Protein AF-0000000084351698 (afdb_homodimer)

Sequence (544 aa):
MQRRKEWMLNSLGILFVLIFLFPVYWMIITAFKSQSEIFQSTPTFWPKDFQFTSFIDIFKDNVGQYFLNSFMIAGLATILVLVLAVPSAYGLARFKVKGKNPMILLFLVTQMLPATVILTPLFIVFNNLSLLNTYWGPVLTCATLGVPFSVLILRTFFLGIPKELEEAASIDGCGRFRTFIRVIVPISYPSIVVCAAISFFFSWGDLIFSMTFNRNQDLWPLTAGIYNAIGRYGIEWNDLMAFATVSVLPVIVIFVILQKQLVKGLVSGSIKMQRRKEWMLNSLGILFVLIFLFPVYWMIITAFKSQSEIFQSTPTFWPKDFQFTSFIDIFKDNVGQYFLNSFMIAGLATILVLVLAVPSAYGLARFKVKGKNPMILLFLVTQMLPATVILTPLFIVFNNLSLLNTYWGPVLTCATLGVPFSVLILRTFFLGIPKELEEAASIDGCGRFRTFIRVIVPISYPSIVVCAAISFFFSWGDLIFSMTFNRNQDLWPLTAGIYNAIGRYGIEWNDLMAFATVSVLPVIVIFVILQKQLVKGLVSGSIK

InterPro domains:
  IPR000515 ABC transporter type 1, transmembrane domain MetI-like [PF00528] (89-265)
  IPR000515 ABC transporter type 1, transmembrane domain MetI-like [PS50928] (67-258)
  IPR000515 ABC transporter type 1, transmembrane domain MetI-like [cd06261] (67-252)
  IPR035906 MetI-like superfamily [G3DSA:1.10.3720.10] (1-260)
  IPR035906 MetI-like superfamily [SSF161098] (4-272)
  IPR050901 Binding-protein-dependent ABC transporter permease [PTHR32243] (3-272)

Solvent-accessible surface area (backbone atoms only — not comparable to full-atom values): 28072 Å² total; per-residue (Å²): 113,69,66,58,48,28,49,52,49,31,50,49,50,50,50,49,52,47,61,68,45,39,45,57,52,48,25,52,47,41,16,22,30,48,68,70,55,72,70,37,89,66,80,66,95,57,58,88,59,81,40,62,59,25,64,55,52,38,61,72,67,55,42,58,51,16,46,50,34,24,49,49,36,11,48,53,16,25,51,52,19,49,69,51,15,53,61,50,10,46,47,64,45,73,41,76,46,85,61,50,65,62,50,53,51,50,45,53,53,62,68,61,48,40,66,60,50,54,44,57,39,45,47,54,53,29,53,76,67,67,30,49,62,43,68,57,37,34,19,51,52,43,19,65,64,36,21,57,57,40,19,57,56,46,17,55,53,48,58,67,49,64,66,61,60,55,52,52,35,42,71,74,66,40,48,69,67,53,34,41,65,69,48,50,45,63,72,37,41,68,62,51,51,49,42,41,44,51,35,26,51,56,36,48,45,44,33,66,53,38,57,68,34,25,82,50,73,84,66,26,23,40,41,36,51,53,54,55,46,72,75,37,84,83,55,53,61,19,32,51,24,27,52,36,49,59,66,44,51,64,47,53,55,44,44,64,68,40,43,66,59,52,48,47,52,59,46,52,67,65,69,105,111,69,64,57,50,30,49,52,48,31,50,48,50,51,49,49,51,47,61,68,43,38,46,58,52,48,24,52,46,40,16,22,28,49,68,71,54,70,71,37,90,67,80,64,95,56,55,90,58,80,41,65,59,25,63,56,52,38,61,74,63,58,41,59,52,14,44,50,35,24,49,48,36,10,49,54,16,24,52,52,20,47,68,52,15,53,61,50,11,46,47,65,46,72,42,75,45,86,62,51,66,63,50,53,50,51,46,54,52,62,68,59,48,41,66,60,53,54,45,56,40,45,48,56,54,30,53,75,67,66,32,49,63,42,70,58,37,35,18,52,52,44,20,65,62,34,22,58,58,40,19,56,56,47,18,56,53,48,59,68,50,66,64,62,61,55,52,52,36,42,72,76,67,39,50,69,67,55,34,42,62,69,47,50,46,62,72,38,42,67,61,51,50,48,44,41,44,51,34,26,51,56,35,48,46,44,34,67,52,38,57,70,34,24,81,49,70,85,67,26,23,41,42,38,51,52,53,56,45,72,75,38,85,84,57,53,61,20,33,52,23,27,52,38,49,59,66,44,51,66,47,52,55,43,43,65,69,39,43,66,59,51,48,48,54,58,47,52,64,65,69,105

Nearest PDB structures (foldseek):
  7cad-assembly1_B  TM=8.712E-01  e=1.006E-12  Mycolicibacterium smegmatis MC2 155
  8ja7-assembly1_B  TM=8.481E-01  e=5.251E-12  Mycobacterium tuberculosis H37Rv
  8hpn-assembly1_B  TM=8.550E-01  e=3.005E-11  Mycolicibacterium smegmatis MC2 155
  8hpr-assembly1_B  TM=7.933E-01  e=6.867E-11  Mycolicibacterium smegmatis MC2 155
  8y5f-assembly1_C  TM=8.587E-01  e=7.035E-08  Escherichia coli

Structure (mmCIF, N/CA/C/O backbone):
data_AF-0000000084351698-model_v1
#
loop_
_entity.id
_entity.type
_entity.pdbx_description
1 polymer 'Multiple sugar transport system permease protein'
#
loop_
_atom_site.group_PDB
_atom_site.id
_atom_site.type_symbol
_atom_site.label_atom_id
_atom_site.label_alt_id
_atom_site.label_comp_id
_atom_site.label_asym_id
_atom_site.label_entity_id
_atom_site.label_seq_id
_atom_site.pdbx_PDB_ins_code
_atom_site.Cartn_x
_atom_site.Cartn_y
_atom_site.Cartn_z
_atom_site.occupancy
_atom_site.B_iso_or_equiv
_atom_site.auth_seq_id
_atom_site.auth_comp_id
_atom_site.auth_asym_id
_atom_site.auth_atom_id
_atom_site.pdbx_PDB_model_num
ATOM 1 N N . MET A 1 1 ? 35.062 19.953 12.547 1 50.38 1 MET A N 1
ATOM 2 C CA . MET A 1 1 ? 34.438 18.734 13.047 1 50.38 1 MET A CA 1
ATOM 3 C C . MET A 1 1 ? 33.031 18.594 12.531 1 50.38 1 MET A C 1
ATOM 5 O O . MET A 1 1 ? 32.594 17.5 12.172 1 50.38 1 MET A O 1
ATOM 9 N N . GLN A 1 2 ? 32.344 19.797 12.406 1 59.16 2 GLN A N 1
ATOM 10 C CA . GLN A 1 2 ? 30.969 19.844 11.945 1 59.16 2 GLN A CA 1
ATOM 11 C C . GLN A 1 2 ? 30.875 19.516 10.461 1 59.16 2 GLN A C 1
ATOM 13 O O . GLN A 1 2 ? 30 18.766 10.039 1 59.16 2 GLN A O 1
ATOM 18 N N . ARG A 1 3 ? 31.969 20.016 9.773 1 63.38 3 ARG A N 1
ATOM 19 C CA . ARG A 1 3 ? 31.953 19.828 8.328 1 63.38 3 ARG A CA 1
ATOM 20 C C . ARG A 1 3 ? 32.188 18.359 7.969 1 63.38 3 ARG A C 1
ATOM 22 O O . ARG A 1 3 ? 31.594 17.844 7.035 1 63.38 3 ARG A O 1
ATOM 29 N N . ARG A 1 4 ? 33.094 17.781 8.734 1 64.25 4 ARG A N 1
ATOM 30 C CA . ARG A 1 4 ? 33.438 16.375 8.477 1 64.25 4 ARG A CA 1
ATOM 31 C C . ARG A 1 4 ? 32.219 15.484 8.719 1 64.25 4 ARG A C 1
ATOM 33 O O . ARG A 1 4 ? 31.953 14.555 7.945 1 64.25 4 ARG A O 1
ATOM 40 N N . LYS A 1 5 ? 31.516 15.773 9.656 1 65.94 5 LYS A N 1
ATOM 41 C CA . LYS A 1 5 ? 30.328 15 9.992 1 65.94 5 LYS A CA 1
ATOM 42 C C . LYS A 1 5 ? 29.234 15.195 8.938 1 65.94 5 LYS A C 1
ATOM 44 O O . LYS A 1 5 ? 28.547 14.242 8.57 1 65.94 5 LYS A O 1
ATOM 49 N N . GLU A 1 6 ? 29.25 16.391 8.508 1 68.94 6 GLU A N 1
ATOM 50 C CA . GLU A 1 6 ? 28.281 16.688 7.445 1 68.94 6 GLU A CA 1
ATOM 51 C C . GLU A 1 6 ? 28.609 15.883 6.184 1 68.94 6 GLU A C 1
ATOM 53 O O . GLU A 1 6 ? 27.719 15.359 5.527 1 68.94 6 GLU A O 1
ATOM 58 N N . TRP A 1 7 ? 29.891 15.836 5.98 1 69.69 7 TRP A N 1
ATOM 59 C CA . TRP A 1 7 ? 30.328 15.102 4.797 1 69.69 7 TRP A CA 1
ATOM 60 C C . TRP A 1 7 ? 30.031 13.609 4.945 1 69.69 7 TRP A C 1
ATOM 62 O O . TRP A 1 7 ? 29.578 12.961 3.996 1 69.69 7 TRP A O 1
ATOM 72 N N . MET A 1 8 ? 30.25 13.148 6.094 1 71.12 8 MET A N 1
ATOM 73 C CA . MET A 1 8 ? 30.016 11.727 6.336 1 71.12 8 MET A CA 1
ATOM 74 C C . MET A 1 8 ? 28.531 11.398 6.238 1 71.12 8 MET A C 1
ATOM 76 O O . MET A 1 8 ? 28.156 10.398 5.625 1 71.12 8 MET A O 1
ATOM 80 N N . LEU A 1 9 ? 27.812 12.266 6.703 1 67 9 LEU A N 1
ATOM 81 C CA . LEU A 1 9 ? 26.375 12.023 6.695 1 67 9 LEU A CA 1
ATOM 82 C C . LEU A 1 9 ? 25.797 12.188 5.289 1 67 9 LEU A C 1
ATOM 84 O O . LEU A 1 9 ? 24.922 11.43 4.883 1 67 9 LEU A O 1
ATOM 88 N N . ASN A 1 10 ? 26.375 13.125 4.648 1 67.44 10 ASN A N 1
ATOM 89 C CA . ASN A 1 10 ? 25.969 13.297 3.258 1 67.44 10 ASN A CA 1
ATOM 90 C C . ASN A 1 10 ? 26.328 12.07 2.422 1 67.44 10 ASN A C 1
ATOM 92 O O . ASN A 1 10 ? 25.531 11.625 1.587 1 67.44 10 ASN A O 1
ATOM 96 N N . SER A 1 11 ? 27.453 11.609 2.719 1 72.06 11 SER A N 1
ATOM 97 C CA . SER A 1 11 ? 27.891 10.422 1.988 1 72.06 11 SER A CA 1
ATOM 98 C C . SER A 1 11 ? 27.016 9.219 2.311 1 72.06 11 SER A C 1
ATOM 100 O O . SER A 1 11 ? 26.672 8.43 1.42 1 72.06 11 SER A O 1
ATOM 102 N N . LEU A 1 12 ? 26.594 9.195 3.486 1 70 12 LEU A N 1
ATOM 103 C CA . LEU A 1 12 ? 25.734 8.094 3.9 1 70 12 LEU A CA 1
ATOM 104 C C . LEU A 1 12 ? 24.359 8.211 3.268 1 70 12 LEU A C 1
ATOM 106 O O . LEU A 1 12 ? 23.766 7.211 2.857 1 70 12 LEU A O 1
ATOM 110 N N . GLY A 1 13 ? 23.906 9.438 3.236 1 68.75 13 GLY A N 1
ATOM 111 C CA . GLY A 1 13 ? 22.641 9.672 2.574 1 68.75 13 GLY A CA 1
ATOM 112 C C . GLY A 1 13 ? 22.656 9.305 1.104 1 68.75 13 GLY A C 1
ATOM 113 O O . GLY A 1 13 ? 21.734 8.648 0.615 1 68.75 13 GLY A O 1
ATOM 114 N N . ILE A 1 14 ? 23.672 9.672 0.532 1 70.62 14 ILE A N 1
ATOM 115 C CA . ILE A 1 14 ? 23.828 9.375 -0.889 1 70.62 14 ILE A CA 1
ATOM 116 C C . ILE A 1 14 ? 23.906 7.859 -1.094 1 70.62 14 ILE A C 1
ATOM 118 O O . ILE A 1 14 ? 23.297 7.316 -2.008 1 70.62 14 ILE A O 1
ATOM 122 N N . LEU A 1 15 ? 24.594 7.242 -0.272 1 73.12 15 LEU A N 1
ATOM 123 C CA . LEU A 1 15 ? 24.734 5.793 -0.354 1 73.12 15 LEU A CA 1
ATOM 124 C C . LEU A 1 15 ? 23.391 5.102 -0.177 1 73.12 15 LEU A C 1
ATOM 126 O O . LEU A 1 15 ? 23.078 4.156 -0.899 1 73.12 15 LEU A O 1
ATOM 130 N N . PHE A 1 16 ? 22.672 5.695 0.653 1 70.56 16 PHE A N 1
ATOM 131 C CA . PHE A 1 16 ? 21.359 5.133 0.926 1 70.56 16 PHE A CA 1
ATOM 132 C C . PHE A 1 16 ? 20.453 5.285 -0.284 1 70.56 16 PHE A C 1
ATOM 134 O O . PHE A 1 16 ? 19.75 4.34 -0.665 1 70.56 16 PHE A O 1
ATOM 141 N N . VAL A 1 17 ? 20.5 6.402 -0.843 1 71 17 VAL A N 1
ATOM 142 C CA . VAL A 1 17 ? 19.688 6.668 -2.027 1 71 17 VAL A CA 1
ATOM 143 C C . VAL A 1 17 ? 20.109 5.746 -3.166 1 71 17 VAL A C 1
ATOM 145 O O . VAL A 1 17 ? 19.281 5.203 -3.885 1 71 17 VAL A O 1
ATOM 148 N N . LEU A 1 18 ? 21.391 5.578 -3.213 1 74 18 LEU A N 1
ATOM 149 C CA . LEU A 1 18 ? 21.938 4.734 -4.277 1 74 18 LEU A CA 1
ATOM 150 C C . LEU A 1 18 ? 21.5 3.283 -4.086 1 74 18 LEU A C 1
ATOM 152 O O . LEU A 1 18 ? 21.141 2.605 -5.051 1 74 18 LEU A O 1
ATOM 156 N N . ILE A 1 19 ? 21.484 2.871 -2.932 1 74.12 19 ILE A N 1
ATOM 157 C CA . ILE A 1 19 ? 21.109 1.493 -2.635 1 74.12 19 ILE A CA 1
ATOM 158 C C . ILE A 1 19 ? 19.625 1.275 -2.969 1 74.12 19 ILE A C 1
ATOM 160 O O . ILE A 1 19 ? 19.266 0.266 -3.576 1 74.12 19 ILE A O 1
ATOM 164 N N . PHE A 1 20 ? 18.875 2.268 -2.721 1 73.19 20 PHE A N 1
ATOM 165 C CA . PHE A 1 20 ? 17.438 2.127 -2.914 1 73.19 20 PHE A CA 1
ATOM 166 C C . PHE A 1 20 ? 17.062 2.268 -4.387 1 73.19 20 PHE A C 1
ATOM 168 O O . PHE A 1 20 ? 16.109 1.657 -4.855 1 73.19 20 PHE A O 1
ATOM 175 N N . LEU A 1 21 ? 17.891 3.027 -5.066 1 78.5 21 LEU A N 1
ATOM 176 C CA . LEU A 1 21 ? 17.609 3.252 -6.48 1 78.5 21 LEU A CA 1
ATOM 177 C C . LEU A 1 21 ? 18.266 2.189 -7.348 1 78.5 21 LEU A C 1
ATOM 179 O O . LEU A 1 21 ? 17.969 2.072 -8.539 1 78.5 21 LEU A O 1
ATOM 183 N N . PHE A 1 22 ? 19.078 1.459 -6.781 1 81.5 22 PHE A N 1
ATOM 184 C CA . PHE A 1 22 ? 19.891 0.494 -7.523 1 81.5 22 PHE A CA 1
ATOM 185 C C . PHE A 1 22 ? 19 -0.496 -8.266 1 81.5 22 PHE A C 1
ATOM 187 O O . PHE A 1 22 ? 19.203 -0.771 -9.445 1 81.5 22 PHE A O 1
ATOM 194 N N . PRO A 1 23 ? 17.984 -0.994 -7.59 1 81.31 23 PRO A N 1
ATOM 195 C CA . PRO A 1 23 ? 17.156 -1.958 -8.312 1 81.31 23 PRO A CA 1
ATOM 196 C C . PRO A 1 23 ? 16.484 -1.354 -9.547 1 81.31 23 PRO A C 1
ATOM 198 O O . PRO A 1 23 ? 16.328 -2.035 -10.562 1 81.31 23 PRO A O 1
ATOM 201 N N . VAL A 1 24 ? 16.094 -0.181 -9.383 1 83.69 24 VAL A N 1
ATOM 202 C CA . VAL A 1 24 ? 15.445 0.485 -10.516 1 83.69 24 VAL A CA 1
ATOM 203 C C . VAL A 1 24 ? 16.469 0.714 -11.625 1 83.69 24 VAL A C 1
ATOM 205 O O . VAL A 1 24 ? 16.188 0.455 -12.797 1 83.69 24 VAL A O 1
ATOM 208 N N . TYR A 1 25 ? 17.609 1.189 -11.227 1 85.5 25 TYR A N 1
ATOM 209 C CA . TYR A 1 25 ? 18.688 1.357 -12.188 1 85.5 25 TYR A CA 1
ATOM 210 C C . TYR A 1 25 ? 19.031 0.034 -12.867 1 85.5 25 TYR A C 1
ATOM 212 O O . TYR A 1 25 ? 19.172 -0.028 -14.086 1 85.5 25 TYR A O 1
ATOM 220 N N . TRP A 1 26 ? 19.109 -0.937 -12.078 1 87.12 26 TRP A N 1
ATOM 221 C CA . TRP A 1 26 ? 19.453 -2.266 -12.57 1 87.12 26 TRP A CA 1
ATOM 222 C C . TRP A 1 26 ? 18.406 -2.775 -13.555 1 87.12 26 TRP A C 1
ATOM 224 O O . TRP A 1 26 ? 18.734 -3.406 -14.555 1 87.12 26 TRP A O 1
ATOM 234 N N . MET A 1 27 ? 17.203 -2.549 -13.211 1 88.31 27 MET A N 1
ATOM 235 C CA . MET A 1 27 ? 16.094 -2.943 -14.078 1 88.31 27 MET A CA 1
ATOM 236 C C . MET A 1 27 ? 16.203 -2.279 -15.445 1 88.31 27 MET A C 1
ATOM 238 O O . MET A 1 27 ? 16.125 -2.951 -16.469 1 88.31 27 MET A O 1
ATOM 242 N N . ILE A 1 28 ? 16.453 -1.037 -15.422 1 90.69 28 ILE A N 1
ATOM 243 C CA . ILE A 1 28 ? 16.5 -0.266 -16.656 1 90.69 28 ILE A CA 1
ATOM 244 C C . ILE A 1 28 ? 17.703 -0.708 -17.5 1 90.69 28 ILE A C 1
ATOM 246 O O . ILE A 1 28 ? 17.547 -1.002 -18.688 1 90.69 28 ILE A O 1
ATOM 250 N N . ILE A 1 29 ? 18.875 -0.818 -16.891 1 91.81 29 ILE A N 1
ATOM 251 C CA . ILE A 1 29 ? 20.078 -1.128 -17.641 1 91.81 29 ILE A CA 1
ATOM 252 C C . ILE A 1 29 ? 20.016 -2.562 -18.172 1 91.81 29 ILE A C 1
ATOM 254 O O . ILE A 1 29 ? 20.516 -2.861 -19.25 1 91.81 29 ILE A O 1
ATOM 258 N N . THR A 1 30 ? 19.453 -3.426 -17.422 1 90.62 30 THR A N 1
ATOM 259 C CA . THR A 1 30 ? 19.359 -4.824 -17.812 1 90.62 30 THR A CA 1
ATOM 260 C C . THR A 1 30 ? 18.453 -4.984 -19.031 1 90.62 30 THR A C 1
ATOM 262 O O . THR A 1 30 ? 18.656 -5.879 -19.844 1 90.62 30 THR A O 1
ATOM 265 N N . ALA A 1 31 ? 17.469 -4.16 -19.109 1 92.56 31 ALA A N 1
ATOM 266 C CA . ALA A 1 31 ? 16.578 -4.195 -20.25 1 92.56 31 ALA A CA 1
ATOM 267 C C . ALA A 1 31 ? 17.328 -3.945 -21.547 1 92.56 31 ALA A C 1
ATOM 269 O O . ALA A 1 31 ? 16.844 -4.293 -22.625 1 92.56 31 ALA A O 1
ATOM 270 N N . PHE A 1 32 ? 18.5 -3.359 -21.422 1 94.81 32 PHE A N 1
ATOM 271 C CA . PHE A 1 32 ? 19.281 -3.008 -22.609 1 94.81 32 PHE A CA 1
ATOM 272 C C . PHE A 1 32 ? 20.406 -4.016 -22.828 1 94.81 32 PHE A C 1
ATOM 274 O O . PHE A 1 32 ? 21.156 -3.908 -23.812 1 94.81 32 PHE A O 1
ATOM 281 N N . LYS A 1 33 ? 20.5 -4.969 -21.969 1 92.88 33 LYS A N 1
ATOM 282 C CA . LYS A 1 33 ? 21.531 -5.988 -22.078 1 92.88 33 LYS A CA 1
ATOM 283 C C . LYS A 1 33 ? 21.031 -7.215 -22.828 1 92.88 33 LYS A C 1
ATOM 285 O O . LYS A 1 33 ? 19.828 -7.469 -22.875 1 92.88 33 LYS A O 1
ATOM 290 N N . SER A 1 34 ? 22.031 -7.984 -23.406 1 89.38 34 SER A N 1
ATOM 291 C CA . SER A 1 34 ? 21.719 -9.297 -23.953 1 89.38 34 SER A CA 1
ATOM 292 C C . SER A 1 34 ? 21.578 -10.344 -22.844 1 89.38 34 SER A C 1
ATOM 294 O O . SER A 1 34 ? 22.094 -10.148 -21.75 1 89.38 34 SER A O 1
ATOM 296 N N . GLN A 1 35 ? 20.859 -11.375 -23.219 1 86.88 35 GLN A N 1
ATOM 297 C CA . GLN A 1 35 ? 20.688 -12.453 -22.25 1 86.88 35 GLN A CA 1
ATOM 298 C C . GLN A 1 35 ? 22.047 -13 -21.781 1 86.88 35 GLN A C 1
ATOM 300 O O . GLN A 1 35 ? 22.219 -13.328 -20.609 1 86.88 35 GLN A O 1
ATOM 305 N N . SER A 1 36 ? 22.938 -13.086 -22.719 1 85.56 36 SER A N 1
ATOM 306 C CA . SER A 1 36 ? 24.266 -13.617 -22.422 1 85.56 36 SER A CA 1
ATOM 307 C C . SER A 1 36 ? 25.031 -12.695 -21.469 1 85.56 36 SER A C 1
ATOM 309 O O . SER A 1 36 ? 25.734 -13.172 -20.578 1 85.56 36 SER A O 1
ATOM 311 N N . GLU A 1 37 ? 24.812 -11.438 -21.562 1 87.62 37 GLU A N 1
ATOM 312 C CA . GLU A 1 37 ? 25.5 -10.477 -20.703 1 87.62 37 GLU A CA 1
ATOM 313 C C . GLU A 1 37 ? 24.938 -10.492 -19.297 1 87.62 37 GLU A C 1
ATOM 315 O O . GLU A 1 37 ? 25.672 -10.281 -18.328 1 87.62 37 GLU A O 1
ATOM 320 N N . ILE A 1 38 ? 23.688 -10.703 -19.188 1 83.38 38 ILE A N 1
ATOM 321 C CA . ILE A 1 38 ? 23 -10.641 -17.906 1 83.38 38 ILE A CA 1
ATOM 322 C C . ILE A 1 38 ? 23.531 -11.734 -16.984 1 83.38 38 ILE A C 1
ATOM 324 O O . ILE A 1 38 ? 23.625 -11.531 -15.766 1 83.38 38 ILE A O 1
ATOM 328 N N . PHE A 1 39 ? 23.906 -12.789 -17.5 1 78.69 39 PHE A N 1
ATOM 329 C CA . PHE A 1 39 ? 24.281 -13.922 -16.656 1 78.69 39 PHE A CA 1
ATOM 330 C C . PHE A 1 39 ? 25.781 -14.156 -16.719 1 78.69 39 PHE A C 1
ATOM 332 O O . PHE A 1 39 ? 26.266 -15.219 -16.328 1 78.69 39 PHE A O 1
ATOM 339 N N . GLN A 1 40 ? 26.438 -13.188 -17.109 1 79.25 40 GLN A N 1
ATOM 340 C CA . GLN A 1 40 ? 27.891 -13.266 -17.016 1 79.25 40 GLN A CA 1
ATOM 341 C C . GLN A 1 40 ? 28.359 -13.211 -15.57 1 79.25 40 GLN A C 1
ATOM 343 O O . GLN A 1 40 ? 27.641 -12.703 -14.703 1 79.25 40 GLN A O 1
ATOM 348 N N . SER A 1 41 ? 29.484 -13.734 -15.336 1 76.19 41 SER A N 1
ATOM 349 C CA . SER A 1 41 ? 30.016 -13.844 -13.984 1 76.19 41 SER A CA 1
ATOM 350 C C . SER A 1 41 ? 30.266 -12.469 -13.367 1 76.19 41 SER A C 1
ATOM 352 O O . SER A 1 41 ? 29.984 -12.258 -12.188 1 76.19 41 SER A O 1
ATOM 354 N N . THR A 1 42 ? 30.797 -11.633 -14.18 1 76.69 42 THR A N 1
ATOM 355 C CA . THR A 1 42 ? 31.016 -10.281 -13.703 1 76.69 42 THR A CA 1
ATOM 356 C C . THR A 1 42 ? 29.891 -9.352 -14.133 1 76.69 42 THR A C 1
ATOM 358 O O . THR A 1 42 ? 29.688 -9.117 -15.328 1 76.69 42 THR A O 1
ATOM 361 N N . PRO A 1 43 ? 29.188 -8.938 -13.125 1 80.38 43 PRO A N 1
ATOM 362 C CA . PRO A 1 43 ? 28.078 -8.039 -13.469 1 80.38 43 PRO A CA 1
ATOM 363 C C . PRO A 1 43 ? 28.547 -6.758 -14.148 1 80.38 43 PRO A C 1
ATOM 365 O O . PRO A 1 43 ? 29.609 -6.223 -13.805 1 80.38 43 PRO A O 1
ATOM 368 N N . THR A 1 44 ? 27.875 -6.395 -15.219 1 83.81 44 THR A N 1
ATOM 369 C CA . THR A 1 44 ? 28.141 -5.145 -15.922 1 83.81 44 THR A CA 1
ATOM 370 C C . THR A 1 44 ? 27.172 -4.055 -15.484 1 83.81 44 THR A C 1
ATOM 372 O O . THR A 1 44 ? 25.953 -4.234 -15.555 1 83.81 44 THR A O 1
ATOM 375 N N . PHE A 1 45 ? 27.672 -2.973 -15.055 1 87.12 45 PHE A N 1
ATOM 376 C CA . PHE A 1 45 ? 26.844 -1.875 -14.57 1 87.12 45 PHE A CA 1
ATOM 377 C C . PHE A 1 45 ? 26.406 -0.978 -15.727 1 87.12 45 PHE A C 1
ATOM 379 O O . PHE A 1 45 ? 25.609 -0.061 -15.531 1 87.12 45 PHE A O 1
ATOM 386 N N . TRP A 1 46 ? 26.984 -1.243 -16.797 1 90.44 46 TRP A N 1
ATOM 387 C CA . TRP A 1 46 ? 26.625 -0.617 -18.062 1 90.44 46 TRP A CA 1
ATOM 388 C C . TRP A 1 46 ? 26.656 -1.632 -19.203 1 90.44 46 TRP A C 1
ATOM 390 O O . TRP A 1 46 ? 27.562 -2.463 -19.281 1 90.44 46 TRP A O 1
ATOM 400 N N . PRO A 1 47 ? 25.609 -1.555 -20.031 1 91.88 47 PRO A N 1
ATOM 401 C CA . PRO A 1 47 ? 25.594 -2.561 -21.094 1 91.88 47 PRO A CA 1
ATOM 402 C C . PRO A 1 47 ? 26.812 -2.467 -22.016 1 91.88 47 PRO A C 1
ATOM 404 O O . PRO A 1 47 ? 27.219 -1.367 -22.391 1 91.88 47 PRO A O 1
ATOM 407 N N . LYS A 1 48 ? 27.375 -3.574 -22.312 1 90.44 48 LYS A N 1
ATOM 408 C CA . LYS A 1 48 ? 28.484 -3.613 -23.266 1 90.44 48 LYS A CA 1
ATOM 409 C C . LYS A 1 48 ? 27.984 -3.27 -24.672 1 90.44 48 LYS A C 1
ATOM 411 O O . LYS A 1 48 ? 28.625 -2.488 -25.391 1 90.44 48 LYS A O 1
ATOM 416 N N . ASP A 1 49 ? 26.875 -3.902 -25.047 1 88.88 49 ASP A N 1
ATOM 417 C CA . ASP A 1 49 ? 26.188 -3.627 -26.297 1 88.88 49 ASP A CA 1
ATOM 418 C C . ASP A 1 49 ? 24.734 -3.244 -26.047 1 88.88 49 ASP A C 1
ATOM 420 O O . ASP A 1 49 ? 23.891 -4.109 -25.781 1 88.88 49 ASP A O 1
ATOM 424 N N . PHE A 1 50 ? 24.5 -2.012 -26.219 1 91.38 50 PHE A N 1
ATOM 425 C CA . PHE A 1 50 ? 23.156 -1.505 -26.016 1 91.38 50 PHE A CA 1
ATOM 426 C C . PHE A 1 50 ? 22.188 -2.074 -27.047 1 91.38 50 PHE A C 1
ATOM 428 O O . PHE A 1 50 ? 22.406 -1.919 -28.25 1 91.38 50 PHE A O 1
ATOM 435 N N . GLN A 1 51 ? 21.203 -2.797 -26.562 1 91.06 51 GLN A N 1
ATOM 436 C CA . GLN A 1 51 ? 20.203 -3.365 -27.453 1 91.06 51 GLN A CA 1
ATOM 437 C C . GLN A 1 51 ? 18.797 -2.91 -27.078 1 91.06 51 GLN A C 1
ATOM 439 O O . GLN A 1 51 ? 18.484 -2.76 -25.891 1 91.06 51 GLN A O 1
ATOM 444 N N . PHE A 1 52 ? 17.969 -2.717 -28.188 1 91.5 52 PHE A N 1
ATOM 445 C CA . PHE A 1 52 ? 16.594 -2.299 -27.969 1 91.5 52 PHE A CA 1
ATOM 446 C C . PHE A 1 52 ? 15.625 -3.426 -28.312 1 91.5 52 PHE A C 1
ATOM 448 O O . PHE A 1 52 ? 14.414 -3.232 -28.297 1 91.5 52 PHE A O 1
ATOM 455 N N . THR A 1 53 ? 16.156 -4.504 -28.578 1 91.12 53 THR A N 1
ATOM 456 C CA . THR A 1 53 ? 15.352 -5.625 -29.078 1 91.12 53 THR A CA 1
ATOM 457 C C . THR A 1 53 ? 14.305 -6.035 -28.047 1 91.12 53 THR A C 1
ATOM 459 O O . THR A 1 53 ? 13.195 -6.422 -28.406 1 91.12 53 THR A O 1
ATOM 462 N N . SER A 1 54 ? 14.695 -5.934 -26.766 1 91.19 54 SER A N 1
ATOM 463 C CA . SER A 1 54 ? 13.773 -6.32 -25.688 1 91.19 54 SER A CA 1
ATOM 464 C C . SER A 1 54 ? 12.508 -5.465 -25.719 1 91.19 54 SER A C 1
ATOM 466 O O . SER A 1 54 ? 11.414 -5.965 -25.484 1 91.19 54 SER A O 1
ATOM 468 N N . PHE A 1 55 ? 12.641 -4.242 -26.078 1 90.81 55 PHE A N 1
ATOM 469 C CA . PHE A 1 55 ? 11.516 -3.324 -26.094 1 90.81 55 PHE A CA 1
ATOM 470 C C . PHE A 1 55 ? 10.609 -3.588 -27.281 1 90.81 55 PHE A C 1
ATOM 472 O O . PHE A 1 55 ? 9.414 -3.293 -27.25 1 90.81 55 PHE A O 1
ATOM 479 N N . ILE A 1 56 ? 11.164 -4.16 -28.25 1 88.94 56 ILE A N 1
ATOM 480 C CA . ILE A 1 56 ? 10.383 -4.539 -29.422 1 88.94 56 ILE A CA 1
ATOM 481 C C . ILE A 1 56 ? 9.703 -5.883 -29.172 1 88.94 56 ILE A C 1
ATOM 483 O O . ILE A 1 56 ? 8.516 -6.043 -29.469 1 88.94 56 ILE A O 1
ATOM 487 N N . ASP A 1 57 ? 10.375 -6.754 -28.594 1 87.56 57 ASP A N 1
ATOM 488 C CA . ASP A 1 57 ? 9.906 -8.125 -28.391 1 87.56 57 ASP A CA 1
ATOM 489 C C . ASP A 1 57 ? 8.719 -8.156 -27.438 1 87.56 57 ASP A C 1
ATOM 491 O O . ASP A 1 57 ? 7.801 -8.961 -27.609 1 87.56 57 ASP A O 1
ATOM 495 N N . ILE A 1 58 ? 8.734 -7.324 -26.438 1 85.81 58 ILE A N 1
ATOM 496 C CA . ILE A 1 58 ? 7.688 -7.41 -25.422 1 85.81 58 ILE A CA 1
ATOM 497 C C . ILE A 1 58 ? 6.352 -6.973 -26.016 1 85.81 58 ILE A C 1
ATOM 499 O O . ILE A 1 58 ? 5.289 -7.355 -25.531 1 85.81 58 ILE A O 1
ATOM 503 N N . PHE A 1 59 ? 6.348 -6.164 -27.016 1 85.94 59 PHE A N 1
ATOM 504 C CA . PHE A 1 59 ? 5.094 -5.699 -27.594 1 85.94 59 PHE A CA 1
ATOM 505 C C . PHE A 1 59 ? 4.535 -6.734 -28.562 1 85.94 59 PHE A C 1
ATOM 507 O O . PHE A 1 59 ? 3.363 -6.668 -28.953 1 85.94 59 PHE A O 1
ATOM 514 N N . LYS A 1 60 ? 5.328 -7.68 -28.828 1 80.94 60 LYS A N 1
ATOM 515 C CA . LYS A 1 60 ? 4.836 -8.805 -29.625 1 80.94 60 LYS A CA 1
ATOM 516 C C . LYS A 1 60 ? 4.07 -9.797 -28.75 1 80.94 60 LYS A C 1
ATOM 518 O O . LYS A 1 60 ? 3.252 -10.57 -29.25 1 80.94 60 LYS A O 1
ATOM 523 N N . ASP A 1 61 ? 4.316 -9.82 -27.391 1 76.75 61 ASP A N 1
ATOM 524 C CA . ASP A 1 61 ? 3.805 -10.797 -26.438 1 76.75 61 ASP A CA 1
ATOM 525 C C . ASP A 1 61 ? 2.678 -10.203 -25.594 1 76.75 61 ASP A C 1
ATOM 527 O O . ASP A 1 61 ? 2.637 -10.398 -24.375 1 76.75 61 ASP A O 1
ATOM 531 N N . ASN A 1 62 ? 1.623 -9.602 -25.984 1 85.06 62 ASN A N 1
ATOM 532 C CA . ASN A 1 62 ? 0.378 -9.133 -25.391 1 85.06 62 ASN A CA 1
ATOM 533 C C . ASN A 1 62 ? 0.63 -8.047 -24.359 1 85.06 62 ASN A C 1
ATOM 535 O O . ASN A 1 62 ? -0.241 -7.746 -23.531 1 85.06 62 ASN A O 1
ATOM 539 N N . VAL A 1 63 ? 1.828 -7.547 -24.281 1 87.56 63 VAL A N 1
ATOM 540 C CA . VAL A 1 63 ? 2.146 -6.504 -23.312 1 87.56 63 VAL A CA 1
ATOM 541 C C . VAL A 1 63 ? 1.224 -5.305 -23.531 1 87.56 63 VAL A C 1
ATOM 543 O O . VAL A 1 63 ? 0.782 -4.676 -22.562 1 87.56 63 VAL A O 1
ATOM 546 N N . GLY A 1 64 ? 0.944 -5.078 -24.781 1 88.94 64 GLY A N 1
ATOM 547 C CA . GLY A 1 64 ? 0.013 -4 -25.078 1 88.94 64 GLY A CA 1
ATOM 548 C C . GLY A 1 64 ? -1.352 -4.203 -24.438 1 88.94 64 GLY A C 1
ATOM 549 O O . GLY A 1 64 ? -1.936 -3.262 -23.906 1 88.94 64 GLY A O 1
ATOM 550 N N . GLN A 1 65 ? -1.789 -5.391 -24.516 1 93.12 65 GLN A N 1
ATOM 551 C CA . GLN A 1 65 ? -3.084 -5.707 -23.922 1 93.12 65 GLN A CA 1
ATOM 552 C C . GLN A 1 65 ? -3.033 -5.594 -22.406 1 93.12 65 GLN A C 1
ATOM 554 O O . GLN A 1 65 ? -3.971 -5.086 -21.781 1 93.12 65 GLN A O 1
ATOM 559 N N . TYR A 1 66 ? -1.972 -6.078 -21.797 1 94.19 66 TYR A N 1
ATOM 560 C CA . TYR A 1 66 ? -1.795 -5.953 -20.359 1 94.19 66 TYR A CA 1
ATOM 561 C C . TYR A 1 66 ? -1.818 -4.488 -19.938 1 94.19 66 TYR A C 1
ATOM 563 O O . TYR A 1 66 ? -2.412 -4.141 -18.906 1 94.19 66 TYR A O 1
ATOM 571 N N . PHE A 1 67 ? -1.154 -3.734 -20.75 1 92.75 67 PHE A N 1
ATOM 572 C CA . PHE A 1 67 ? -1.091 -2.305 -20.484 1 92.75 67 PHE A CA 1
ATOM 573 C C . PHE A 1 67 ? -2.48 -1.681 -20.531 1 92.75 67 PHE A C 1
ATOM 575 O O . PHE A 1 67 ? -2.863 -0.929 -19.641 1 92.75 67 PHE A O 1
ATOM 582 N N . LEU A 1 68 ? -3.205 -1.972 -21.531 1 94.5 68 LEU A N 1
ATOM 583 C CA . LEU A 1 68 ? -4.555 -1.439 -21.688 1 94.5 68 LEU A CA 1
ATOM 584 C C . LEU A 1 68 ? -5.461 -1.911 -20.547 1 94.5 68 LEU A C 1
ATOM 586 O O . LEU A 1 68 ? -6.281 -1.141 -20.047 1 94.5 68 LEU A O 1
ATOM 590 N N . ASN A 1 69 ? -5.332 -3.145 -20.219 1 96.88 69 ASN A N 1
ATOM 591 C CA . ASN A 1 69 ? -6.102 -3.666 -19.094 1 96.88 69 ASN A CA 1
ATOM 592 C C . ASN A 1 69 ? -5.809 -2.896 -17.797 1 96.88 69 ASN A C 1
ATOM 594 O O . ASN A 1 69 ? -6.727 -2.572 -17.047 1 96.88 69 ASN A O 1
ATOM 598 N N . SER A 1 70 ? -4.539 -2.672 -17.562 1 96.25 70 SER A N 1
ATOM 599 C CA . SER A 1 70 ? -4.152 -1.904 -16.391 1 96.25 70 SER A CA 1
ATOM 600 C C . SER A 1 70 ? -4.785 -0.518 -16.406 1 96.25 70 SER A C 1
ATOM 602 O O . SER A 1 70 ? -5.285 -0.051 -15.375 1 96.25 70 SER A O 1
ATOM 604 N N . PHE A 1 71 ? -4.75 0.076 -17.562 1 95.25 71 PHE A N 1
ATOM 605 C CA . PHE A 1 71 ? -5.316 1.413 -17.703 1 95.25 71 PHE A CA 1
ATOM 606 C C . PHE A 1 71 ? -6.816 1.393 -17.453 1 95.25 71 PHE A C 1
ATOM 608 O O . PHE A 1 71 ? -7.355 2.289 -16.797 1 95.25 71 PHE A O 1
ATOM 615 N N . MET A 1 72 ? -7.453 0.441 -17.953 1 96.88 72 MET A N 1
ATOM 616 C CA . MET A 1 72 ? -8.898 0.316 -17.797 1 96.88 72 MET A CA 1
ATOM 617 C C . MET A 1 72 ? -9.266 0.082 -16.328 1 96.88 72 MET A C 1
ATOM 619 O O . MET A 1 72 ? -10.141 0.767 -15.789 1 96.88 72 MET A O 1
ATOM 623 N N . ILE A 1 73 ? -8.625 -0.792 -15.711 1 97.5 73 ILE A N 1
ATOM 624 C CA . ILE A 1 73 ? -8.914 -1.129 -14.32 1 97.5 73 ILE A CA 1
ATOM 625 C C . ILE A 1 73 ? -8.625 0.076 -13.43 1 97.5 73 ILE A C 1
ATOM 627 O O . ILE A 1 73 ? -9.477 0.477 -12.625 1 97.5 73 ILE A O 1
ATOM 631 N N . ALA A 1 74 ? -7.453 0.618 -13.602 1 97.19 74 ALA A N 1
ATOM 632 C CA . ALA A 1 74 ? -7.055 1.747 -12.766 1 97.19 74 ALA A CA 1
ATOM 633 C C . ALA A 1 74 ? -7.938 2.965 -13.031 1 97.19 74 ALA A C 1
ATOM 635 O O . ALA A 1 74 ? -8.32 3.676 -12.102 1 97.19 74 ALA A O 1
ATOM 636 N N . GLY A 1 75 ? -8.188 3.188 -14.312 1 97.25 75 GLY A N 1
ATOM 637 C CA . GLY A 1 75 ? -9.023 4.32 -14.672 1 97.25 75 GLY A CA 1
ATOM 638 C C . GLY A 1 75 ? -10.438 4.211 -14.141 1 97.25 75 GLY A C 1
ATOM 639 O O . GLY A 1 75 ? -10.945 5.148 -13.516 1 97.25 75 GLY A O 1
ATOM 640 N N . LEU A 1 76 ? -11.055 3.129 -14.359 1 98.12 76 LEU A N 1
ATOM 641 C CA . LEU A 1 76 ? -12.43 2.92 -13.914 1 98.12 76 LEU A CA 1
ATOM 642 C C . LEU A 1 76 ? -12.516 2.945 -12.391 1 98.12 76 LEU A C 1
ATOM 644 O O . LEU A 1 76 ? -13.461 3.5 -11.828 1 98.12 76 LEU A O 1
ATOM 648 N N . ALA A 1 77 ? -11.578 2.322 -11.719 1 97.75 77 ALA A N 1
ATOM 649 C CA . ALA A 1 77 ? -11.547 2.354 -10.258 1 97.75 77 ALA A CA 1
ATOM 650 C C . ALA A 1 77 ? -11.43 3.785 -9.742 1 97.75 77 ALA A C 1
ATOM 652 O O . ALA A 1 77 ? -12.117 4.168 -8.789 1 97.75 77 ALA A O 1
ATOM 653 N N . THR A 1 78 ? -10.562 4.52 -10.398 1 97.56 78 THR A N 1
ATOM 654 C CA . THR A 1 78 ? -10.359 5.91 -9.992 1 97.56 78 THR A CA 1
ATOM 655 C C . THR A 1 78 ? -11.648 6.707 -10.148 1 97.56 78 THR A C 1
ATOM 657 O O . THR A 1 78 ? -12.023 7.477 -9.258 1 97.56 78 THR A O 1
ATOM 660 N N . ILE A 1 79 ? -12.328 6.543 -11.242 1 98 79 ILE A N 1
ATOM 661 C CA . ILE A 1 79 ? -13.586 7.234 -11.492 1 98 79 ILE A CA 1
ATOM 662 C C . ILE A 1 79 ? -14.594 6.875 -10.398 1 98 79 ILE A C 1
ATOM 664 O O . ILE A 1 79 ? -15.242 7.758 -9.836 1 98 79 ILE A O 1
ATOM 668 N N . LEU A 1 80 ? -14.68 5.676 -10.07 1 96.44 80 LEU A N 1
ATOM 669 C CA . LEU A 1 80 ? -15.617 5.227 -9.039 1 96.44 80 LEU A CA 1
ATOM 670 C C . LEU A 1 80 ? -15.242 5.801 -7.68 1 96.44 80 LEU A C 1
ATOM 672 O O . LEU A 1 80 ? -16.125 6.215 -6.914 1 96.44 80 LEU A O 1
ATOM 676 N N . VAL A 1 81 ? -13.969 5.777 -7.383 1 95.69 81 VAL A N 1
ATOM 677 C CA . VAL A 1 81 ? -13.492 6.324 -6.117 1 95.69 81 VAL A CA 1
ATOM 678 C C . VAL A 1 81 ? -13.891 7.797 -6.004 1 95.69 81 VAL A C 1
ATOM 680 O O . VAL A 1 81 ? -14.438 8.227 -4.984 1 95.69 81 VAL A O 1
ATOM 683 N N . LEU A 1 82 ? -13.672 8.531 -7.074 1 96.44 82 LEU A N 1
ATOM 684 C CA . LEU A 1 82 ? -13.938 9.969 -7.031 1 96.44 82 LEU A CA 1
ATOM 685 C C . LEU A 1 82 ? -15.438 10.234 -6.957 1 96.44 82 LEU A C 1
ATOM 687 O O . LEU A 1 82 ? -15.875 11.125 -6.219 1 96.44 82 LEU A O 1
ATOM 691 N N . VAL A 1 83 ? -16.219 9.547 -7.68 1 95.38 83 VAL A N 1
ATOM 692 C CA . VAL A 1 83 ? -17.656 9.734 -7.719 1 95.38 83 VAL A CA 1
ATOM 693 C C . VAL A 1 83 ? -18.25 9.492 -6.332 1 95.38 83 VAL A C 1
ATOM 695 O O . VAL A 1 83 ? -19.203 10.156 -5.93 1 95.38 83 VAL A O 1
ATOM 698 N N . LEU A 1 84 ? -17.656 8.625 -5.578 1 91.06 84 LEU A N 1
ATOM 699 C CA . LEU A 1 84 ? -18.188 8.281 -4.27 1 91.06 84 LEU A CA 1
ATOM 700 C C . LEU A 1 84 ? -17.516 9.102 -3.172 1 91.06 84 LEU A C 1
ATOM 702 O O . LEU A 1 84 ? -18.172 9.547 -2.23 1 91.06 84 LEU A O 1
ATOM 706 N N . ALA A 1 85 ? -16.25 9.312 -3.328 1 92.38 85 ALA A N 1
ATOM 707 C CA . ALA A 1 85 ? -15.484 9.922 -2.24 1 92.38 85 ALA A CA 1
ATOM 708 C C . ALA A 1 85 ? -15.734 11.422 -2.178 1 92.38 85 ALA A C 1
ATOM 710 O O . ALA A 1 85 ? -15.805 12 -1.092 1 92.38 85 ALA A O 1
ATOM 711 N N . VAL A 1 86 ? -15.836 12.086 -3.334 1 93.62 86 VAL A N 1
ATOM 712 C CA . VAL A 1 86 ? -15.93 13.539 -3.363 1 93.62 86 VAL A CA 1
ATOM 713 C C . VAL A 1 86 ? -17.203 13.984 -2.637 1 93.62 86 VAL A C 1
ATOM 715 O O . VAL A 1 86 ? -17.141 14.75 -1.671 1 93.62 86 VAL A O 1
ATOM 718 N N . PRO A 1 87 ? -18.359 13.508 -3.008 1 91 87 PRO A N 1
ATOM 719 C CA . PRO A 1 87 ? -19.562 13.93 -2.275 1 91 87 PRO A CA 1
ATOM 720 C C . PRO A 1 87 ? -19.562 13.461 -0.823 1 91 87 PRO A C 1
ATOM 722 O O . PRO A 1 87 ? -20.047 14.172 0.061 1 91 87 PRO A O 1
ATOM 725 N N . SER A 1 88 ? -19.031 12.266 -0.55 1 87.69 88 SER A N 1
ATOM 726 C CA . SER A 1 88 ? -19 11.742 0.81 1 87.69 88 SER A CA 1
ATOM 727 C C . SER A 1 88 ? -18.109 12.594 1.717 1 87.69 88 SER A C 1
ATOM 729 O O . SER A 1 88 ? -18.484 12.891 2.854 1 87.69 88 SER A O 1
ATOM 731 N N . ALA A 1 89 ? -17 12.906 1.207 1 89.69 89 ALA A N 1
ATOM 732 C CA . ALA A 1 89 ? -16.078 13.742 1.978 1 89.69 89 ALA A CA 1
ATOM 733 C C . ALA A 1 89 ? -16.688 15.109 2.266 1 89.69 89 ALA A C 1
ATOM 735 O O . ALA A 1 89 ? -16.547 15.641 3.369 1 89.69 89 ALA A O 1
ATOM 736 N N . TYR A 1 90 ? -17.359 15.695 1.299 1 90.62 90 TYR A N 1
ATOM 737 C CA . TYR A 1 90 ? -18.031 16.984 1.472 1 90.62 90 TYR A CA 1
ATOM 738 C C . TYR A 1 90 ? -19.109 16.891 2.535 1 90.62 90 TYR A C 1
ATOM 740 O O . TYR A 1 90 ? -19.203 17.766 3.404 1 90.62 90 TYR A O 1
ATOM 748 N N . GLY A 1 91 ? -19.875 15.875 2.414 1 86.06 91 GLY A N 1
ATOM 749 C CA . GLY A 1 91 ? -20.906 15.672 3.418 1 86.06 91 GLY A CA 1
ATOM 750 C C . GLY A 1 91 ? -20.359 15.539 4.824 1 86.06 91 GLY A C 1
ATOM 751 O O . GLY A 1 91 ? -20.891 16.125 5.766 1 86.06 91 GLY A O 1
ATOM 752 N N . LEU A 1 92 ? -19.297 14.875 4.977 1 85.19 92 LEU A N 1
ATOM 753 C CA . LEU A 1 92 ? -18.703 14.641 6.285 1 85.19 92 LEU A CA 1
ATOM 754 C C . LEU A 1 92 ? -18.031 15.906 6.809 1 85.19 92 LEU A C 1
ATOM 756 O O . LEU A 1 92 ? -17.859 16.062 8.016 1 85.19 92 LEU A O 1
ATOM 760 N N . ALA A 1 93 ? -17.656 16.719 5.895 1 87.12 93 ALA A N 1
ATOM 761 C CA . ALA A 1 93 ? -17 17.969 6.285 1 87.12 93 ALA A CA 1
ATOM 762 C C . ALA A 1 93 ? -18.031 19.031 6.68 1 87.12 93 ALA A C 1
ATOM 764 O O . ALA A 1 93 ? -17.781 19.844 7.574 1 87.12 93 ALA A O 1
ATOM 765 N N . ARG A 1 94 ? -19.141 19.078 6.082 1 86.69 94 ARG A N 1
ATOM 766 C CA . ARG A 1 94 ? -20.047 20.203 6.219 1 86.69 94 ARG A CA 1
ATOM 767 C C . ARG A 1 94 ? -21.234 19.859 7.098 1 86.69 94 ARG A C 1
ATOM 769 O O . ARG A 1 94 ? -21.797 20.734 7.762 1 86.69 94 ARG A O 1
ATOM 776 N N . PHE A 1 95 ? -21.578 18.656 7.098 1 82.56 95 PHE A N 1
ATOM 777 C CA . PHE A 1 95 ? -22.797 18.297 7.82 1 82.56 95 PHE A CA 1
ATOM 778 C C . PHE A 1 95 ? -22.453 17.641 9.148 1 82.56 95 PHE A C 1
ATOM 780 O O . PHE A 1 95 ? -21.375 17.078 9.305 1 82.56 95 PHE A O 1
ATOM 787 N N . LYS A 1 96 ? -23.312 17.828 10.086 1 79.5 96 LYS A N 1
ATOM 788 C CA . LYS A 1 96 ? -23.172 17.156 11.383 1 79.5 96 LYS A CA 1
ATOM 789 C C . LYS A 1 96 ? -23.672 15.719 11.328 1 79.5 96 LYS A C 1
ATOM 791 O O . LYS A 1 96 ? -24.875 15.477 11.359 1 79.5 96 LYS A O 1
ATOM 796 N N . VAL A 1 97 ? -22.812 14.844 11.125 1 75.69 97 VAL A N 1
ATOM 797 C CA . VAL A 1 97 ? -23.156 13.422 11.07 1 75.69 97 VAL A CA 1
ATOM 798 C C . VAL A 1 97 ? -22.906 12.781 12.43 1 75.69 97 VAL A C 1
ATOM 800 O O . VAL A 1 97 ? -21.812 12.898 12.992 1 75.69 97 VAL A O 1
ATOM 803 N N . LYS A 1 98 ? -23.969 12.172 12.969 1 76.31 98 LYS A N 1
ATOM 804 C CA . LYS A 1 98 ? -23.812 11.461 14.234 1 76.31 98 LYS A CA 1
ATOM 805 C C . LYS A 1 98 ? -22.938 10.227 14.062 1 76.31 98 LYS A C 1
ATOM 807 O O . LYS A 1 98 ? -23.125 9.445 13.133 1 76.31 98 LYS A O 1
ATOM 812 N N . GLY A 1 99 ? -21.859 10.07 14.867 1 77 99 GLY A N 1
ATOM 813 C CA . GLY A 1 99 ? -20.984 8.914 14.828 1 77 99 GLY A CA 1
ATOM 814 C C . GLY A 1 99 ? -19.844 9.062 13.836 1 77 99 GLY A C 1
ATOM 815 O O . GLY A 1 99 ? -19.312 8.07 13.336 1 77 99 GLY A O 1
ATOM 816 N N . LYS A 1 100 ? -19.578 10.203 13.422 1 79.19 100 LYS A N 1
ATOM 817 C CA . LYS A 1 100 ? -18.516 10.5 12.453 1 79.19 100 LYS A CA 1
ATOM 818 C C . LYS A 1 100 ? -17.188 9.922 12.898 1 79.19 100 LYS A C 1
ATOM 820 O O . LYS A 1 100 ? -16.484 9.297 12.109 1 79.19 100 LYS A O 1
ATOM 825 N N . ASN A 1 101 ? -16.922 10.047 14.195 1 77.69 101 ASN A N 1
ATOM 826 C CA . ASN A 1 101 ? -15.625 9.609 14.703 1 77.69 101 ASN A CA 1
ATOM 827 C C . ASN A 1 101 ? -15.469 8.094 14.617 1 77.69 101 ASN A C 1
ATOM 829 O O . ASN A 1 101 ? -14.492 7.594 14.055 1 77.69 101 ASN A O 1
ATOM 833 N N . PRO A 1 102 ? -16.453 7.398 15.094 1 76.94 102 PRO A N 1
ATOM 834 C CA . PRO A 1 102 ? -16.344 5.945 14.945 1 76.94 102 PRO A CA 1
ATOM 835 C C . PRO A 1 102 ? -16.328 5.496 13.492 1 76.94 102 PRO A C 1
ATOM 837 O O . PRO A 1 102 ? -15.68 4.504 13.148 1 76.94 102 PRO A O 1
ATOM 840 N N . MET A 1 103 ? -16.969 6.211 12.656 1 77.75 103 MET A N 1
ATOM 841 C CA . MET A 1 103 ? -16.969 5.875 11.234 1 77.75 103 MET A CA 1
ATOM 842 C C . MET A 1 103 ? -15.562 6.035 10.641 1 77.75 103 MET A C 1
ATOM 844 O O . MET A 1 103 ? -15.094 5.16 9.914 1 77.75 103 MET A O 1
ATOM 848 N N . ILE A 1 104 ? -14.992 7.059 10.953 1 76.81 104 ILE A N 1
ATOM 849 C CA . ILE A 1 104 ? -13.648 7.34 10.453 1 76.81 104 ILE A CA 1
ATOM 850 C C . ILE A 1 104 ? -12.672 6.293 10.984 1 76.81 104 ILE A C 1
ATOM 852 O O . ILE A 1 104 ? -11.82 5.801 10.234 1 76.81 104 ILE A O 1
ATOM 856 N N . LEU A 1 105 ? -12.836 5.91 12.195 1 75.25 105 LEU A N 1
ATOM 857 C CA . LEU A 1 105 ? -11.969 4.91 12.805 1 75.25 105 LEU A CA 1
ATOM 858 C C . LEU A 1 105 ? -12.148 3.551 12.133 1 75.25 105 LEU A C 1
ATOM 860 O O . LEU A 1 105 ? -11.172 2.836 11.906 1 75.25 105 LEU A O 1
ATOM 864 N N . LEU A 1 106 ? -13.32 3.26 11.852 1 75.75 106 LEU A N 1
ATOM 865 C CA . LEU A 1 106 ? -13.609 1.991 11.188 1 75.75 106 LEU A CA 1
ATOM 866 C C . LEU A 1 106 ? -13.008 1.96 9.789 1 75.75 106 LEU A C 1
ATOM 868 O O . LEU A 1 106 ? -12.508 0.923 9.344 1 75.75 106 LEU A O 1
ATOM 872 N N . PHE A 1 107 ? -13.07 3.086 9.141 1 75 107 PHE A N 1
ATOM 873 C CA . PHE A 1 107 ? -12.438 3.191 7.836 1 75 107 PHE A CA 1
ATOM 874 C C . PHE A 1 107 ? -10.938 2.934 7.938 1 75 107 PHE A C 1
ATOM 876 O O . PHE A 1 107 ? -10.367 2.193 7.129 1 75 107 PHE A O 1
ATOM 883 N N . LEU A 1 108 ? -10.391 3.443 8.945 1 74.06 108 LEU A N 1
ATOM 884 C CA . LEU A 1 108 ? -8.945 3.314 9.133 1 74.06 108 LEU A CA 1
ATOM 885 C C . LEU A 1 108 ? -8.57 1.867 9.43 1 74.06 108 LEU A C 1
ATOM 887 O O . LEU A 1 108 ? -7.59 1.355 8.883 1 74.06 108 LEU A O 1
ATOM 891 N N . VAL A 1 109 ? -9.383 1.247 10.172 1 74.19 109 VAL A N 1
ATOM 892 C CA . VAL A 1 109 ? -9.109 -0.135 10.547 1 74.19 109 VAL A CA 1
ATOM 893 C C . VAL A 1 109 ? -9.211 -1.035 9.312 1 74.19 109 VAL A C 1
ATOM 895 O O . VAL A 1 109 ? -8.391 -1.933 9.125 1 74.19 109 VAL A O 1
ATOM 898 N N . THR A 1 110 ? -10.211 -0.855 8.555 1 75.31 110 THR A N 1
ATOM 899 C CA . THR A 1 110 ? -10.414 -1.686 7.371 1 75.31 110 THR A CA 1
ATOM 900 C C . THR A 1 110 ? -9.258 -1.521 6.387 1 75.31 110 THR A C 1
ATOM 902 O O . THR A 1 110 ? -8.914 -2.461 5.668 1 75.31 110 THR A O 1
ATOM 905 N N . GLN A 1 111 ? -8.688 -0.379 6.379 1 76.25 111 GLN A N 1
ATOM 906 C CA . GLN A 1 111 ? -7.574 -0.104 5.477 1 76.25 111 GLN A CA 1
ATOM 907 C C . GLN A 1 111 ? -6.301 -0.806 5.938 1 76.25 111 GLN A C 1
ATOM 909 O O . GLN A 1 111 ? -5.363 -0.98 5.16 1 76.25 111 GLN A O 1
ATOM 914 N N . MET A 1 112 ? -6.312 -1.15 7.18 1 77.25 112 MET A N 1
ATOM 915 C CA . MET A 1 112 ? -5.125 -1.789 7.742 1 77.25 112 MET A CA 1
ATOM 916 C C . MET A 1 112 ? -5.172 -3.299 7.535 1 77.25 112 MET A C 1
ATOM 918 O O . MET A 1 112 ? -4.191 -3.996 7.801 1 77.25 112 MET A O 1
ATOM 922 N N . LEU A 1 113 ? -6.273 -3.768 7.051 1 83.81 113 LEU A N 1
ATOM 923 C CA . LEU A 1 113 ? -6.383 -5.203 6.816 1 83.81 113 LEU A CA 1
ATOM 924 C C . LEU A 1 113 ? -5.574 -5.617 5.594 1 83.81 113 LEU A C 1
ATOM 926 O O . LEU A 1 113 ? -5.547 -4.898 4.59 1 83.81 113 LEU A O 1
ATOM 930 N N . PRO A 1 114 ? -4.875 -6.754 5.742 1 85 114 PRO A N 1
ATOM 931 C CA . PRO A 1 114 ? -4.242 -7.273 4.527 1 85 114 PRO A CA 1
ATOM 932 C C . PRO A 1 114 ? -5.246 -7.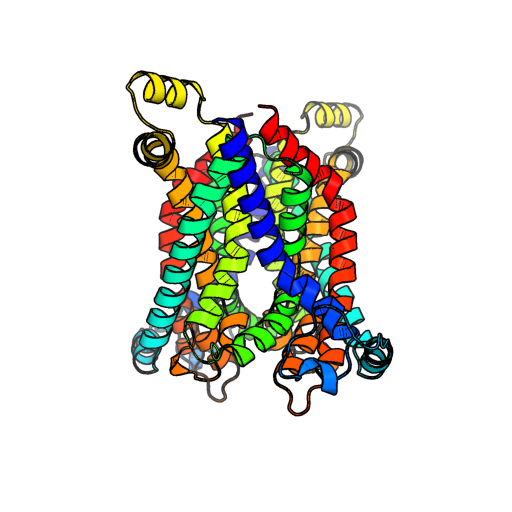516 3.398 1 85 114 PRO A C 1
ATOM 934 O O . PRO A 1 114 ? -6.414 -7.812 3.658 1 85 114 PRO A O 1
ATOM 937 N N . ALA A 1 115 ? -4.773 -7.391 2.232 1 85.38 115 ALA A N 1
ATOM 938 C CA . ALA A 1 115 ? -5.621 -7.543 1.053 1 85.38 115 ALA A CA 1
ATOM 939 C C . ALA A 1 115 ? -6.293 -8.914 1.031 1 85.38 115 ALA A C 1
ATOM 941 O O . ALA A 1 115 ? -7.43 -9.047 0.577 1 85.38 115 ALA A O 1
ATOM 942 N N . THR A 1 116 ? -5.625 -9.906 1.523 1 86.69 116 THR A N 1
ATOM 943 C CA . THR A 1 116 ? -6.113 -11.273 1.457 1 86.69 116 THR A CA 1
ATOM 944 C C . THR A 1 116 ? -7.363 -11.445 2.318 1 86.69 116 THR A C 1
ATOM 946 O O . THR A 1 116 ? -8.195 -12.312 2.051 1 86.69 116 THR A O 1
ATOM 949 N N . VAL A 1 117 ? -7.473 -10.664 3.326 1 82.25 117 VAL A N 1
ATOM 950 C CA . VAL A 1 117 ? -8.617 -10.719 4.23 1 82.25 117 VAL A CA 1
ATOM 951 C C . VAL A 1 117 ? -9.883 -10.289 3.492 1 82.25 117 VAL A C 1
ATOM 953 O O . VAL A 1 117 ? -10.961 -10.828 3.725 1 82.25 117 VAL A O 1
ATOM 956 N N . ILE A 1 118 ? -9.688 -9.367 2.6 1 84 118 ILE A N 1
ATOM 957 C CA . ILE A 1 118 ? -10.812 -8.836 1.848 1 84 118 ILE A CA 1
ATOM 958 C C . ILE A 1 118 ? -11.062 -9.688 0.605 1 84 118 ILE A C 1
ATOM 960 O O . ILE A 1 118 ? -12.203 -9.828 0.157 1 84 118 ILE A O 1
ATOM 964 N N . LEU A 1 119 ? -10.078 -10.281 0.21 1 88.38 119 LEU A N 1
ATOM 965 C CA . LEU A 1 119 ? -10.117 -11.07 -1.015 1 88.38 119 LEU A CA 1
ATOM 966 C C . LEU A 1 119 ? -11.07 -12.25 -0.871 1 88.38 119 LEU A C 1
ATOM 968 O O . LEU A 1 119 ? -11.828 -12.555 -1.796 1 88.38 119 LEU A O 1
ATOM 972 N N . THR A 1 120 ? -11.062 -12.883 0.21 1 86.19 120 THR A N 1
ATOM 973 C CA . THR A 1 120 ? -11.766 -14.141 0.404 1 86.19 120 THR A CA 1
ATOM 974 C C . THR A 1 120 ? -13.273 -13.922 0.398 1 86.19 120 THR A C 1
ATOM 976 O O . THR A 1 120 ? -14 -14.562 -0.37 1 86.19 120 THR A O 1
ATOM 979 N N . PRO A 1 121 ? -13.719 -13.016 1.168 1 85.44 121 PRO A N 1
ATOM 980 C CA . PRO A 1 121 ? -15.164 -12.789 1.128 1 85.44 121 PRO A CA 1
ATOM 981 C C . PRO A 1 121 ? -15.633 -12.188 -0.194 1 85.44 121 PRO A C 1
ATOM 983 O O . PRO A 1 121 ? -16.734 -12.5 -0.666 1 85.44 121 PRO A O 1
ATOM 986 N N . LEU A 1 122 ? -14.914 -11.398 -0.791 1 88.44 122 LEU A N 1
ATOM 987 C CA . LEU A 1 122 ? -15.312 -10.789 -2.057 1 88.44 122 LEU A CA 1
ATOM 988 C C . LEU A 1 122 ? -15.344 -11.828 -3.174 1 88.44 122 LEU A C 1
ATOM 990 O O . LEU A 1 122 ? -16.125 -11.711 -4.113 1 88.44 122 LEU A O 1
ATOM 994 N N . PHE A 1 123 ? -14.453 -12.758 -3.078 1 89 123 PHE A N 1
ATOM 995 C CA . PHE A 1 123 ? -14.469 -13.82 -4.074 1 89 123 PHE A CA 1
ATOM 996 C C . PHE A 1 123 ? -15.812 -14.531 -4.09 1 89 123 PHE A C 1
ATOM 998 O O . PHE A 1 123 ? -16.375 -14.773 -5.156 1 89 123 PHE A O 1
ATOM 1005 N N . ILE A 1 124 ? -16.25 -14.852 -2.898 1 81.69 124 ILE A N 1
ATOM 1006 C CA . ILE A 1 124 ? -17.531 -15.547 -2.779 1 81.69 124 ILE A CA 1
ATOM 1007 C C . ILE A 1 124 ? -18.641 -14.664 -3.34 1 81.69 124 ILE A C 1
ATOM 1009 O O . ILE A 1 124 ? -19.469 -15.133 -4.125 1 81.69 124 ILE A O 1
ATOM 1013 N N . VAL A 1 125 ? -18.641 -13.43 -2.951 1 83.62 125 VAL A N 1
ATOM 1014 C CA . VAL A 1 125 ? -19.672 -12.492 -3.389 1 83.62 125 VAL A CA 1
ATOM 1015 C C . VAL A 1 125 ? -19.625 -12.336 -4.906 1 83.62 125 VAL A C 1
ATOM 1017 O O . VAL A 1 125 ? -20.641 -12.398 -5.582 1 83.62 125 VAL A O 1
ATOM 1020 N N . PHE A 1 126 ? -18.453 -12.133 -5.445 1 90.38 126 PHE A N 1
ATOM 1021 C CA . PHE A 1 126 ? -18.281 -11.914 -6.879 1 90.38 126 PHE A CA 1
ATOM 1022 C C . PHE A 1 126 ? -18.625 -13.18 -7.66 1 90.38 126 PHE A C 1
ATOM 1024 O O . PHE A 1 126 ? -19.125 -13.102 -8.781 1 90.38 126 PHE A O 1
ATOM 1031 N N . ASN A 1 127 ? -18.219 -14.281 -7.074 1 86.56 127 ASN A N 1
ATOM 1032 C CA . ASN A 1 127 ? -18.609 -15.547 -7.691 1 86.56 127 ASN A CA 1
ATOM 1033 C C . ASN A 1 127 ? -20.125 -15.672 -7.801 1 86.56 127 ASN A C 1
ATOM 1035 O O . ASN A 1 127 ? -20.641 -16.031 -8.859 1 86.56 127 ASN A O 1
ATOM 1039 N N . ASN A 1 128 ? -20.828 -15.328 -6.711 1 83.75 128 ASN A N 1
ATOM 1040 C CA . ASN A 1 128 ? -22.281 -15.43 -6.676 1 83.75 128 ASN A CA 1
ATOM 1041 C C . ASN A 1 128 ? -22.938 -14.43 -7.625 1 83.75 128 ASN A C 1
ATOM 1043 O O . ASN A 1 128 ? -23.984 -14.711 -8.188 1 83.75 128 ASN A O 1
ATOM 1047 N N . LEU A 1 129 ? -22.281 -13.312 -7.859 1 89.69 129 LEU A N 1
ATOM 1048 C CA . LEU A 1 129 ? -22.844 -12.266 -8.711 1 89.69 129 LEU A CA 1
ATOM 1049 C C . LEU A 1 129 ? -22.328 -12.406 -10.141 1 89.69 129 LEU A C 1
ATOM 1051 O O . LEU A 1 129 ? -22.609 -11.547 -10.992 1 89.69 129 LEU A O 1
ATOM 1055 N N . SER A 1 130 ? -21.531 -13.406 -10.43 1 93.44 130 SER A N 1
ATOM 1056 C CA . SER A 1 130 ? -20.969 -13.68 -11.742 1 93.44 130 SER A CA 1
ATOM 1057 C C . SER A 1 130 ? -20.094 -12.516 -12.219 1 93.44 130 SER A C 1
ATOM 1059 O O . SER A 1 130 ? -20.188 -12.102 -13.375 1 93.44 130 SER A O 1
ATOM 1061 N N . LEU A 1 131 ? -19.406 -11.977 -11.289 1 95 131 LEU A N 1
ATOM 1062 C CA . LEU A 1 131 ? -18.516 -10.859 -11.602 1 95 131 LEU A CA 1
ATOM 1063 C C . LEU A 1 131 ? -17.078 -11.344 -11.789 1 95 131 LEU A C 1
ATOM 1065 O O . LEU A 1 131 ? -16.203 -10.562 -12.156 1 95 131 LEU A O 1
ATOM 1069 N N . LEU A 1 132 ? -16.859 -12.641 -11.586 1 93.88 132 LEU A N 1
ATOM 1070 C CA . LEU A 1 132 ? -15.531 -13.195 -11.844 1 93.88 132 LEU A CA 1
ATOM 1071 C C . LEU A 1 132 ? -15.227 -13.211 -13.344 1 93.88 132 LEU A C 1
ATOM 1073 O O . LEU A 1 132 ? -16.141 -13.297 -14.164 1 93.88 132 LEU A O 1
ATOM 1077 N N . ASN A 1 133 ? -13.93 -13.039 -13.68 1 96.69 133 ASN A N 1
ATOM 1078 C CA . ASN A 1 133 ? -13.469 -13.016 -15.062 1 96.69 133 ASN A CA 1
ATOM 1079 C C . ASN A 1 133 ? -14.07 -11.844 -15.836 1 96.69 133 ASN A C 1
ATOM 1081 O O . ASN A 1 133 ? -14.516 -12.008 -16.969 1 96.69 133 ASN A O 1
ATOM 1085 N N . THR A 1 134 ? -14.234 -10.766 -15.117 1 96.88 134 THR A N 1
ATOM 1086 C CA . THR A 1 134 ? -14.586 -9.469 -15.695 1 96.88 134 THR A CA 1
ATOM 1087 C C . THR A 1 134 ? -13.711 -8.359 -15.125 1 96.88 134 THR A C 1
ATOM 1089 O O . THR A 1 134 ? -13 -8.57 -14.133 1 96.88 134 THR A O 1
ATOM 1092 N N . TYR A 1 135 ? -13.805 -7.176 -15.797 1 96.19 135 TYR A N 1
ATOM 1093 C CA . TYR A 1 135 ? -13.055 -6.035 -15.289 1 96.19 135 TYR A CA 1
ATOM 1094 C C . TYR A 1 135 ? -13.625 -5.555 -13.961 1 96.19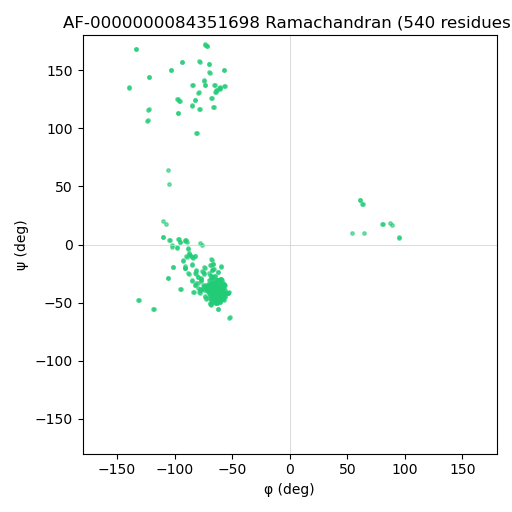 135 TYR A C 1
ATOM 1096 O O . TYR A 1 135 ? -12.938 -4.879 -13.188 1 96.19 135 TYR A O 1
ATOM 1104 N N . TRP A 1 136 ? -14.805 -5.922 -13.656 1 96.31 136 TRP A N 1
ATOM 1105 C CA . TRP A 1 136 ? -15.5 -5.336 -12.516 1 96.31 136 TRP A CA 1
ATOM 1106 C C . TRP A 1 136 ? -14.984 -5.918 -11.203 1 96.31 136 TRP A C 1
ATOM 1108 O O . TRP A 1 136 ? -15.008 -5.246 -10.164 1 96.31 136 TRP A O 1
ATOM 1118 N N . GLY A 1 137 ? -14.516 -7.176 -11.211 1 95.06 137 GLY A N 1
ATOM 1119 C CA . GLY A 1 137 ? -13.922 -7.73 -10.008 1 95.06 137 GLY A CA 1
ATOM 1120 C C . GLY A 1 137 ? -12.828 -6.852 -9.414 1 95.06 137 GLY A C 1
ATOM 1121 O O . GLY A 1 137 ? -13.008 -6.277 -8.344 1 95.06 137 GLY A O 1
ATOM 1122 N N . PRO A 1 138 ? -11.773 -6.68 -10.219 1 96.44 138 PRO A N 1
ATOM 1123 C CA . PRO A 1 138 ? -10.68 -5.84 -9.727 1 96.44 138 PRO A CA 1
ATOM 1124 C C . PRO A 1 138 ? -11.086 -4.371 -9.586 1 96.44 138 PRO A C 1
ATOM 1126 O O . PRO A 1 138 ? -10.656 -3.699 -8.641 1 96.44 138 PRO A O 1
ATOM 1129 N N . VAL A 1 139 ? -11.914 -3.842 -10.406 1 97.38 139 VAL A N 1
ATOM 1130 C CA . VAL A 1 139 ? -12.312 -2.439 -10.383 1 97.38 139 VAL A CA 1
ATOM 1131 C C . VAL A 1 139 ? -13.047 -2.133 -9.078 1 97.38 139 VAL A C 1
ATOM 1133 O O . VAL A 1 139 ? -12.703 -1.175 -8.383 1 97.38 139 VAL A O 1
ATOM 1136 N N . LEU A 1 140 ? -13.992 -2.959 -8.727 1 94.31 140 LEU A N 1
ATOM 1137 C CA . LEU A 1 140 ? -14.789 -2.734 -7.531 1 94.31 140 LEU A CA 1
ATOM 1138 C C . LEU A 1 140 ? -13.945 -2.906 -6.27 1 94.31 140 LEU A C 1
ATOM 1140 O O . LEU A 1 140 ? -14.125 -2.176 -5.293 1 94.31 140 LEU A O 1
ATOM 1144 N N . THR A 1 141 ? -13.109 -3.875 -6.297 1 92.94 141 THR A N 1
ATOM 1145 C CA . THR A 1 141 ? -12.273 -4.109 -5.129 1 92.94 141 THR A CA 1
ATOM 1146 C C . THR A 1 141 ? -11.297 -2.957 -4.918 1 92.94 141 THR A C 1
ATOM 1148 O O . THR A 1 141 ? -11.141 -2.463 -3.801 1 92.94 141 THR A O 1
ATOM 1151 N N . CYS A 1 142 ? -10.641 -2.508 -5.984 1 93.88 142 CYS A N 1
ATOM 1152 C CA . CYS A 1 142 ? -9.742 -1.363 -5.887 1 93.88 142 CYS A CA 1
ATOM 1153 C C . CYS A 1 142 ? -10.492 -0.122 -5.414 1 93.88 142 CYS A C 1
ATOM 1155 O O . CYS A 1 142 ? -9.969 0.655 -4.613 1 93.88 142 CYS A O 1
ATOM 1157 N N . ALA A 1 143 ? -11.672 0.025 -5.859 1 92.25 143 ALA A N 1
ATOM 1158 C CA . ALA A 1 143 ? -12.484 1.162 -5.434 1 92.25 143 ALA A CA 1
ATOM 1159 C C . ALA A 1 143 ? -12.828 1.069 -3.951 1 92.25 143 ALA A C 1
ATOM 1161 O O . ALA A 1 143 ? -12.812 2.076 -3.24 1 92.25 143 ALA A O 1
ATOM 1162 N N . THR A 1 144 ? -13.164 -0.108 -3.553 1 87 144 THR A N 1
ATOM 1163 C CA . THR A 1 144 ? -13.508 -0.339 -2.154 1 87 144 THR A CA 1
ATOM 1164 C C . THR A 1 144 ? -12.367 0.088 -1.235 1 87 144 THR A C 1
ATOM 1166 O O . THR A 1 144 ? -12.602 0.65 -0.164 1 87 144 THR A O 1
ATOM 1169 N N . LEU A 1 145 ? -11.203 -0.104 -1.691 1 85.56 145 LEU A N 1
ATOM 1170 C CA . LEU A 1 145 ? -10.039 0.231 -0.874 1 85.56 145 LEU A CA 1
ATOM 1171 C C . LEU A 1 145 ? -9.68 1.705 -1.021 1 85.56 145 LEU A C 1
ATOM 1173 O O . LEU A 1 145 ? -9.164 2.32 -0.082 1 85.56 145 LEU A O 1
ATOM 1177 N N . GLY A 1 146 ? -9.93 2.26 -2.15 1 89.38 146 GLY A N 1
ATOM 1178 C CA . GLY A 1 146 ? -9.523 3.623 -2.453 1 89.38 146 GLY A CA 1
ATOM 1179 C C . GLY A 1 146 ? -10.477 4.664 -1.895 1 89.38 146 GLY A C 1
ATOM 1180 O O . GLY A 1 146 ? -10.062 5.781 -1.575 1 89.38 146 GLY A O 1
ATOM 1181 N N . VAL A 1 147 ? -11.719 4.332 -1.684 1 90 147 VAL A N 1
ATOM 1182 C CA . VAL A 1 147 ? -12.742 5.305 -1.325 1 90 147 VAL A CA 1
ATOM 1183 C C . VAL A 1 147 ? -12.477 5.848 0.078 1 90 147 VAL A C 1
ATOM 1185 O O . VAL A 1 147 ? -12.398 7.059 0.279 1 90 147 VAL A O 1
ATOM 1188 N N . PRO A 1 148 ? -12.289 4.961 1.059 1 85.62 148 PRO A N 1
ATOM 1189 C CA . PRO A 1 148 ? -12.078 5.496 2.406 1 85.62 148 PRO A CA 1
ATOM 1190 C C . PRO A 1 148 ? -10.867 6.422 2.492 1 85.62 148 PRO A C 1
ATOM 1192 O O . PRO A 1 148 ? -10.93 7.465 3.145 1 85.62 148 PRO A O 1
ATOM 1195 N N . PHE A 1 149 ? -9.852 6.102 1.813 1 85.31 149 PHE A N 1
ATOM 1196 C CA . PHE A 1 149 ? -8.648 6.918 1.816 1 85.31 149 PHE A CA 1
ATOM 1197 C C . PHE A 1 149 ? -8.914 8.281 1.187 1 85.31 149 PHE A C 1
ATOM 1199 O O . PHE A 1 149 ? -8.5 9.312 1.721 1 85.31 149 PHE A O 1
ATOM 1206 N N . SER A 1 150 ? -9.539 8.273 0.137 1 90.19 150 SER A N 1
ATOM 1207 C CA . SER A 1 150 ? -9.859 9.508 -0.575 1 90.19 150 SER A CA 1
ATOM 1208 C C . SER A 1 150 ? -10.828 10.367 0.221 1 90.19 150 SER A C 1
ATOM 1210 O O . SER A 1 150 ? -10.711 11.602 0.223 1 90.19 150 SER A O 1
ATOM 1212 N N . VAL A 1 151 ? -11.727 9.75 0.879 1 89 151 VAL A N 1
ATOM 1213 C CA . VAL A 1 151 ? -12.688 10.484 1.691 1 89 151 VAL A CA 1
ATOM 1214 C C . VAL A 1 151 ? -11.961 11.234 2.805 1 89 151 VAL A C 1
ATOM 1216 O O . VAL A 1 151 ? -12.234 12.414 3.053 1 89 151 VAL A O 1
ATOM 1219 N N . LEU A 1 152 ? -11.102 10.609 3.406 1 84.94 152 LEU A N 1
ATOM 1220 C CA . LEU A 1 152 ? -10.391 11.219 4.527 1 84.94 152 LEU A CA 1
ATOM 1221 C C . LEU A 1 152 ? -9.539 12.398 4.059 1 84.94 152 LEU A C 1
ATOM 1223 O O . LEU A 1 152 ? -9.531 13.453 4.691 1 84.94 152 LEU A O 1
ATOM 1227 N N . ILE A 1 153 ? -8.906 12.242 2.984 1 86.31 153 ILE A N 1
ATOM 1228 C CA . ILE A 1 153 ? -8.055 13.297 2.451 1 86.31 153 ILE A CA 1
ATOM 1229 C C . ILE A 1 153 ? -8.914 14.484 2.02 1 86.31 153 ILE A C 1
ATOM 1231 O O . ILE A 1 153 ? -8.633 15.625 2.395 1 86.31 153 ILE A O 1
ATOM 1235 N N . LEU A 1 154 ? -9.891 14.211 1.351 1 91.5 154 LEU A N 1
ATOM 1236 C CA . LEU A 1 154 ? -10.734 15.266 0.802 1 91.5 154 LEU A CA 1
ATOM 1237 C C . LEU A 1 154 ? -11.516 15.969 1.908 1 91.5 154 LEU A C 1
ATOM 1239 O O . LEU A 1 154 ? -11.766 17.172 1.827 1 91.5 154 LEU A O 1
ATOM 1243 N N . ARG A 1 155 ? -11.883 15.164 2.834 1 89.25 155 ARG A N 1
ATOM 1244 C CA . ARG A 1 155 ? -12.578 15.789 3.955 1 89.25 155 ARG A CA 1
ATOM 1245 C C . ARG A 1 155 ? -11.711 16.875 4.605 1 89.25 155 ARG A C 1
ATOM 1247 O O . ARG A 1 155 ? -12.203 17.953 4.938 1 89.25 155 ARG A O 1
ATOM 1254 N N . THR A 1 156 ? -10.539 16.547 4.793 1 85 156 THR A N 1
ATOM 1255 C CA . THR A 1 156 ? -9.609 17.5 5.398 1 85 156 THR A CA 1
ATOM 1256 C C . THR A 1 156 ? -9.492 18.766 4.543 1 85 156 THR A C 1
ATOM 1258 O O . THR A 1 156 ? -9.438 19.875 5.074 1 85 156 THR A O 1
ATOM 1261 N N . PHE A 1 157 ? -9.508 18.609 3.328 1 88.25 157 PHE A N 1
ATOM 1262 C CA . PHE A 1 157 ? -9.445 19.75 2.424 1 88.25 157 PHE A CA 1
ATOM 1263 C C . PHE A 1 157 ? -10.727 20.562 2.496 1 88.25 157 PHE A C 1
ATOM 1265 O O . PHE A 1 157 ? -10.68 21.797 2.559 1 88.25 157 PHE A O 1
ATOM 1272 N N . PHE A 1 158 ? -11.797 19.938 2.541 1 92.62 158 PHE A N 1
ATOM 1273 C CA . PHE A 1 158 ? -13.086 20.625 2.557 1 92.62 158 PHE A CA 1
ATOM 1274 C C . PHE A 1 158 ? -13.273 21.406 3.846 1 92.62 158 PHE A C 1
ATOM 1276 O O . PHE A 1 158 ? -13.898 22.469 3.846 1 92.62 158 PHE A O 1
ATOM 1283 N N . LEU A 1 159 ? -12.773 20.859 4.887 1 90.38 159 LEU A N 1
ATOM 1284 C CA . LEU A 1 159 ? -12.844 21.562 6.164 1 90.38 159 LEU A CA 1
ATOM 1285 C C . LEU A 1 159 ? -12.078 22.875 6.102 1 90.38 159 LEU A C 1
ATOM 1287 O O . LEU A 1 159 ? -12.414 23.828 6.809 1 90.38 159 LEU A O 1
ATOM 1291 N N . GLY A 1 160 ? -11.148 22.938 5.199 1 91.69 160 GLY A N 1
ATOM 1292 C CA . GLY A 1 160 ? -10.336 24.125 5.07 1 91.69 160 GLY A CA 1
ATOM 1293 C C . GLY A 1 160 ? -10.984 25.203 4.219 1 91.69 160 GLY A C 1
ATOM 1294 O O . GLY A 1 160 ? -10.555 26.359 4.23 1 91.69 160 GLY A O 1
ATOM 1295 N N . ILE A 1 161 ? -11.984 24.875 3.566 1 92.38 161 ILE A N 1
ATOM 1296 C CA . ILE A 1 161 ? -12.695 25.844 2.744 1 92.38 161 ILE A CA 1
ATOM 1297 C C . ILE A 1 161 ? -13.648 26.656 3.619 1 92.38 161 ILE A C 1
ATOM 1299 O O . ILE A 1 161 ? -14.492 26.094 4.316 1 92.38 161 ILE A O 1
ATOM 1303 N N . PRO A 1 162 ? -13.508 27.938 3.582 1 94.81 162 PRO A N 1
ATOM 1304 C CA . PRO A 1 162 ? -14.391 28.781 4.402 1 94.81 162 PRO A CA 1
ATOM 1305 C C . PRO A 1 162 ? -15.867 28.547 4.098 1 94.81 162 PRO A C 1
ATOM 1307 O O . PRO A 1 162 ? -16.266 28.516 2.93 1 94.81 162 PRO A O 1
ATOM 1310 N N . LYS A 1 163 ? -16.609 28.469 5.121 1 92.38 163 LYS A N 1
ATOM 1311 C CA . LYS A 1 163 ? -18.047 28.25 4.992 1 92.38 163 LYS A CA 1
ATOM 1312 C C . LYS A 1 163 ? -18.734 29.453 4.371 1 92.38 163 LYS A C 1
ATOM 1314 O O . LYS A 1 163 ? -19.828 29.344 3.814 1 92.38 163 LYS A O 1
ATOM 1319 N N . GLU A 1 164 ? -18.062 30.5 4.5 1 94.44 164 GLU A N 1
ATOM 1320 C CA . GLU A 1 164 ? -18.594 31.766 3.99 1 94.44 164 GLU A CA 1
ATOM 1321 C C . GLU A 1 164 ? -18.844 31.703 2.486 1 94.44 164 GLU A C 1
ATOM 1323 O O . GLU A 1 164 ? -19.75 32.344 1.972 1 94.44 164 GLU A O 1
ATOM 1328 N N . LEU A 1 165 ? -18.078 30.922 1.855 1 93.69 165 LEU A N 1
ATOM 1329 C CA . LEU A 1 165 ? -18.266 30.766 0.416 1 93.69 165 LEU A CA 1
ATOM 1330 C C . LEU A 1 165 ? -19.594 30.094 0.102 1 93.69 165 LEU A C 1
ATOM 1332 O O . LEU A 1 165 ? -20.266 30.453 -0.874 1 93.69 165 LEU A O 1
ATOM 1336 N N . GLU A 1 166 ? -19.938 29.203 0.895 1 92.56 166 GLU A N 1
ATOM 1337 C CA . GLU A 1 166 ? -21.203 28.5 0.707 1 92.56 166 GLU A CA 1
ATOM 1338 C C . GLU A 1 166 ? -22.375 29.391 1.112 1 92.56 166 GLU A C 1
ATOM 1340 O O . GLU A 1 166 ? -23.438 29.344 0.486 1 92.56 166 GLU A O 1
ATOM 1345 N N . GLU A 1 167 ? -22.219 30.109 2.121 1 93.06 167 GLU A N 1
ATOM 1346 C CA . GLU A 1 167 ? -23.25 31.062 2.553 1 93.06 167 GLU A CA 1
ATOM 1347 C C . GLU A 1 167 ? -23.516 32.125 1.48 1 93.06 167 GLU A C 1
ATOM 1349 O O . GLU A 1 167 ? -24.656 32.469 1.225 1 93.06 167 GLU A O 1
ATOM 1354 N N . ALA A 1 168 ? -22.453 32.562 0.919 1 95 168 ALA A N 1
ATOM 1355 C CA . ALA A 1 168 ? -22.578 33.562 -0.153 1 95 168 ALA A CA 1
ATOM 1356 C C . ALA A 1 168 ? -23.359 33 -1.339 1 95 168 ALA A C 1
ATOM 1358 O O . ALA A 1 168 ? -24.188 33.656 -1.934 1 95 168 ALA A O 1
ATOM 1359 N N . ALA A 1 169 ? -23.062 31.797 -1.656 1 93.81 169 ALA A N 1
ATOM 1360 C CA . ALA A 1 169 ? -23.766 31.141 -2.754 1 93.81 169 ALA A CA 1
ATOM 1361 C C . ALA A 1 169 ? -25.25 30.984 -2.434 1 93.81 169 ALA A C 1
ATOM 1363 O O . ALA A 1 169 ? -26.094 31.125 -3.318 1 93.81 169 ALA A O 1
ATOM 1364 N N . SER A 1 170 ? -25.531 30.672 -1.185 1 91.38 170 SER A N 1
ATOM 1365 C CA . SER A 1 170 ? -26.922 30.547 -0.749 1 91.38 170 SER A CA 1
ATOM 1366 C C . SER A 1 170 ? -27.656 31.875 -0.868 1 91.38 170 SER A C 1
ATOM 1368 O O . SER A 1 170 ? -28.844 31.891 -1.24 1 91.38 170 SER A O 1
ATOM 1370 N N . ILE A 1 171 ? -26.984 32.875 -0.534 1 93.38 171 ILE A N 1
ATOM 1371 C CA . ILE A 1 171 ? -27.562 34.219 -0.634 1 93.38 171 ILE A CA 1
ATOM 1372 C C . ILE A 1 171 ? -27.875 34.531 -2.094 1 93.38 171 ILE A C 1
ATOM 1374 O O . ILE A 1 171 ? -28.875 35.188 -2.395 1 93.38 171 ILE A O 1
ATOM 1378 N N . ASP A 1 172 ? -27.078 34.094 -3.016 1 93.44 172 ASP A N 1
ATOM 1379 C CA . ASP A 1 172 ? -27.281 34.281 -4.445 1 93.44 172 ASP A CA 1
ATOM 1380 C C . ASP A 1 172 ? -28.344 33.344 -5 1 93.44 172 ASP A C 1
ATOM 1382 O O . ASP A 1 172 ? -28.594 33.312 -6.207 1 93.44 172 ASP A O 1
ATOM 1386 N N . GLY A 1 173 ? -28.922 32.5 -4.117 1 91.62 173 GLY A N 1
ATOM 1387 C CA . GLY A 1 173 ? -30.047 31.656 -4.512 1 91.62 173 GLY A CA 1
ATOM 1388 C C . GLY A 1 173 ? -29.609 30.266 -4.93 1 91.62 173 GLY A C 1
ATOM 1389 O O . GLY A 1 173 ? -30.422 29.484 -5.457 1 91.62 173 GLY A O 1
ATOM 1390 N N . CYS A 1 174 ? -28.359 29.984 -4.754 1 91.25 174 CYS A N 1
ATOM 1391 C CA . CYS A 1 174 ? -27.875 28.672 -5.137 1 91.25 174 CYS A CA 1
ATOM 1392 C C . CYS A 1 174 ? -28.219 27.641 -4.074 1 91.25 174 CYS A C 1
ATOM 1394 O O . CYS A 1 174 ? -28 27.859 -2.883 1 91.25 174 CYS A O 1
ATOM 1396 N N . GLY A 1 175 ? -28.797 26.516 -4.516 1 90.88 175 GLY A N 1
ATOM 1397 C CA . GLY A 1 175 ? -29.016 25.406 -3.611 1 90.88 175 GLY A CA 1
ATOM 1398 C C . GLY A 1 175 ? -27.734 24.688 -3.225 1 90.88 175 GLY A C 1
ATOM 1399 O O . GLY A 1 175 ? -26.656 25.016 -3.732 1 90.88 175 GLY A O 1
ATOM 1400 N N . ARG A 1 176 ? -27.797 23.844 -2.322 1 86.69 176 ARG A N 1
ATOM 1401 C CA . ARG A 1 176 ? -26.625 23.172 -1.773 1 86.69 176 ARG A CA 1
ATOM 1402 C C . ARG A 1 176 ? -25.906 22.359 -2.846 1 86.69 176 ARG A C 1
ATOM 1404 O O . ARG A 1 176 ? -24.672 22.359 -2.916 1 86.69 176 ARG A O 1
ATOM 1411 N N . PHE A 1 177 ? -26.734 21.656 -3.588 1 90.06 177 PHE A N 1
ATOM 1412 C CA . PHE A 1 177 ? -26.141 20.828 -4.629 1 90.06 177 PHE A CA 1
ATOM 1413 C C . PHE A 1 177 ? -25.469 21.688 -5.691 1 90.06 177 PHE A C 1
ATOM 1415 O O . PHE A 1 177 ? -24.375 21.359 -6.152 1 90.06 177 PHE A O 1
ATOM 1422 N N . ARG A 1 178 ? -26.094 22.766 -6.055 1 92.81 178 ARG A N 1
ATOM 1423 C CA . ARG A 1 178 ? -25.516 23.688 -7.027 1 92.81 178 ARG A CA 1
ATOM 1424 C C . ARG A 1 178 ? -24.25 24.344 -6.469 1 92.81 178 ARG A C 1
ATOM 1426 O O . ARG A 1 178 ? -23.281 24.531 -7.195 1 92.81 178 ARG A O 1
ATOM 1433 N N . THR A 1 179 ? -24.328 24.672 -5.18 1 93.69 179 THR A N 1
ATOM 1434 C CA . THR A 1 179 ? -23.156 25.234 -4.52 1 93.69 179 THR A CA 1
ATOM 1435 C C . THR A 1 179 ? -22 24.234 -4.512 1 93.69 179 THR A C 1
ATOM 1437 O O . THR A 1 179 ? -20.859 24.609 -4.77 1 93.69 179 THR A O 1
ATOM 1440 N N . PHE A 1 180 ? -22.391 22.984 -4.254 1 93.88 180 PHE A N 1
ATOM 1441 C CA . PHE A 1 180 ? -21.391 21.922 -4.23 1 93.88 180 PHE A CA 1
ATOM 1442 C C . PHE A 1 180 ? -20.734 21.766 -5.598 1 93.88 180 PHE A C 1
ATOM 1444 O O . PHE A 1 180 ? -19.5 21.781 -5.711 1 93.88 180 PHE A O 1
ATOM 1451 N N . ILE A 1 181 ? -21.469 21.734 -6.656 1 94.62 181 ILE A N 1
ATOM 1452 C CA . ILE A 1 181 ? -20.969 21.422 -7.988 1 94.62 181 ILE A CA 1
ATOM 1453 C C . ILE A 1 181 ? -20.297 22.641 -8.602 1 94.62 181 ILE A C 1
ATOM 1455 O O . ILE A 1 181 ? -19.266 22.531 -9.266 1 94.62 181 ILE A O 1
ATOM 1459 N N . ARG A 1 182 ? -20.766 23.875 -8.305 1 94.69 182 ARG A N 1
ATOM 1460 C CA . ARG A 1 182 ? -20.312 25.062 -9.031 1 94.69 182 ARG A CA 1
ATOM 1461 C C . ARG A 1 182 ? -19.281 25.844 -8.227 1 94.69 182 ARG A C 1
ATOM 1463 O O . ARG A 1 182 ? -18.516 26.625 -8.789 1 94.69 182 ARG A O 1
ATOM 1470 N N . VAL A 1 183 ? -19.219 25.641 -6.941 1 95.06 183 VAL A N 1
ATOM 1471 C CA . VAL A 1 183 ? -18.328 26.453 -6.117 1 95.06 183 VAL A CA 1
ATOM 1472 C C . VAL A 1 183 ? -17.297 25.547 -5.445 1 95.06 183 VAL A C 1
ATOM 1474 O O . VAL A 1 183 ? -16.094 25.719 -5.656 1 95.06 183 VAL A O 1
ATOM 1477 N N . ILE A 1 184 ? -17.75 24.562 -4.723 1 94.94 184 ILE A N 1
ATOM 1478 C CA . ILE A 1 184 ? -16.875 23.766 -3.873 1 94.94 184 ILE A CA 1
ATOM 1479 C C . ILE A 1 184 ? -15.992 22.859 -4.738 1 94.94 184 ILE A C 1
ATOM 1481 O O . ILE A 1 184 ? -14.773 22.797 -4.539 1 94.94 184 ILE A O 1
ATOM 1485 N N . VAL A 1 185 ? -16.594 22.188 -5.727 1 95.25 185 VAL A N 1
ATOM 1486 C CA . VAL A 1 185 ? -15.859 21.234 -6.559 1 95.25 185 VAL A CA 1
ATOM 1487 C C . VAL A 1 185 ? -14.773 21.969 -7.34 1 95.25 185 VAL A C 1
ATOM 1489 O O . VAL A 1 185 ? -13.609 21.562 -7.328 1 95.25 185 VAL A O 1
ATOM 1492 N N . PRO A 1 186 ? -15.102 23.094 -7.941 1 95.56 186 PRO A N 1
ATOM 1493 C CA . PRO A 1 186 ? -14.055 23.812 -8.672 1 95.56 186 PRO A CA 1
ATOM 1494 C C . PRO A 1 186 ? -12.93 24.297 -7.762 1 95.56 186 PRO A C 1
ATOM 1496 O O . PRO A 1 186 ? -11.758 24.25 -8.148 1 95.56 186 PRO A O 1
ATOM 1499 N N . ILE A 1 187 ? -13.242 24.719 -6.586 1 94.25 187 ILE A N 1
ATOM 1500 C CA . ILE A 1 187 ? -12.242 25.188 -5.633 1 94.25 187 ILE A CA 1
ATOM 1501 C C . ILE A 1 187 ? -11.383 24.016 -5.18 1 94.25 187 ILE A C 1
ATOM 1503 O O . ILE A 1 187 ? -10.195 24.188 -4.887 1 94.25 187 ILE A O 1
ATOM 1507 N N . SER A 1 188 ? -11.906 22.859 -5.199 1 94.56 188 SER A N 1
ATOM 1508 C CA . SER A 1 188 ? -11.25 21.672 -4.668 1 94.56 188 SER A CA 1
ATOM 1509 C C . SER A 1 188 ? -10.539 20.891 -5.773 1 94.56 188 SER A C 1
ATOM 1511 O O . SER A 1 188 ? -10.023 19.797 -5.531 1 94.56 188 SER A O 1
ATOM 1513 N N . TYR A 1 189 ? -10.539 21.406 -6.938 1 93.12 189 TYR A N 1
ATOM 1514 C CA . TYR A 1 189 ? -10.031 20.703 -8.109 1 93.12 189 TYR A CA 1
ATOM 1515 C C . TYR A 1 189 ? -8.609 20.203 -7.879 1 93.12 189 TYR A C 1
ATOM 1517 O O . TYR A 1 189 ? -8.297 19.047 -8.172 1 93.12 189 TYR A O 1
ATOM 1525 N N . PRO A 1 190 ? -7.73 20.969 -7.262 1 88.81 190 PRO A N 1
ATOM 1526 C CA . PRO A 1 190 ? -6.371 20.469 -7.035 1 88.81 190 PRO A CA 1
ATOM 1527 C C . PRO A 1 190 ? -6.336 19.25 -6.121 1 88.81 190 PRO A C 1
ATOM 1529 O O . PRO A 1 190 ? -5.613 18.281 -6.391 1 88.81 190 PRO A O 1
ATOM 1532 N N . SER A 1 191 ? -7.113 19.328 -5.09 1 90.56 191 SER A N 1
ATOM 1533 C CA . SER A 1 191 ? -7.152 18.203 -4.156 1 90.56 191 SER A CA 1
ATOM 1534 C C . SER A 1 191 ? -7.805 16.984 -4.793 1 90.56 191 SER A C 1
ATOM 1536 O O . SER A 1 191 ? -7.41 15.844 -4.512 1 90.56 191 SER A O 1
ATOM 1538 N N . ILE A 1 192 ? -8.789 17.219 -5.629 1 94.56 192 ILE A N 1
ATOM 1539 C CA . ILE A 1 192 ? -9.461 16.125 -6.312 1 94.56 192 ILE A CA 1
ATOM 1540 C C . ILE A 1 192 ? -8.5 15.438 -7.281 1 94.56 192 ILE A C 1
ATOM 1542 O O . ILE A 1 192 ? -8.461 14.211 -7.375 1 94.56 192 ILE A O 1
ATOM 1546 N N . VAL A 1 193 ? -7.719 16.234 -7.941 1 92.06 193 VAL A N 1
ATOM 1547 C CA . VAL A 1 193 ? -6.73 15.695 -8.875 1 92.06 193 VAL A CA 1
ATOM 1548 C C . VAL A 1 193 ? -5.695 14.867 -8.109 1 92.06 193 VAL A C 1
ATOM 1550 O O . VAL A 1 193 ? -5.277 13.805 -8.578 1 92.06 193 VAL A O 1
ATOM 1553 N N . VAL A 1 194 ? -5.309 15.32 -6.98 1 88.38 194 VAL A N 1
ATOM 1554 C CA . VAL A 1 194 ? -4.355 14.594 -6.145 1 88.38 194 VAL A CA 1
ATOM 1555 C C . VAL A 1 194 ? -4.949 13.242 -5.746 1 88.38 194 VAL A C 1
ATOM 1557 O O . VAL A 1 194 ? -4.281 12.211 -5.836 1 88.38 194 VAL A O 1
ATOM 1560 N N . CYS A 1 195 ? -6.156 13.281 -5.348 1 92.12 195 CYS A N 1
ATOM 1561 C CA . CYS A 1 195 ? -6.828 12.055 -4.953 1 92.12 195 CYS A CA 1
ATOM 1562 C C . CYS A 1 195 ? -6.973 11.102 -6.137 1 92.12 195 CYS A C 1
ATOM 1564 O O . CYS A 1 195 ? -6.836 9.891 -5.988 1 92.12 195 CYS A O 1
ATOM 1566 N N . ALA A 1 196 ? -7.289 11.695 -7.23 1 94.44 196 ALA A N 1
ATOM 1567 C CA . ALA A 1 196 ? -7.383 10.891 -8.445 1 94.44 196 ALA A CA 1
ATOM 1568 C C . ALA A 1 196 ? -6.051 10.211 -8.75 1 94.44 196 ALA A C 1
ATOM 1570 O O . ALA A 1 196 ? -6.02 9.023 -9.086 1 94.44 196 ALA A O 1
ATOM 1571 N N . ALA A 1 197 ? -5.004 10.953 -8.656 1 90.81 197 ALA A N 1
ATOM 1572 C CA . ALA A 1 197 ? -3.672 10.43 -8.938 1 90.81 197 ALA A CA 1
ATOM 1573 C C . ALA A 1 197 ? -3.309 9.305 -7.961 1 90.81 197 ALA A C 1
ATOM 1575 O O . ALA A 1 197 ? -2.781 8.266 -8.375 1 90.81 197 ALA A O 1
ATOM 1576 N N . ILE A 1 198 ? -3.602 9.5 -6.754 1 88.38 198 ILE A N 1
ATOM 1577 C CA . ILE A 1 198 ? -3.281 8.508 -5.73 1 88.38 198 ILE A CA 1
ATOM 1578 C C . ILE A 1 198 ? -4.105 7.242 -5.961 1 88.38 198 ILE A C 1
ATOM 1580 O O . ILE A 1 198 ? -3.576 6.133 -5.91 1 88.38 198 ILE A O 1
ATOM 1584 N N . SER A 1 199 ? -5.359 7.43 -6.176 1 93.06 199 SER A N 1
ATOM 1585 C CA . SER A 1 199 ? -6.234 6.289 -6.438 1 93.06 199 SER A CA 1
ATOM 1586 C C . SER A 1 199 ? -5.777 5.512 -7.664 1 93.06 199 SER A C 1
ATOM 1588 O O . SER A 1 199 ? -5.762 4.277 -7.652 1 93.06 199 SER A O 1
ATOM 1590 N N . PHE A 1 200 ? -5.496 6.246 -8.68 1 93.44 200 PHE A N 1
ATOM 1591 C CA . PHE A 1 200 ? -5.008 5.609 -9.898 1 93.44 200 PHE A CA 1
ATOM 1592 C C . PHE A 1 200 ? -3.734 4.82 -9.625 1 93.44 200 PHE A C 1
ATOM 1594 O O . PHE A 1 200 ? -3.588 3.686 -10.086 1 93.44 200 PHE A O 1
ATOM 1601 N N . PHE A 1 201 ? -2.906 5.398 -8.898 1 88.88 201 PHE A N 1
ATOM 1602 C CA . PHE A 1 201 ? -1.626 4.781 -8.578 1 88.88 201 PHE A CA 1
ATOM 1603 C C . PHE A 1 201 ? -1.832 3.455 -7.852 1 88.88 201 PHE A C 1
ATOM 1605 O O . PHE A 1 201 ? -1.212 2.449 -8.203 1 88.88 201 PHE A O 1
ATOM 1612 N N . PHE A 1 202 ? -2.643 3.432 -6.941 1 89.12 202 PHE A N 1
ATOM 1613 C CA . PHE A 1 202 ? -2.893 2.225 -6.164 1 89.12 202 PHE A CA 1
ATOM 1614 C C . PHE A 1 202 ? -3.506 1.135 -7.035 1 89.12 202 PHE A C 1
ATOM 1616 O O . PHE A 1 202 ? -3.1 -0.027 -6.961 1 89.12 202 PHE A O 1
ATOM 1623 N N . SER A 1 203 ? -4.395 1.53 -7.805 1 94.62 203 SER A N 1
ATOM 1624 C CA . SER A 1 203 ? -5.059 0.563 -8.672 1 94.62 203 SER A CA 1
ATOM 1625 C C . SER A 1 203 ? -4.121 0.072 -9.773 1 94.62 203 SER A C 1
ATOM 1627 O O . SER A 1 203 ? -4.207 -1.081 -10.195 1 94.62 203 SER A O 1
ATOM 1629 N N . TRP A 1 204 ? -3.289 0.964 -10.203 1 93.81 204 TRP A N 1
ATOM 1630 C CA . TRP A 1 204 ? -2.293 0.609 -11.211 1 93.81 204 TRP A CA 1
ATOM 1631 C C . TRP A 1 204 ? -1.386 -0.508 -10.711 1 93.81 204 TRP A C 1
ATOM 1633 O O . TRP A 1 204 ? -0.917 -1.336 -11.492 1 93.81 204 TRP A O 1
ATOM 1643 N N . GLY A 1 205 ? -1.166 -0.588 -9.461 1 92.25 205 GLY A N 1
ATOM 1644 C CA . GLY A 1 205 ? -0.276 -1.563 -8.852 1 92.25 205 GLY A CA 1
ATOM 1645 C C . GLY A 1 205 ? -0.979 -2.848 -8.453 1 92.25 205 GLY A C 1
ATOM 1646 O O . GLY A 1 205 ? -0.357 -3.756 -7.902 1 92.25 205 GLY A O 1
ATOM 1647 N N . ASP A 1 206 ? -2.225 -2.91 -8.773 1 92.44 206 ASP A N 1
ATOM 1648 C CA . ASP A 1 206 ? -2.994 -4.09 -8.383 1 92.44 206 ASP A CA 1
ATOM 1649 C C . ASP A 1 206 ? -2.457 -5.344 -9.07 1 92.44 206 ASP A C 1
ATOM 1651 O O . ASP A 1 206 ? -2.195 -5.34 -10.273 1 92.44 206 ASP A O 1
ATOM 1655 N N . LEU A 1 207 ? -2.285 -6.352 -8.352 1 91.75 207 LEU A N 1
ATOM 1656 C CA . LEU A 1 207 ? -1.84 -7.664 -8.812 1 91.75 207 LEU A CA 1
ATOM 1657 C C . LEU A 1 207 ? -2.742 -8.766 -8.266 1 91.75 207 LEU A C 1
ATOM 1659 O O . LEU A 1 207 ? -3.354 -9.508 -9.039 1 91.75 207 LEU A O 1
ATOM 1663 N N . ILE A 1 208 ? -2.963 -8.688 -7.062 1 91.12 208 ILE A N 1
ATOM 1664 C CA . ILE A 1 208 ? -3.539 -9.828 -6.367 1 91.12 208 ILE A CA 1
ATOM 1665 C C . ILE A 1 208 ? -5.039 -9.898 -6.641 1 91.12 208 ILE A C 1
ATOM 1667 O O . ILE A 1 208 ? -5.598 -10.984 -6.805 1 91.12 208 ILE A O 1
ATOM 1671 N N . PHE A 1 209 ? -5.688 -8.797 -6.684 1 93.81 209 PHE A N 1
ATOM 1672 C CA . PHE A 1 209 ? -7.121 -8.82 -6.945 1 93.81 209 PHE A CA 1
ATOM 1673 C C . PHE A 1 209 ? -7.406 -9.281 -8.367 1 93.81 209 PHE A C 1
ATOM 1675 O O . PHE A 1 209 ? -8.273 -10.133 -8.586 1 93.81 209 PHE A O 1
ATOM 1682 N N . SER A 1 210 ? -6.652 -8.75 -9.227 1 94.69 210 SER A N 1
ATOM 1683 C CA . SER A 1 210 ? -6.852 -9.109 -10.625 1 94.69 210 SER A CA 1
ATOM 1684 C C . SER A 1 210 ? -6.562 -10.586 -10.867 1 94.69 210 SER A C 1
ATOM 1686 O O . SER A 1 210 ? -7.312 -11.258 -11.578 1 94.69 210 SER A O 1
ATOM 1688 N N . MET A 1 211 ? -5.52 -11.062 -10.289 1 92.56 211 MET A N 1
ATOM 1689 C CA . MET A 1 211 ? -5.164 -12.461 -10.5 1 92.56 211 MET A CA 1
ATOM 1690 C C . MET A 1 211 ? -6.172 -13.391 -9.82 1 92.56 211 MET A C 1
ATOM 1692 O O . MET A 1 211 ? -6.414 -14.5 -10.289 1 92.56 211 MET A O 1
ATOM 1696 N N . THR A 1 212 ? -6.703 -12.922 -8.781 1 92.38 212 THR A N 1
ATOM 1697 C CA . THR A 1 212 ? -7.645 -13.75 -8.031 1 92.38 212 THR A CA 1
ATOM 1698 C C . THR A 1 212 ? -9.008 -13.758 -8.719 1 92.38 212 THR A C 1
ATOM 1700 O O . THR A 1 212 ? -9.641 -14.812 -8.844 1 92.38 212 THR A O 1
ATOM 1703 N N . PHE A 1 213 ? -9.445 -12.656 -9.188 1 94.94 213 PHE A N 1
ATOM 1704 C CA . PHE A 1 213 ? -10.812 -12.539 -9.68 1 94.94 213 PHE A CA 1
ATOM 1705 C C . PHE A 1 213 ? -10.875 -12.82 -11.172 1 94.94 213 PHE A C 1
ATOM 1707 O O . PHE A 1 213 ? -11.961 -13 -11.727 1 94.94 213 PHE A O 1
ATOM 1714 N N . ASN A 1 214 ? -9.758 -12.836 -11.797 1 94.81 214 ASN A N 1
ATOM 1715 C CA . ASN A 1 214 ? -9.695 -13.133 -13.227 1 94.81 214 ASN A CA 1
ATOM 1716 C C . ASN A 1 214 ? -8.781 -14.32 -13.5 1 94.81 214 ASN A C 1
ATOM 1718 O O . ASN A 1 214 ? -7.559 -14.219 -13.375 1 94.81 214 ASN A O 1
ATOM 1722 N N . ARG A 1 215 ? -9.375 -15.367 -14.008 1 90.06 215 ARG A N 1
ATOM 1723 C CA . ARG A 1 215 ? -8.586 -16.531 -14.398 1 90.06 215 ARG A CA 1
ATOM 1724 C C . ARG A 1 215 ? -8.156 -16.438 -15.859 1 90.06 215 ARG A C 1
ATOM 1726 O O . ARG A 1 215 ? -7.219 -17.125 -16.281 1 90.06 215 ARG A O 1
ATOM 1733 N N . ASN A 1 216 ? -8.867 -15.625 -16.562 1 93.25 216 ASN A N 1
ATOM 1734 C CA . ASN A 1 216 ? -8.5 -15.359 -17.953 1 93.25 216 ASN A CA 1
ATOM 1735 C C . ASN A 1 216 ? -7.34 -14.375 -18.047 1 93.25 216 ASN A C 1
ATOM 1737 O O . ASN A 1 216 ? -7.492 -13.188 -17.734 1 93.25 216 ASN A O 1
ATOM 1741 N N . GLN A 1 217 ? -6.273 -14.805 -18.562 1 92.06 217 GLN A N 1
ATOM 1742 C CA . GLN A 1 217 ? -5.055 -14.008 -18.625 1 92.06 217 GLN A CA 1
ATOM 1743 C C . GLN A 1 217 ? -5.238 -12.797 -19.547 1 92.06 217 GLN A C 1
ATOM 1745 O O . GLN A 1 217 ? -4.5 -11.812 -19.438 1 92.06 217 GLN A O 1
ATOM 1750 N N . ASP A 1 218 ? -6.211 -12.859 -20.438 1 94.44 218 ASP A N 1
ATOM 1751 C CA . ASP A 1 218 ? -6.469 -11.758 -21.359 1 94.44 218 ASP A CA 1
ATOM 1752 C C . ASP A 1 218 ? -6.961 -10.516 -20.609 1 94.44 218 ASP A C 1
ATOM 1754 O O . ASP A 1 218 ? -6.922 -9.406 -21.141 1 94.44 218 ASP A O 1
ATOM 1758 N N . LEU A 1 219 ? -7.395 -10.703 -19.406 1 96.5 219 LEU A N 1
ATOM 1759 C CA . LEU A 1 219 ? -7.941 -9.602 -18.625 1 96.5 219 LEU A CA 1
ATOM 1760 C C . LEU A 1 219 ? -6.949 -9.141 -17.562 1 96.5 219 LEU A C 1
ATOM 1762 O O . LEU A 1 219 ? -7.234 -8.219 -16.797 1 96.5 219 LEU A O 1
ATOM 1766 N N . TRP A 1 220 ? -5.793 -9.734 -17.578 1 95.94 220 TRP A N 1
ATOM 1767 C CA . TRP A 1 220 ? -4.801 -9.43 -16.547 1 95.94 220 TRP A CA 1
ATOM 1768 C C . TRP A 1 220 ? -4.176 -8.062 -16.781 1 95.94 220 TRP A C 1
ATOM 1770 O O . TRP A 1 220 ? -3.918 -7.676 -17.922 1 95.94 220 TRP A O 1
ATOM 1780 N N . PRO A 1 221 ? -3.949 -7.344 -15.68 1 96 221 PRO A N 1
ATOM 1781 C CA . PRO A 1 221 ? -3.182 -6.102 -15.797 1 96 221 PRO A CA 1
ATOM 1782 C C . PRO A 1 221 ? -1.69 -6.348 -16.016 1 96 221 PRO A C 1
ATOM 1784 O O . PRO A 1 221 ? -1.238 -7.496 -15.969 1 96 221 PRO A O 1
ATOM 1787 N N . LEU A 1 222 ? -1.058 -5.277 -16.281 1 93.38 222 LEU A N 1
ATOM 1788 C CA . LEU A 1 222 ? 0.374 -5.289 -16.562 1 93.38 222 LEU A CA 1
ATOM 1789 C C . LEU A 1 222 ? 1.143 -5.977 -15.438 1 93.38 222 LEU A C 1
ATOM 1791 O O . LEU A 1 222 ? 2.061 -6.758 -15.695 1 93.38 222 LEU A O 1
ATOM 1795 N N . THR A 1 223 ? 0.806 -5.727 -14.203 1 93.06 223 THR A N 1
ATOM 1796 C CA . THR A 1 223 ? 1.493 -6.277 -13.047 1 93.06 223 THR A CA 1
ATOM 1797 C C . THR A 1 223 ? 1.354 -7.797 -13 1 93.06 223 THR A C 1
ATOM 1799 O O . THR A 1 223 ? 2.324 -8.508 -12.727 1 93.06 223 THR A O 1
ATOM 1802 N N . ALA A 1 224 ? 0.21 -8.273 -13.312 1 92.62 224 ALA A N 1
ATOM 1803 C CA . ALA A 1 224 ? -0.011 -9.719 -13.367 1 92.62 224 ALA A CA 1
ATOM 1804 C C . ALA A 1 224 ? 0.801 -10.352 -14.492 1 92.62 224 ALA A C 1
ATOM 1806 O O . ALA A 1 224 ? 1.332 -11.453 -14.336 1 92.62 224 ALA A O 1
ATOM 1807 N N . GLY A 1 225 ? 0.815 -9.656 -15.578 1 90.56 225 GLY A N 1
ATOM 1808 C CA . GLY A 1 225 ? 1.638 -10.141 -16.672 1 90.56 225 GLY A CA 1
ATOM 1809 C C . GLY A 1 225 ? 3.105 -10.266 -16.312 1 90.56 225 GLY A C 1
ATOM 1810 O O . GLY A 1 225 ? 3.742 -11.273 -16.625 1 90.56 225 GLY A O 1
ATOM 1811 N N . ILE A 1 226 ? 3.609 -9.266 -15.688 1 89.75 226 ILE A N 1
ATOM 1812 C CA . ILE A 1 226 ? 5.004 -9.266 -15.25 1 89.75 226 ILE A CA 1
ATOM 1813 C C . ILE A 1 226 ? 5.2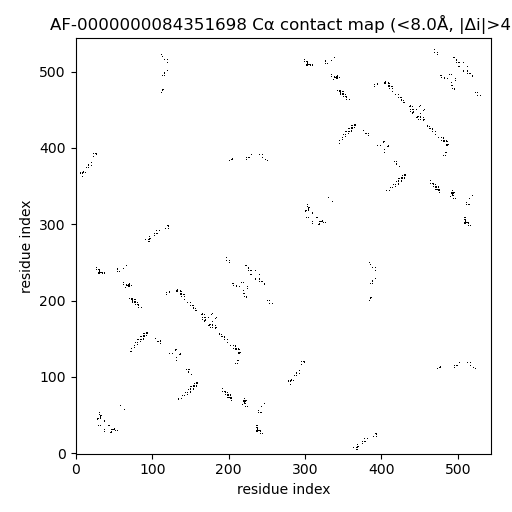3 -10.406 -14.258 1 89.75 226 ILE A C 1
ATOM 1815 O O . ILE A 1 226 ? 6.191 -11.172 -14.383 1 89.75 226 ILE A O 1
ATOM 1819 N N . TYR A 1 227 ? 4.355 -10.492 -13.328 1 89.06 227 TYR A N 1
ATOM 1820 C CA . TYR A 1 227 ? 4.488 -11.508 -12.289 1 89.06 227 TYR A CA 1
ATOM 1821 C C . TYR A 1 227 ? 4.484 -12.906 -12.898 1 89.06 227 TYR A C 1
ATOM 1823 O O . TYR A 1 227 ? 5.281 -13.766 -12.5 1 89.06 227 TYR A O 1
ATOM 1831 N N . ASN A 1 228 ? 3.609 -13.094 -13.75 1 87.19 228 ASN A N 1
ATOM 1832 C CA . ASN A 1 228 ? 3.521 -14.383 -14.43 1 87.19 228 ASN A CA 1
ATOM 1833 C C . ASN A 1 228 ? 4.789 -14.695 -15.219 1 87.19 228 ASN A C 1
ATOM 1835 O O . ASN A 1 228 ? 5.199 -15.852 -15.32 1 87.19 228 ASN A O 1
ATOM 1839 N N . ALA A 1 229 ? 5.371 -13.734 -15.742 1 85 229 ALA A N 1
ATOM 1840 C CA . ALA A 1 229 ? 6.574 -13.898 -16.562 1 85 229 ALA A CA 1
ATOM 1841 C C . ALA A 1 229 ? 7.766 -14.312 -15.695 1 85 229 ALA A C 1
ATOM 1843 O O . ALA A 1 229 ? 8.648 -15.039 -16.156 1 85 229 ALA A O 1
ATOM 1844 N N . ILE A 1 230 ? 7.895 -13.859 -14.477 1 82.94 230 ILE A N 1
ATOM 1845 C CA . ILE A 1 230 ? 9 -14.164 -13.578 1 82.94 230 ILE A CA 1
ATOM 1846 C C . ILE A 1 230 ? 9.094 -15.672 -13.375 1 82.94 230 ILE A C 1
ATOM 1848 O O . ILE A 1 230 ? 10.195 -16.234 -13.297 1 82.94 230 ILE A O 1
ATOM 1852 N N . GLY A 1 231 ? 7.969 -16.359 -13.227 1 74.88 231 GLY A N 1
ATOM 1853 C CA . GLY A 1 231 ? 7.969 -17.781 -12.906 1 74.88 231 GLY A CA 1
ATOM 1854 C C . GLY A 1 231 ? 7.965 -18.656 -14.141 1 74.88 231 GLY A C 1
ATOM 1855 O O . GLY A 1 231 ? 8.008 -19.891 -14.023 1 74.88 231 GLY A O 1
ATOM 1856 N N . ARG A 1 232 ? 8.031 -18.047 -15.211 1 76.62 232 ARG A N 1
ATOM 1857 C CA . ARG A 1 232 ? 7.945 -18.844 -16.438 1 76.62 232 ARG A CA 1
ATOM 1858 C C . ARG A 1 232 ? 9.312 -19.391 -16.828 1 76.62 232 ARG A C 1
ATOM 1860 O O . ARG A 1 232 ? 10.328 -18.703 -16.688 1 76.62 232 ARG A O 1
ATOM 1867 N N . TYR A 1 233 ? 9.164 -20.641 -17.203 1 70.75 233 TYR A N 1
ATOM 1868 C CA . TYR A 1 233 ? 10.383 -21.266 -17.703 1 70.75 233 TYR A CA 1
ATOM 1869 C C . TYR A 1 233 ? 10.844 -20.578 -19 1 70.75 233 TYR A C 1
ATOM 1871 O O . TYR A 1 233 ? 10.023 -20.25 -19.859 1 70.75 233 TYR A O 1
ATOM 1879 N N . GLY A 1 234 ? 12.102 -20.359 -19.094 1 71.94 234 GLY A N 1
ATOM 1880 C CA . GLY A 1 234 ? 12.672 -19.797 -20.312 1 71.94 234 GLY A CA 1
ATOM 1881 C C . GLY A 1 234 ? 12.5 -18.297 -20.422 1 71.94 234 GLY A C 1
ATOM 1882 O O . GLY A 1 234 ? 12.531 -17.75 -21.531 1 71.94 234 GLY A O 1
ATOM 1883 N N . ILE A 1 235 ? 12.234 -17.797 -19.375 1 72.12 235 ILE A N 1
ATOM 1884 C CA . ILE A 1 235 ? 12.016 -16.359 -19.406 1 72.12 235 ILE A CA 1
ATOM 1885 C C . ILE A 1 235 ? 13.305 -15.641 -19.812 1 72.12 235 ILE A C 1
ATOM 1887 O O . ILE A 1 235 ? 14.391 -16.031 -19.391 1 72.12 235 ILE A O 1
ATOM 1891 N N . GLU A 1 236 ? 13.055 -14.75 -20.797 1 83.75 236 GLU A N 1
ATOM 1892 C CA . GLU A 1 236 ? 14.148 -13.836 -21.109 1 83.75 236 GLU A CA 1
ATOM 1893 C C . GLU A 1 236 ? 14.141 -12.625 -20.172 1 83.75 236 GLU A C 1
ATOM 1895 O O . GLU A 1 236 ? 13.266 -11.758 -20.281 1 83.75 236 GLU A O 1
ATOM 1900 N N . TRP A 1 237 ? 15.211 -12.539 -19.5 1 86.31 237 TRP A N 1
ATOM 1901 C CA . TRP A 1 237 ? 15.25 -11.562 -18.422 1 86.31 237 TRP A CA 1
ATOM 1902 C C . TRP A 1 237 ? 15.32 -10.141 -18.969 1 86.31 237 TRP A C 1
ATOM 1904 O O . TRP A 1 237 ? 14.805 -9.203 -18.344 1 86.31 237 TRP A O 1
ATOM 1914 N N . ASN A 1 238 ? 16.016 -9.977 -20.031 1 89.62 238 ASN A N 1
ATOM 1915 C CA . ASN A 1 238 ? 16.031 -8.656 -20.656 1 89.62 238 ASN A CA 1
ATOM 1916 C C . ASN A 1 238 ? 14.633 -8.203 -21.047 1 89.62 238 ASN A C 1
ATOM 1918 O O . ASN A 1 238 ? 14.258 -7.051 -20.828 1 89.62 238 ASN A O 1
ATOM 1922 N N . ASP A 1 239 ? 13.875 -9.141 -21.562 1 88.44 239 ASP A N 1
ATOM 1923 C CA . ASP A 1 239 ? 12.5 -8.828 -21.938 1 88.44 239 ASP A CA 1
ATOM 1924 C C . ASP A 1 239 ? 11.664 -8.508 -20.703 1 88.44 239 ASP A C 1
ATOM 1926 O O . ASP A 1 239 ? 10.867 -7.559 -20.703 1 88.44 239 ASP A O 1
ATOM 1930 N N . LEU A 1 240 ? 11.883 -9.242 -19.734 1 88.31 240 LEU A N 1
ATOM 1931 C CA . LEU A 1 240 ? 11.148 -9.016 -18.5 1 88.31 240 LEU A CA 1
ATOM 1932 C C . LEU A 1 240 ? 11.484 -7.652 -17.906 1 88.31 240 LEU A C 1
ATOM 1934 O O . LEU A 1 240 ? 10.594 -6.945 -17.422 1 88.31 240 LEU A O 1
ATOM 1938 N N . MET A 1 241 ? 12.742 -7.309 -17.984 1 91.19 241 MET A N 1
ATOM 1939 C CA . MET A 1 241 ? 13.164 -6.02 -17.453 1 91.19 241 MET A CA 1
ATOM 1940 C C . MET A 1 241 ? 12.641 -4.875 -18.312 1 91.19 241 MET A C 1
ATOM 1942 O O . MET A 1 241 ? 12.312 -3.803 -17.797 1 91.19 241 MET A O 1
ATOM 1946 N N . ALA A 1 242 ? 12.594 -5.129 -19.531 1 91 242 ALA A N 1
ATOM 1947 C CA . ALA A 1 242 ? 11.984 -4.145 -20.422 1 91 242 ALA A CA 1
ATOM 1948 C C . ALA A 1 242 ? 10.508 -3.957 -20.094 1 91 242 ALA A C 1
ATOM 1950 O O . ALA A 1 242 ? 10.008 -2.828 -20.062 1 91 242 ALA A O 1
ATOM 1951 N N . PHE A 1 243 ? 9.859 -5.086 -19.906 1 89.62 243 PHE A N 1
ATOM 1952 C CA . PHE A 1 243 ? 8.453 -5.094 -19.516 1 89.62 243 PHE A CA 1
ATOM 1953 C C . PHE A 1 243 ? 8.242 -4.285 -18.234 1 89.62 243 PHE A C 1
ATOM 1955 O O . PHE A 1 243 ? 7.355 -3.43 -18.172 1 89.62 243 PHE A O 1
ATOM 1962 N N . ALA A 1 244 ? 9.062 -4.457 -17.297 1 89.44 244 ALA A N 1
ATOM 1963 C CA . ALA A 1 244 ? 8.992 -3.742 -16.016 1 89.44 244 ALA A CA 1
ATOM 1964 C C . ALA A 1 244 ? 9.289 -2.258 -16.203 1 89.44 244 ALA A C 1
ATOM 1966 O O . ALA A 1 244 ? 8.648 -1.408 -15.586 1 89.44 244 ALA A O 1
ATOM 1967 N N . THR A 1 245 ? 10.195 -1.971 -17.047 1 90.06 245 THR A N 1
ATOM 1968 C CA . THR A 1 245 ? 10.57 -0.584 -17.312 1 90.06 245 THR A CA 1
ATOM 1969 C C . THR A 1 245 ? 9.391 0.195 -17.891 1 90.06 245 THR A C 1
ATOM 1971 O O . THR A 1 245 ? 9.117 1.319 -17.469 1 90.06 245 THR A O 1
ATOM 1974 N N . VAL A 1 246 ? 8.703 -0.429 -18.766 1 88.5 246 VAL A N 1
ATOM 1975 C CA . VAL A 1 246 ? 7.559 0.217 -19.391 1 88.5 246 VAL A CA 1
ATOM 1976 C C . VAL A 1 246 ? 6.461 0.451 -18.359 1 88.5 246 VAL A C 1
ATOM 1978 O O . VAL A 1 246 ? 5.746 1.454 -18.422 1 88.5 246 VAL A O 1
ATOM 1981 N N . SER A 1 247 ? 6.375 -0.398 -17.453 1 89.25 247 SER A N 1
ATOM 1982 C CA . SER A 1 247 ? 5.332 -0.317 -16.438 1 89.25 247 SER A CA 1
ATOM 1983 C C . SER A 1 247 ? 5.547 0.882 -15.516 1 89.25 247 SER A C 1
ATOM 1985 O O . SER A 1 247 ? 4.641 1.274 -14.773 1 89.25 247 SER A O 1
ATOM 1987 N N . VAL A 1 248 ? 6.688 1.501 -15.555 1 89.25 248 VAL A N 1
ATOM 1988 C CA . VAL A 1 248 ? 7.027 2.635 -14.695 1 89.25 248 VAL A CA 1
ATOM 1989 C C . VAL A 1 248 ? 6.504 3.928 -15.32 1 89.25 248 VAL A C 1
ATOM 1991 O O . VAL A 1 248 ? 6.328 4.93 -14.625 1 89.25 248 VAL A O 1
ATOM 1994 N N . LEU A 1 249 ? 6.191 3.945 -16.531 1 86.94 249 LEU A N 1
ATOM 1995 C CA . LEU A 1 249 ? 5.879 5.156 -17.281 1 86.94 249 LEU A CA 1
ATOM 1996 C C . LEU A 1 249 ? 4.676 5.875 -16.672 1 86.94 249 LEU A C 1
ATOM 1998 O O . LEU A 1 249 ? 4.742 7.074 -16.406 1 86.94 249 LEU A O 1
ATOM 2002 N N . PRO A 1 250 ? 3.559 5.211 -16.391 1 86.81 250 PRO A N 1
ATOM 2003 C CA . PRO A 1 250 ? 2.418 5.914 -15.797 1 86.81 250 PRO A CA 1
ATOM 2004 C C . PRO A 1 250 ? 2.729 6.488 -14.414 1 86.81 250 PRO A C 1
ATOM 2006 O O . PRO A 1 250 ? 2.176 7.523 -14.031 1 86.81 250 PRO A O 1
ATOM 2009 N N . VAL A 1 251 ? 3.594 5.805 -13.742 1 85.44 251 VAL A N 1
ATOM 2010 C CA . VAL A 1 251 ? 3.986 6.266 -12.414 1 85.44 251 VAL A CA 1
ATOM 2011 C C . VAL A 1 251 ? 4.727 7.598 -12.523 1 85.44 251 VAL A C 1
ATOM 2013 O O . VAL A 1 251 ? 4.52 8.5 -11.711 1 85.44 251 VAL A O 1
ATOM 2016 N N . ILE A 1 252 ? 5.57 7.723 -13.539 1 83.62 252 ILE A N 1
ATOM 2017 C CA . ILE A 1 252 ? 6.293 8.969 -13.773 1 83.62 252 ILE A CA 1
ATOM 2018 C C . ILE A 1 252 ? 5.301 10.094 -14.047 1 83.62 252 ILE A C 1
ATOM 2020 O O . ILE A 1 252 ? 5.449 11.195 -13.516 1 83.62 252 ILE A O 1
ATOM 2024 N N . VAL A 1 253 ? 4.305 9.82 -14.805 1 84.69 253 VAL A N 1
ATOM 2025 C CA . VAL A 1 253 ? 3.289 10.812 -15.133 1 84.69 253 VAL A CA 1
ATOM 2026 C C . VAL A 1 253 ? 2.561 11.25 -13.867 1 84.69 253 VAL A C 1
ATOM 2028 O O . VAL A 1 253 ? 2.377 12.445 -13.633 1 84.69 253 VAL A O 1
ATOM 2031 N N . ILE A 1 254 ? 2.217 10.32 -13.07 1 85.62 254 ILE A N 1
ATOM 2032 C CA . ILE A 1 254 ? 1.518 10.594 -11.82 1 85.62 254 ILE A CA 1
ATOM 2033 C C . ILE A 1 254 ? 2.412 11.43 -10.906 1 85.62 254 ILE A C 1
ATOM 2035 O O . ILE A 1 254 ? 1.945 12.367 -10.258 1 85.62 254 ILE A O 1
ATOM 2039 N N . PHE A 1 255 ? 3.607 11.086 -10.906 1 81.19 255 PHE A N 1
ATOM 2040 C CA . PHE A 1 255 ? 4.559 11.82 -10.078 1 81.19 255 PHE A CA 1
ATOM 2041 C C . PHE A 1 255 ? 4.629 13.281 -10.5 1 81.19 255 PHE A C 1
ATOM 2043 O O . PHE A 1 255 ? 4.66 14.18 -9.656 1 81.19 255 PHE A O 1
ATOM 2050 N N . VAL A 1 256 ? 4.758 13.453 -11.773 1 79.69 256 VAL A N 1
ATOM 2051 C CA . VAL A 1 256 ? 4.84 14.812 -12.305 1 79.69 256 VAL A CA 1
ATOM 2052 C C . VAL A 1 256 ? 3.6 15.602 -11.891 1 79.69 256 VAL A C 1
ATOM 2054 O O . VAL A 1 256 ? 3.695 16.781 -11.555 1 79.69 256 VAL A O 1
ATOM 2057 N N . ILE A 1 257 ? 2.502 15.008 -11.805 1 80.88 257 ILE A N 1
ATOM 2058 C CA . ILE A 1 257 ? 1.251 15.648 -11.406 1 80.88 257 ILE A CA 1
ATOM 2059 C C . ILE A 1 257 ? 1.285 15.969 -9.914 1 80.88 257 ILE A C 1
ATOM 2061 O O . ILE A 1 257 ? 0.851 17.047 -9.492 1 80.88 257 ILE A O 1
ATOM 2065 N N . LEU A 1 258 ? 1.907 15.086 -9.133 1 80.38 258 LEU A N 1
ATOM 2066 C CA . LEU A 1 258 ? 1.834 15.172 -7.676 1 80.38 258 LEU A CA 1
ATOM 2067 C C . LEU A 1 258 ? 2.979 16.016 -7.129 1 80.38 258 LEU A C 1
ATOM 2069 O O . LEU A 1 258 ? 2.922 16.484 -5.984 1 80.38 258 LEU A O 1
ATOM 2073 N N . GLN A 1 259 ? 3.973 16.141 -7.922 1 76.5 259 GLN A N 1
ATOM 2074 C CA . GLN A 1 259 ? 5.215 16.719 -7.41 1 76.5 259 GLN A CA 1
ATOM 2075 C C . GLN A 1 259 ? 4.984 18.125 -6.859 1 76.5 259 GLN A C 1
ATOM 2077 O O . GLN A 1 259 ? 5.602 18.516 -5.867 1 76.5 259 GLN A O 1
ATOM 2082 N N . LYS A 1 260 ? 4.145 18.906 -7.438 1 73.62 260 LYS A N 1
ATOM 2083 C CA . LYS A 1 260 ? 3.912 20.25 -6.934 1 73.62 260 LYS A CA 1
ATOM 2084 C C . LYS A 1 260 ? 3.287 20.219 -5.543 1 73.62 260 LYS A C 1
ATOM 2086 O O . LYS A 1 260 ? 3.672 21 -4.664 1 73.62 260 LYS A O 1
ATOM 2091 N N . GLN A 1 261 ? 2.459 19.312 -5.375 1 71.44 261 GLN A N 1
ATOM 2092 C CA . GLN A 1 261 ? 1.773 19.203 -4.094 1 71.44 261 GLN A CA 1
ATOM 2093 C C . GLN A 1 261 ? 2.668 18.531 -3.049 1 71.44 261 GLN A C 1
ATOM 2095 O O . GLN A 1 261 ? 2.631 18.906 -1.872 1 71.44 261 GLN A O 1
ATOM 2100 N N . LEU A 1 262 ? 3.414 17.547 -3.551 1 66.06 262 LEU A N 1
ATOM 2101 C CA . LEU A 1 262 ? 4.309 16.812 -2.654 1 66.06 262 LEU A CA 1
ATOM 2102 C C . LEU A 1 262 ? 5.434 17.719 -2.164 1 66.06 262 LEU A C 1
ATOM 2104 O O . LEU A 1 262 ? 5.816 17.656 -0.993 1 66.06 262 LEU A O 1
ATOM 2108 N N . VAL A 1 263 ? 5.871 18.484 -3.068 1 61.28 263 VAL A N 1
ATOM 2109 C CA . VAL A 1 263 ? 6.965 19.391 -2.746 1 61.28 263 VAL A CA 1
ATOM 2110 C C . VAL A 1 263 ? 6.48 20.453 -1.754 1 61.28 263 VAL A C 1
ATOM 2112 O O . VAL A 1 263 ? 7.199 20.812 -0.82 1 61.28 263 VAL A O 1
ATOM 2115 N N . LYS A 1 264 ? 5.309 20.875 -1.911 1 62.06 264 LYS A N 1
ATOM 2116 C CA . LYS A 1 264 ? 4.75 21.859 -0.992 1 62.06 264 LYS A CA 1
ATOM 2117 C C . LYS A 1 264 ? 4.613 21.281 0.416 1 62.06 264 LYS A C 1
ATOM 2119 O O . LYS A 1 264 ? 4.902 21.969 1.4 1 62.06 264 LYS A O 1
ATOM 2124 N N . GLY A 1 265 ? 4.246 20.078 0.468 1 55.41 265 GLY A N 1
ATOM 2125 C CA . GLY A 1 265 ? 4.105 19.422 1.756 1 55.41 265 GLY A CA 1
ATOM 2126 C C . GLY A 1 265 ? 5.434 19.188 2.451 1 55.41 265 GLY A C 1
ATOM 2127 O O . GLY A 1 265 ? 5.539 19.328 3.67 1 55.41 265 GLY A O 1
ATOM 2128 N N . LEU A 1 266 ? 6.367 18.766 1.582 1 53.38 266 LEU A N 1
ATOM 2129 C CA . LEU A 1 266 ? 7.695 18.516 2.125 1 53.38 266 LEU A CA 1
ATOM 2130 C C . LEU A 1 266 ? 8.336 19.812 2.617 1 53.38 266 LEU A C 1
ATOM 2132 O O . LEU A 1 266 ? 9.016 19.828 3.646 1 53.38 266 LEU A O 1
ATOM 2136 N N . VAL A 1 267 ? 8.102 20.844 1.866 1 49.88 267 VAL A N 1
ATOM 2137 C CA . VAL A 1 267 ? 8.664 22.156 2.207 1 49.88 267 VAL A CA 1
ATOM 2138 C C . VAL A 1 267 ? 7.91 22.734 3.395 1 49.88 267 VAL A C 1
ATOM 2140 O O . VAL A 1 267 ? 8.508 23.375 4.262 1 49.88 267 VAL A O 1
ATOM 2143 N N . SER A 1 268 ? 6.664 22.656 3.363 1 49.25 268 SER A N 1
ATOM 2144 C CA . SER A 1 268 ? 5.883 23.234 4.453 1 49.25 268 SER A CA 1
ATOM 2145 C C . SER A 1 268 ? 6.219 22.578 5.785 1 49.25 268 SER A C 1
ATOM 2147 O O . SER A 1 268 ? 6.18 23.219 6.832 1 49.25 268 SER A O 1
ATOM 2149 N N . GLY A 1 269 ? 6.484 21.375 5.793 1 44.16 269 GLY A N 1
ATOM 2150 C CA . GLY A 1 269 ? 6.996 20.766 7.012 1 44.16 269 GLY A CA 1
ATOM 2151 C C . GLY A 1 269 ? 8.352 21.297 7.422 1 44.16 269 GLY A C 1
ATOM 2152 O O . GLY A 1 269 ? 8.805 21.078 8.547 1 44.16 269 GLY A O 1
ATOM 2153 N N . SER A 1 270 ? 9.125 21.766 6.477 1 40.75 270 SER A N 1
ATOM 2154 C CA . SER A 1 270 ? 10.422 22.375 6.762 1 40.75 270 SER A CA 1
ATOM 2155 C C . SER A 1 270 ? 10.258 23.797 7.301 1 40.75 270 SER A C 1
ATOM 2157 O O . SER A 1 270 ? 11.195 24.359 7.875 1 40.75 270 SER A O 1
ATOM 2159 N N . ILE A 1 271 ? 9.203 24.5 6.883 1 35.94 271 ILE A N 1
ATOM 2160 C CA . ILE A 1 271 ? 9.086 25.906 7.25 1 35.94 271 ILE A CA 1
ATOM 2161 C C . ILE A 1 271 ? 8.352 26.031 8.586 1 35.94 271 ILE A C 1
ATOM 2163 O O . ILE A 1 271 ? 8.203 27.125 9.117 1 35.94 271 ILE A O 1
ATOM 2167 N N . LYS A 1 272 ? 7.848 24.984 9.266 1 38.56 272 LYS A N 1
ATOM 2168 C CA . LYS A 1 272 ? 7.41 25.484 10.562 1 38.56 272 LYS A CA 1
ATOM 2169 C C . LYS A 1 272 ? 8.578 25.578 11.539 1 38.56 272 LYS A C 1
ATOM 2171 O O . LYS A 1 272 ? 9.469 24.719 11.539 1 38.56 272 LYS A O 1
ATOM 2176 N N . MET B 1 1 ? -35.375 21.703 7.285 1 49.97 1 MET B N 1
ATOM 2177 C CA . MET B 1 1 ? -34.719 21.328 6.027 1 49.97 1 MET B CA 1
ATOM 2178 C C . MET B 1 1 ? -33.281 20.875 6.258 1 49.97 1 MET B C 1
ATOM 2180 O O . MET B 1 1 ? -32.844 19.906 5.641 1 49.97 1 MET B O 1
ATOM 2184 N N . GLN B 1 2 ? -32.656 21.578 7.246 1 58.66 2 GLN B N 1
ATOM 2185 C CA . GLN B 1 2 ? -31.266 21.281 7.59 1 58.66 2 GLN B CA 1
ATOM 2186 C C . GLN B 1 2 ? -31.141 19.922 8.273 1 58.66 2 GLN B C 1
ATOM 2188 O O . GLN B 1 2 ? -30.25 19.141 7.965 1 58.66 2 GLN B O 1
ATOM 2193 N N . ARG B 1 3 ? -32.25 19.703 9.102 1 62.69 3 ARG B N 1
ATOM 2194 C CA . ARG B 1 3 ? -32.219 18.469 9.875 1 62.69 3 ARG B CA 1
ATOM 2195 C C . ARG B 1 3 ? -32.438 17.25 8.969 1 62.69 3 ARG B C 1
ATOM 2197 O O . ARG B 1 3 ? -31.797 16.219 9.164 1 62.69 3 ARG B O 1
ATOM 2204 N N . ARG B 1 4 ? -33.312 17.438 8.031 1 63.97 4 ARG B N 1
ATOM 2205 C CA . ARG B 1 4 ? -33.625 16.344 7.113 1 63.97 4 ARG B CA 1
ATOM 2206 C C . ARG B 1 4 ? -32.406 15.984 6.27 1 63.97 4 ARG B C 1
ATOM 2208 O O . ARG B 1 4 ? -32.125 14.805 6.051 1 63.97 4 ARG B O 1
ATOM 2215 N N . LYS B 1 5 ? -31.734 16.922 5.895 1 65.56 5 LYS B N 1
ATOM 2216 C CA . LYS B 1 5 ? -30.531 16.703 5.086 1 65.56 5 LYS B CA 1
ATOM 2217 C C . LYS B 1 5 ? -29.438 16.047 5.906 1 65.56 5 LYS B C 1
ATOM 2219 O O . LYS B 1 5 ? -28.719 15.172 5.406 1 65.56 5 LYS B O 1
ATOM 2224 N N . GLU B 1 6 ? -29.453 16.484 7.109 1 68.5 6 GLU B N 1
ATOM 2225 C CA . GLU B 1 6 ? -28.484 15.859 8.008 1 68.5 6 GLU B CA 1
ATOM 2226 C C . GLU B 1 6 ? -28.781 14.375 8.195 1 68.5 6 GLU B C 1
ATOM 2228 O O . GLU B 1 6 ? -27.859 13.555 8.203 1 68.5 6 GLU B O 1
ATOM 2233 N N . TRP B 1 7 ? -30.062 14.156 8.273 1 69.38 7 TRP B N 1
ATOM 2234 C CA . TRP B 1 7 ? -30.453 12.766 8.461 1 69.38 7 TRP B CA 1
ATOM 2235 C C . TRP B 1 7 ? -30.141 11.938 7.215 1 69.38 7 TRP B C 1
ATOM 2237 O O . TRP B 1 7 ? -29.672 10.805 7.316 1 69.38 7 TRP B O 1
ATOM 2247 N N . MET B 1 8 ? -30.391 12.523 6.129 1 70.94 8 MET B N 1
ATOM 2248 C CA . MET B 1 8 ? -30.141 11.812 4.879 1 70.94 8 MET B CA 1
ATOM 2249 C C . MET B 1 8 ? -28.641 11.562 4.684 1 70.94 8 MET B C 1
ATOM 2251 O O . MET B 1 8 ? -28.25 10.461 4.305 1 70.94 8 MET B O 1
ATOM 2255 N N . LEU B 1 9 ? -27.938 12.492 5.062 1 66.75 9 LEU B N 1
ATOM 2256 C CA . LEU B 1 9 ? -26.5 12.367 4.887 1 66.75 9 LEU B CA 1
ATOM 2257 C C . LEU B 1 9 ? -25.906 11.398 5.906 1 66.75 9 LEU B C 1
ATOM 2259 O O . LEU B 1 9 ? -25.016 10.617 5.582 1 66.75 9 LEU B O 1
ATOM 2263 N N . ASN B 1 10 ? -26.484 11.484 7.047 1 67.06 10 ASN B N 1
ATOM 2264 C CA . ASN B 1 10 ? -26.062 10.523 8.062 1 67.06 10 ASN B CA 1
ATOM 2265 C C . ASN B 1 10 ? -26.391 9.094 7.648 1 67.06 10 ASN B C 1
ATOM 2267 O O . ASN B 1 10 ? -25.578 8.188 7.836 1 67.06 10 ASN B O 1
ATOM 2271 N N . SER B 1 11 ? -27.5 9.016 7.098 1 71.75 11 SER B N 1
ATOM 2272 C CA . SER B 1 11 ? -27.922 7.691 6.648 1 71.75 11 SER B CA 1
ATOM 2273 C C . SER B 1 11 ? -27.031 7.188 5.516 1 71.75 11 SER B C 1
ATOM 2275 O O . SER B 1 11 ? -26.672 6.012 5.477 1 71.75 11 SER B O 1
ATOM 2277 N N . LEU B 1 12 ? -26.625 8.086 4.75 1 70 12 LEU B N 1
ATOM 2278 C CA . LEU B 1 12 ? -25.766 7.715 3.641 1 70 12 LEU B CA 1
ATOM 2279 C C . LEU B 1 12 ? -24.375 7.336 4.141 1 70 12 LEU B C 1
ATOM 2281 O O . LEU B 1 12 ? -23.75 6.395 3.633 1 70 12 LEU B O 1
ATOM 2285 N N . GLY B 1 13 ? -23.953 8.102 5.113 1 68.56 13 GLY B N 1
ATOM 2286 C CA . GLY B 1 13 ? -22.688 7.766 5.723 1 68.56 13 GLY B CA 1
ATOM 2287 C C . GLY B 1 13 ? -22.672 6.395 6.371 1 68.56 13 GLY B C 1
ATOM 2288 O O . GLY B 1 13 ? -21.734 5.617 6.18 1 68.56 13 GLY B O 1
ATOM 2289 N N . ILE B 1 14 ? -23.688 6.168 7.012 1 70.5 14 ILE B N 1
ATOM 2290 C CA . ILE B 1 14 ? -23.812 4.883 7.688 1 70.5 14 ILE B CA 1
ATOM 2291 C C . ILE B 1 14 ? -23.875 3.76 6.656 1 70.5 14 ILE B C 1
ATOM 2293 O O . ILE B 1 14 ? -23.234 2.721 6.816 1 70.5 14 ILE B O 1
ATOM 2297 N N . LEU B 1 15 ? -24.562 3.984 5.645 1 73.25 15 LEU B N 1
ATOM 2298 C CA . LEU B 1 15 ? -24.688 2.994 4.578 1 73.25 15 LEU B CA 1
ATOM 2299 C C . LEU B 1 15 ? -23.328 2.717 3.941 1 73.25 15 LEU B C 1
ATOM 2301 O O . LEU B 1 15 ? -22.984 1.562 3.67 1 73.25 15 LEU B O 1
ATOM 2305 N N . PHE B 1 16 ? -22.625 3.742 3.883 1 70.56 16 PHE B N 1
ATOM 2306 C CA . PHE B 1 16 ? -21.312 3.619 3.285 1 70.56 16 PHE B CA 1
ATOM 2307 C C . PHE B 1 16 ? -20.391 2.795 4.176 1 70.56 16 PHE B C 1
ATOM 2309 O O . PHE B 1 16 ? -19.672 1.915 3.693 1 70.56 16 PHE B O 1
ATOM 2316 N N . VAL B 1 17 ? -20.453 3.066 5.395 1 70.88 17 VAL B N 1
ATOM 2317 C CA . VAL B 1 17 ? -19.641 2.332 6.359 1 70.88 17 VAL B CA 1
ATOM 2318 C C . VAL B 1 17 ? -20.047 0.861 6.367 1 70.88 17 VAL B C 1
ATOM 2320 O O . VAL B 1 17 ? -19.188 -0.027 6.41 1 70.88 17 VAL B O 1
ATOM 2323 N N . LEU B 1 18 ? -21.312 0.7 6.254 1 74.12 18 LEU B N 1
ATOM 2324 C CA . LEU B 1 18 ? -21.828 -0.664 6.277 1 74.12 18 LEU B CA 1
ATOM 2325 C C . LEU B 1 18 ? -21.391 -1.435 5.039 1 74.12 18 LEU B C 1
ATOM 2327 O O . LEU B 1 18 ? -21.016 -2.604 5.133 1 74.12 18 LEU B O 1
ATOM 2331 N N . ILE B 1 19 ? -21.375 -0.806 3.986 1 74.38 19 ILE B N 1
ATOM 2332 C CA . ILE B 1 19 ? -20.984 -1.447 2.736 1 74.38 19 ILE B CA 1
ATOM 2333 C C . ILE B 1 19 ? -19.5 -1.821 2.791 1 74.38 19 ILE B C 1
ATOM 2335 O O . ILE B 1 19 ? -19.125 -2.928 2.402 1 74.38 19 ILE B O 1
ATOM 2339 N N . PHE B 1 20 ? -18.75 -0.991 3.402 1 73.06 20 PHE B N 1
ATOM 2340 C CA . PHE B 1 20 ? -17.312 -1.205 3.424 1 73.06 20 PHE B CA 1
ATOM 2341 C C . PHE B 1 20 ? -16.938 -2.244 4.473 1 73.06 20 PHE B C 1
ATOM 2343 O O . PHE B 1 20 ? -15.961 -2.977 4.305 1 73.06 20 PHE B O 1
ATOM 2350 N N . LEU B 1 21 ? -17.766 -2.312 5.488 1 78.62 21 LEU B N 1
ATOM 2351 C CA . LEU B 1 21 ? -17.469 -3.254 6.562 1 78.62 21 LEU B CA 1
ATOM 2352 C C . LEU B 1 21 ? -18.109 -4.609 6.293 1 78.62 21 LEU B C 1
ATOM 2354 O O . LEU B 1 21 ? -17.797 -5.594 6.965 1 78.62 21 LEU B O 1
ATOM 2358 N N . PHE B 1 22 ? -18.906 -4.645 5.359 1 81.69 22 PHE B N 1
ATOM 2359 C CA . PHE B 1 22 ? -19.688 -5.844 5.082 1 81.69 22 PHE B CA 1
ATOM 2360 C C . PHE B 1 22 ? -18.766 -7.031 4.797 1 81.69 22 PHE B C 1
ATOM 2362 O O . PHE B 1 22 ? -18.969 -8.117 5.336 1 81.69 22 PHE B O 1
ATOM 2369 N N . PRO B 1 23 ? -17.781 -6.82 3.992 1 81.5 23 PRO B N 1
ATOM 2370 C CA . PRO B 1 23 ? -16.922 -7.977 3.715 1 81.5 23 PRO B CA 1
ATOM 2371 C C . PRO B 1 23 ? -16.25 -8.539 4.973 1 81.5 23 PRO B C 1
ATOM 2373 O O . PRO B 1 23 ? -16.078 -9.75 5.094 1 81.5 23 PRO B O 1
ATOM 2376 N N . VAL B 1 24 ? -15.875 -7.672 5.777 1 83.81 24 VAL B N 1
ATOM 2377 C CA . VAL B 1 24 ? -15.234 -8.109 7.016 1 83.81 24 VAL B CA 1
ATOM 2378 C C . VAL B 1 24 ? -16.25 -8.844 7.891 1 83.81 24 VAL B C 1
ATOM 2380 O O . VAL B 1 24 ? -15.961 -9.906 8.438 1 83.81 24 VAL B O 1
ATOM 2383 N N . TYR B 1 25 ? -17.406 -8.234 7.996 1 85.5 25 TYR B N 1
ATOM 2384 C CA . TYR B 1 25 ? -18.484 -8.883 8.727 1 85.5 25 TYR B CA 1
ATOM 2385 C C . TYR B 1 25 ? -18.797 -10.25 8.133 1 85.5 25 TYR B C 1
ATOM 2387 O O . TYR B 1 25 ? -18.922 -11.242 8.859 1 85.5 25 TYR B O 1
ATOM 2395 N N . TRP B 1 26 ? -18.859 -10.266 6.879 1 87.12 26 TRP B N 1
ATOM 2396 C CA . TRP B 1 26 ? -19.188 -11.5 6.164 1 87.12 26 TRP B CA 1
ATOM 2397 C C . TRP B 1 26 ? -18.125 -12.562 6.406 1 87.12 26 TRP B C 1
ATOM 2399 O O . TRP B 1 26 ? -18.438 -13.742 6.559 1 87.12 26 TRP B O 1
ATOM 2409 N N . MET B 1 27 ? -16.922 -12.141 6.379 1 88.38 27 MET B N 1
ATOM 2410 C CA . MET B 1 27 ? -15.805 -13.039 6.633 1 88.38 27 MET B CA 1
ATOM 2411 C C . MET B 1 27 ? -15.914 -13.672 8.016 1 88.38 27 MET B C 1
ATOM 2413 O O . MET B 1 27 ? -15.812 -14.891 8.148 1 88.38 27 MET B O 1
ATOM 2417 N N . ILE B 1 28 ? -16.203 -12.867 8.961 1 90.75 28 ILE B N 1
ATOM 2418 C CA . ILE B 1 28 ? -16.25 -13.336 10.344 1 90.75 28 ILE B CA 1
ATOM 2419 C C . ILE B 1 28 ? -17.422 -14.281 10.523 1 90.75 28 ILE B C 1
ATOM 2421 O O . ILE B 1 28 ? -17.266 -15.383 11.062 1 90.75 28 ILE B O 1
ATOM 2425 N N . ILE B 1 29 ? -18.594 -13.898 10.039 1 91.88 29 ILE B N 1
ATOM 2426 C CA . ILE B 1 29 ? -19.797 -14.695 10.273 1 91.88 29 ILE B CA 1
ATOM 2427 C C . ILE B 1 29 ? -19.703 -16.016 9.492 1 91.88 29 ILE B C 1
ATOM 2429 O O . ILE B 1 29 ? -20.188 -17.047 9.953 1 91.88 29 ILE B O 1
ATOM 2433 N N . THR B 1 30 ? -19.141 -15.969 8.359 1 90.75 30 THR B N 1
ATOM 2434 C CA . THR B 1 30 ? -19.016 -17.172 7.535 1 90.75 30 THR B CA 1
ATOM 2435 C C . THR B 1 30 ? -18.109 -18.188 8.195 1 90.75 30 THR B C 1
ATOM 2437 O O . THR B 1 30 ? -18.281 -19.391 8.023 1 90.75 30 THR B O 1
ATOM 2440 N N . ALA B 1 31 ? -17.125 -17.703 8.891 1 92.62 31 ALA B N 1
ATOM 2441 C CA . ALA B 1 31 ? -16.219 -18.609 9.602 1 92.62 31 ALA B CA 1
ATOM 2442 C C . ALA B 1 31 ? -16.969 -19.453 10.617 1 92.62 31 ALA B C 1
ATOM 2444 O O . ALA B 1 31 ? -16.484 -20.516 11.039 1 92.62 31 ALA B O 1
ATOM 2445 N N . PHE B 1 32 ? -18.172 -19 10.969 1 94.81 32 PHE B N 1
ATOM 2446 C CA . PHE B 1 32 ? -18.953 -19.703 11.984 1 94.81 32 PHE B CA 1
ATOM 2447 C C . PHE B 1 32 ? -20.047 -20.547 11.336 1 94.81 32 PHE B C 1
ATOM 2449 O O . PHE B 1 32 ? -20.797 -21.234 12.031 1 94.81 32 PHE B O 1
ATOM 2456 N N . LYS B 1 33 ? -20.125 -20.469 10.055 1 92.94 33 LYS B N 1
ATOM 2457 C CA . LYS B 1 33 ? -21.156 -21.219 9.328 1 92.94 33 LYS B CA 1
ATOM 2458 C C . LYS B 1 33 ? -20.625 -22.578 8.859 1 92.94 33 LYS B C 1
ATOM 2460 O O . LYS B 1 33 ? -19.422 -22.75 8.711 1 92.94 33 LYS B O 1
ATOM 2465 N N . SER B 1 34 ? -21.609 -23.531 8.617 1 89.31 34 SER B N 1
ATOM 2466 C CA . SER B 1 34 ? -21.266 -24.781 7.957 1 89.31 34 SER B CA 1
ATOM 2467 C C . SER B 1 34 ? -21.125 -24.594 6.449 1 89.31 34 SER B C 1
ATOM 2469 O O . SER B 1 34 ? -21.641 -23.625 5.891 1 89.31 34 SER B O 1
ATOM 2471 N N . GLN B 1 35 ? -20.391 -25.516 5.891 1 86.88 35 GLN B N 1
ATOM 2472 C CA . GLN B 1 35 ? -20.203 -25.453 4.445 1 86.88 35 GLN B CA 1
ATOM 2473 C C . GLN B 1 35 ? -21.547 -25.469 3.723 1 86.88 35 GLN B C 1
ATOM 2475 O O . GLN B 1 35 ? -21.719 -24.766 2.723 1 86.88 35 GLN B O 1
ATOM 2480 N N . SER B 1 36 ? -22.438 -26.266 4.238 1 85.5 36 SER B N 1
ATOM 2481 C CA . SER B 1 36 ? -23.75 -26.391 3.627 1 85.5 36 SER B CA 1
ATOM 2482 C C . SER B 1 36 ? -24.531 -25.078 3.719 1 85.5 36 SER B C 1
ATOM 2484 O O . SER B 1 36 ? -25.25 -24.703 2.783 1 85.5 36 SER B O 1
ATOM 2486 N N . GLU B 1 37 ? -24.359 -24.344 4.762 1 87.69 37 GLU B N 1
ATOM 2487 C CA . GLU B 1 37 ? -25.062 -23.078 4.953 1 87.69 37 GLU B CA 1
ATOM 2488 C C . GLU B 1 37 ? -24.5 -21.984 4.047 1 87.69 37 GLU B C 1
ATOM 2490 O O . GLU B 1 37 ? -25.25 -21.125 3.586 1 87.69 37 GLU B O 1
ATOM 2495 N N . ILE B 1 38 ? -23.25 -22.016 3.83 1 83.38 38 ILE B N 1
ATOM 2496 C CA . ILE B 1 38 ? -22.562 -20.984 3.066 1 83.38 38 ILE B CA 1
ATOM 2497 C C . ILE B 1 38 ? -23.078 -20.984 1.629 1 83.38 38 ILE B C 1
ATOM 2499 O O . ILE B 1 38 ? -23.188 -19.922 1.009 1 83.38 38 ILE B O 1
ATOM 2503 N N . PHE B 1 39 ? -23.422 -22.062 1.146 1 78.69 39 PHE B N 1
ATOM 2504 C CA . PHE B 1 39 ? -23.781 -22.156 -0.265 1 78.69 39 PHE B CA 1
ATOM 2505 C C . PHE B 1 39 ? -25.281 -22.344 -0.43 1 78.69 39 PHE B C 1
ATOM 2507 O O . PHE B 1 39 ? -25.75 -22.734 -1.502 1 78.69 39 PHE B O 1
ATOM 2514 N N . GLN B 1 40 ? -25.953 -22.047 0.558 1 79.19 40 GLN B N 1
ATOM 2515 C CA . GLN B 1 40 ? -27.406 -22.047 0.424 1 79.19 40 GLN B CA 1
ATOM 2516 C C . GLN B 1 40 ? -27.875 -20.891 -0.458 1 79.19 40 GLN B C 1
ATOM 2518 O O . GLN B 1 40 ? -27.172 -19.891 -0.609 1 79.19 40 GLN B O 1
ATOM 2523 N N . SER B 1 41 ? -28.984 -21.062 -1.025 1 75.94 41 SER B N 1
ATOM 2524 C CA . SER B 1 41 ? -29.516 -20.094 -1.979 1 75.94 41 SER B CA 1
ATOM 2525 C C . SER B 1 41 ? -29.781 -18.75 -1.31 1 75.94 41 SER B C 1
ATOM 2527 O O . SER B 1 41 ? -29.516 -17.688 -1.892 1 75.94 41 SER B O 1
ATOM 2529 N N . THR B 1 42 ? -30.328 -18.859 -0.158 1 76.56 42 THR B N 1
ATOM 2530 C CA . THR B 1 42 ? -30.594 -17.625 0.584 1 76.56 42 THR B CA 1
ATOM 2531 C C . THR B 1 42 ? -29.469 -17.359 1.585 1 76.56 42 THR B C 1
ATOM 2533 O O . THR B 1 42 ? -29.266 -18.125 2.525 1 76.56 42 THR B O 1
ATOM 2536 N N . PRO B 1 43 ? -28.797 -16.297 1.275 1 80.38 43 PRO B N 1
ATOM 2537 C CA . PRO B 1 43 ? -27.703 -15.977 2.195 1 80.38 43 PRO B CA 1
ATOM 2538 C C . PRO B 1 43 ? -28.188 -15.695 3.615 1 80.38 43 PRO B C 1
ATOM 2540 O O . PRO B 1 43 ? -29.266 -15.102 3.801 1 80.38 43 PRO B O 1
ATOM 2543 N N . THR B 1 44 ? -27.516 -16.266 4.578 1 84 44 THR B N 1
ATOM 2544 C CA . THR B 1 44 ? -27.812 -16.031 5.988 1 84 44 THR B CA 1
ATOM 2545 C C . THR B 1 44 ? -26.859 -14.984 6.566 1 84 44 THR B C 1
ATOM 2547 O O . THR B 1 44 ? -25.641 -15.141 6.488 1 84 44 THR B O 1
ATOM 2550 N N . PHE B 1 45 ? -27.391 -13.992 7.113 1 87.12 45 PHE B N 1
ATOM 2551 C CA . PHE B 1 45 ? -26.578 -12.906 7.66 1 87.12 45 PHE B CA 1
ATOM 2552 C C . PHE B 1 45 ? -26.156 -13.211 9.094 1 87.12 45 PHE B C 1
ATOM 2554 O O . PHE B 1 45 ? -25.375 -12.477 9.688 1 87.12 45 PHE B O 1
ATOM 2561 N N . TRP B 1 46 ? -26.719 -14.211 9.578 1 90.5 46 TRP B N 1
ATOM 2562 C CA . TRP B 1 46 ? -26.375 -14.781 10.875 1 90.5 46 TRP B CA 1
ATOM 2563 C C . TRP B 1 46 ? -26.375 -16.312 10.812 1 90.5 46 TRP B C 1
ATOM 2565 O O . TRP B 1 46 ? -27.281 -16.906 10.211 1 90.5 46 TRP B O 1
ATOM 2575 N N . PRO B 1 47 ? -25.328 -16.891 11.398 1 91.94 47 PRO B N 1
ATOM 2576 C CA . PRO B 1 47 ? -25.281 -18.344 11.297 1 91.94 47 PRO B CA 1
ATOM 2577 C C . PRO B 1 47 ? -26.5 -19.016 11.945 1 91.94 47 PRO B C 1
ATOM 2579 O O . PRO B 1 47 ? -26.922 -18.625 13.031 1 91.94 47 PRO B O 1
ATOM 2582 N N . LYS B 1 48 ? -27.047 -19.953 11.273 1 90.56 48 LYS B N 1
ATOM 2583 C CA . LYS B 1 48 ? -28.141 -20.734 11.836 1 90.56 48 LYS B CA 1
ATOM 2584 C C . LYS B 1 48 ? -27.641 -21.594 13 1 90.56 48 LYS B C 1
ATOM 2586 O O . LYS B 1 48 ? -28.297 -21.656 14.047 1 90.56 48 LYS B O 1
ATOM 2591 N N . ASP B 1 49 ? -26.531 -22.266 12.758 1 89.06 49 ASP B N 1
ATOM 2592 C CA . ASP B 1 49 ? -25.828 -23.047 13.773 1 89.06 49 ASP B CA 1
ATOM 2593 C C . ASP B 1 49 ? -24.391 -22.594 13.93 1 89.06 49 ASP B C 1
ATOM 2595 O O . ASP B 1 49 ? -23.531 -22.906 13.094 1 89.06 49 ASP B O 1
ATOM 2599 N N . PHE B 1 50 ? -24.188 -21.953 14.992 1 91.5 50 PHE B N 1
ATOM 2600 C CA . PHE B 1 50 ? -22.844 -21.438 15.258 1 91.5 50 PHE B CA 1
ATOM 2601 C C . PHE B 1 50 ? -21.859 -22.578 15.492 1 91.5 50 PHE B C 1
ATOM 2603 O O . PHE B 1 50 ? -22.062 -23.406 16.391 1 91.5 50 PHE B O 1
ATOM 2610 N N . GLN B 1 51 ? -20.859 -22.656 14.625 1 91.19 51 GLN B N 1
ATOM 2611 C CA . GLN B 1 51 ? -19.844 -23.703 14.758 1 91.19 51 GLN B CA 1
ATOM 2612 C C . GLN B 1 51 ? -18.453 -23.094 14.891 1 91.19 51 GLN B C 1
ATOM 2614 O O . GLN B 1 51 ? -18.141 -22.078 14.258 1 91.19 51 GLN B O 1
ATOM 2619 N N . PHE B 1 52 ? -17.625 -23.812 15.758 1 91.5 52 PHE B N 1
ATOM 2620 C CA . PHE B 1 52 ? -16.266 -23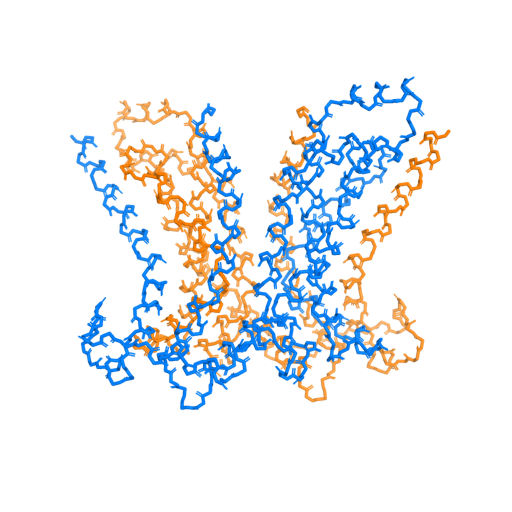.359 15.961 1 91.5 52 PHE B CA 1
ATOM 2621 C C . PHE B 1 52 ? -15.273 -24.328 15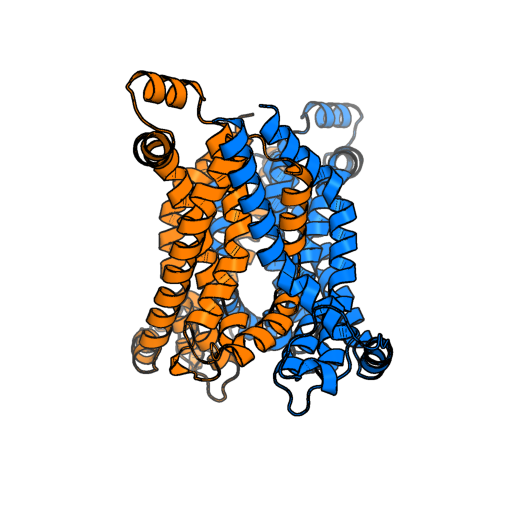.32 1 91.5 52 PHE B C 1
ATOM 2623 O O . PHE B 1 52 ? -14.055 -24.172 15.469 1 91.5 52 PHE B O 1
ATOM 2630 N N . THR B 1 53 ? -15.766 -25.234 14.648 1 91.19 53 THR B N 1
ATOM 2631 C CA . THR B 1 53 ? -14.945 -26.312 14.109 1 91.19 53 THR B CA 1
ATOM 2632 C C . THR B 1 53 ? -13.898 -25.766 13.148 1 91.19 53 THR B C 1
ATOM 2634 O O . THR B 1 53 ? -12.773 -26.266 13.086 1 91.19 53 THR B O 1
ATOM 2637 N N . SER B 1 54 ? -14.289 -24.703 12.406 1 91.19 54 SER B N 1
ATOM 2638 C CA . SER B 1 54 ? -13.359 -24.125 11.445 1 91.19 54 SER B CA 1
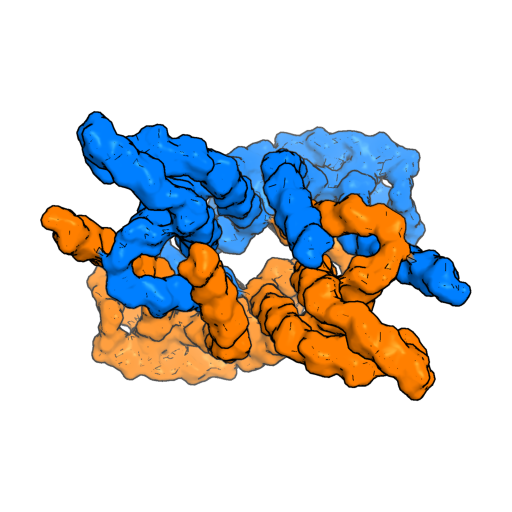ATOM 2639 C C . SER B 1 54 ? -12.117 -23.578 12.133 1 91.19 54 SER B C 1
ATOM 2641 O O . SER B 1 54 ? -11.008 -23.688 11.609 1 91.19 54 SER B O 1
ATOM 2643 N N . PHE B 1 55 ? -12.266 -23.078 13.297 1 90.81 55 PHE B N 1
ATOM 2644 C CA . PHE B 1 55 ? -11.156 -22.484 14.023 1 90.81 55 PHE B CA 1
ATOM 2645 C C . PHE B 1 55 ? -10.242 -23.562 14.594 1 90.81 55 PHE B C 1
ATOM 2647 O O . PHE B 1 55 ? -9.055 -23.328 14.812 1 90.81 55 PHE B O 1
ATOM 2654 N N . ILE B 1 56 ? -10.781 -24.688 14.758 1 88.81 56 ILE B N 1
ATOM 2655 C CA . ILE B 1 56 ? -9.992 -25.812 15.219 1 88.81 56 ILE B CA 1
ATOM 2656 C C . ILE B 1 56 ? -9.281 -26.469 14.031 1 88.81 56 ILE B C 1
ATOM 2658 O O . ILE B 1 56 ? -8.094 -26.781 14.109 1 88.81 56 ILE B O 1
ATOM 2662 N N . ASP B 1 57 ? -9.945 -26.578 12.977 1 87.56 57 ASP B N 1
ATOM 2663 C CA . ASP B 1 57 ? -9.453 -27.281 11.789 1 87.56 57 ASP B CA 1
ATOM 2664 C C . ASP B 1 57 ? -8.266 -26.547 11.172 1 87.56 57 ASP B C 1
ATOM 2666 O O . ASP B 1 57 ? -7.336 -27.188 10.672 1 87.56 57 ASP B O 1
ATOM 2670 N N . ILE B 1 58 ? -8.289 -25.25 11.18 1 85.75 58 ILE B N 1
ATOM 2671 C CA . ILE B 1 58 ? -7.25 -24.516 10.477 1 85.75 58 ILE B CA 1
ATOM 2672 C C . ILE B 1 58 ? -5.918 -24.672 11.211 1 85.75 58 ILE B C 1
ATOM 2674 O O . ILE B 1 58 ? -4.852 -24.516 10.617 1 85.75 58 ILE B O 1
ATOM 2678 N N . PHE B 1 59 ? -5.93 -24.938 12.477 1 85.94 59 PHE B N 1
ATOM 2679 C CA . PHE B 1 59 ? -4.684 -25.078 13.219 1 85.94 59 PHE B CA 1
ATOM 2680 C C . PHE B 1 59 ? -4.105 -26.469 13.047 1 85.94 59 PHE B C 1
ATOM 2682 O O . PHE B 1 59 ? -2.938 -26.719 13.359 1 85.94 59 PHE B O 1
ATOM 2689 N N . LYS B 1 60 ? -4.895 -27.266 12.477 1 80.94 60 LYS B N 1
ATOM 2690 C CA . LYS B 1 60 ? -4.379 -28.594 12.117 1 80.94 60 LYS B CA 1
ATOM 2691 C C . LYS B 1 60 ? -3.604 -28.531 10.805 1 80.94 60 LYS B C 1
ATOM 2693 O O . LYS B 1 60 ? -2.77 -29.406 10.531 1 80.94 60 LYS B O 1
ATOM 2698 N N . ASP B 1 61 ? -3.877 -27.469 9.945 1 76.81 61 ASP B N 1
ATOM 2699 C CA . ASP B 1 61 ? -3.342 -27.328 8.594 1 76.81 61 ASP B CA 1
ATOM 2700 C C . ASP B 1 61 ? -2.256 -26.25 8.547 1 76.81 61 ASP B C 1
ATOM 2702 O O . ASP B 1 61 ? -2.297 -25.359 7.699 1 76.81 61 ASP B O 1
ATOM 2706 N N . ASN B 1 62 ? -1.117 -26.234 9.125 1 85.12 62 ASN B N 1
ATOM 2707 C CA . ASN B 1 62 ? 0.116 -25.469 9.102 1 85.12 62 ASN B CA 1
ATOM 2708 C C . ASN B 1 62 ? -0.159 -23.969 9.305 1 85.12 62 ASN B C 1
ATOM 2710 O O . ASN B 1 62 ? 0.698 -23.141 9.016 1 85.12 62 ASN B O 1
ATOM 2714 N N . VAL B 1 63 ? -1.388 -23.625 9.672 1 87.56 63 VAL B N 1
ATOM 2715 C CA . VAL B 1 63 ? -1.729 -22.219 9.867 1 87.56 63 VAL B CA 1
ATOM 2716 C C . VAL B 1 63 ? -0.825 -21.609 10.938 1 87.56 63 VAL B C 1
ATOM 2718 O O . VAL B 1 63 ? -0.396 -20.453 10.812 1 87.56 63 VAL B O 1
ATOM 2721 N N . GLY B 1 64 ? -0.55 -22.422 11.922 1 88.88 64 GLY B N 1
ATOM 2722 C CA . GLY B 1 64 ? 0.364 -21.953 12.945 1 88.88 64 GLY B CA 1
ATOM 2723 C C . GLY B 1 64 ? 1.729 -21.578 12.406 1 88.88 64 GLY B C 1
ATOM 2724 O O . GLY B 1 64 ? 2.297 -20.562 12.789 1 88.88 64 GLY B O 1
ATOM 2725 N N . GLN B 1 65 ? 2.193 -22.391 11.539 1 93.12 65 GLN B N 1
ATOM 2726 C CA . GLN B 1 65 ? 3.49 -22.109 10.922 1 93.12 65 GLN B CA 1
ATOM 2727 C C . GLN B 1 65 ? 3.432 -20.859 10.047 1 93.12 65 GLN B C 1
ATOM 2729 O O . GLN B 1 65 ? 4.355 -20.047 10.062 1 93.12 65 GLN B O 1
ATOM 2734 N N . TYR B 1 66 ? 2.369 -20.719 9.281 1 94.19 66 TYR B N 1
ATOM 2735 C CA . TYR B 1 66 ? 2.184 -19.531 8.461 1 94.19 66 TYR B CA 1
ATOM 2736 C C . TYR B 1 66 ? 2.176 -18.281 9.328 1 94.19 66 TYR B C 1
ATOM 2738 O O . TYR B 1 66 ? 2.754 -17.25 8.945 1 94.19 66 TYR B O 1
ATOM 2746 N N . PHE B 1 67 ? 1.514 -18.438 10.43 1 92.88 67 PHE B N 1
ATOM 2747 C CA . PHE B 1 67 ? 1.423 -17.328 11.352 1 92.88 67 PHE B CA 1
ATOM 2748 C C . PHE B 1 67 ? 2.801 -16.938 11.883 1 92.88 67 PHE B C 1
ATOM 2750 O O . PHE B 1 67 ? 3.166 -15.766 11.898 1 92.88 67 PHE B O 1
ATOM 2757 N N . LEU B 1 68 ? 3.531 -17.891 12.297 1 94.44 68 LEU B N 1
ATOM 2758 C CA . LEU B 1 68 ? 4.871 -17.641 12.82 1 94.44 68 LEU B CA 1
ATOM 2759 C C . LEU B 1 68 ? 5.777 -17.062 11.75 1 94.44 68 LEU B C 1
ATOM 2761 O O . LEU B 1 68 ? 6.578 -16.156 12.023 1 94.44 68 LEU B O 1
ATOM 2765 N N . ASN B 1 69 ? 5.668 -17.578 10.57 1 96.88 69 ASN B N 1
ATOM 2766 C CA . ASN B 1 69 ? 6.438 -17.031 9.461 1 96.88 69 ASN B CA 1
ATOM 2767 C C . ASN B 1 69 ? 6.125 -15.555 9.234 1 96.88 69 ASN B C 1
ATOM 2769 O O . ASN B 1 69 ? 7.031 -14.75 9.016 1 96.88 69 ASN B O 1
ATOM 2773 N N . SER B 1 70 ? 4.844 -15.25 9.25 1 96.25 70 SER B N 1
ATOM 2774 C CA . SER B 1 70 ? 4.434 -13.859 9.094 1 96.25 70 SER B CA 1
ATOM 2775 C C . SER B 1 70 ? 5.047 -12.977 10.172 1 96.25 70 SER B C 1
ATOM 2777 O O . SER B 1 70 ? 5.531 -11.883 9.891 1 96.25 70 SER B O 1
ATOM 2779 N N . PHE B 1 71 ? 5.012 -13.492 11.375 1 95.38 71 PHE B N 1
ATOM 2780 C CA . PHE B 1 71 ? 5.555 -12.742 12.5 1 95.38 71 PHE B CA 1
ATOM 2781 C C . PHE B 1 71 ? 7.059 -12.539 12.336 1 95.38 71 PHE B C 1
ATOM 2783 O O . PHE B 1 71 ? 7.574 -11.453 12.617 1 95.38 71 PHE B O 1
ATOM 2790 N N . MET B 1 72 ? 7.707 -13.516 11.93 1 96.88 72 MET B N 1
ATOM 2791 C CA . MET B 1 72 ? 9.156 -13.453 11.742 1 96.88 72 MET B CA 1
ATOM 2792 C C . MET B 1 72 ? 9.516 -12.469 10.633 1 96.88 72 MET B C 1
ATOM 2794 O O . MET B 1 72 ? 10.375 -11.602 10.828 1 96.88 72 MET B O 1
ATOM 2798 N N . ILE B 1 73 ? 8.883 -12.555 9.555 1 97.5 73 ILE B N 1
ATOM 2799 C CA . ILE B 1 73 ? 9.172 -11.695 8.406 1 97.5 73 ILE B CA 1
ATOM 2800 C C . ILE B 1 73 ? 8.859 -10.242 8.766 1 97.5 73 ILE B C 1
ATOM 2802 O O . ILE B 1 73 ? 9.688 -9.352 8.578 1 97.5 73 ILE B O 1
ATOM 2806 N N . ALA B 1 74 ? 7.68 -10.055 9.289 1 97.25 74 ALA B N 1
ATOM 2807 C CA . ALA B 1 74 ? 7.258 -8.695 9.625 1 97.25 74 ALA B CA 1
ATOM 2808 C C . ALA B 1 74 ? 8.125 -8.109 10.742 1 97.25 74 ALA B C 1
ATOM 2810 O O . ALA B 1 74 ? 8.492 -6.938 10.703 1 97.25 74 ALA B O 1
ATOM 2811 N N . GLY B 1 75 ? 8.383 -8.953 11.727 1 97.31 75 GLY B N 1
ATOM 2812 C CA . GLY B 1 75 ? 9.211 -8.5 12.844 1 97.31 75 GLY B CA 1
ATOM 2813 C C . GLY B 1 75 ? 10.625 -8.133 12.43 1 97.31 75 GLY B C 1
ATOM 2814 O O . GLY B 1 75 ? 11.109 -7.055 12.758 1 97.31 75 GLY B O 1
ATOM 2815 N N . LEU B 1 76 ? 11.258 -8.984 11.734 1 98.12 76 LEU B N 1
ATOM 2816 C CA . LEU B 1 76 ? 12.625 -8.75 11.305 1 98.12 76 LEU B CA 1
ATOM 2817 C C . LEU B 1 76 ? 12.711 -7.562 10.352 1 98.12 76 LEU B C 1
ATOM 2819 O O . LEU B 1 76 ? 13.641 -6.758 10.438 1 98.12 76 LEU B O 1
ATOM 2823 N N . ALA B 1 77 ? 11.766 -7.449 9.43 1 97.81 77 ALA B N 1
ATOM 2824 C CA . ALA B 1 77 ? 11.727 -6.301 8.531 1 97.81 77 ALA B CA 1
ATOM 2825 C C . ALA B 1 77 ? 11.586 -4.996 9.305 1 97.81 77 ALA B C 1
ATOM 2827 O O . ALA B 1 77 ? 12.266 -4.012 9.008 1 97.81 77 ALA B O 1
ATOM 2828 N N . THR B 1 78 ? 10.719 -5.043 10.297 1 97.56 78 THR B N 1
ATOM 2829 C CA . THR B 1 78 ? 10.492 -3.854 11.109 1 97.56 78 THR B CA 1
ATOM 2830 C C . THR B 1 78 ? 11.766 -3.445 11.836 1 97.56 78 THR B C 1
ATOM 2832 O O . THR B 1 78 ? 12.117 -2.264 11.867 1 97.56 78 THR B O 1
ATOM 2835 N N . ILE B 1 79 ? 12.445 -4.383 12.398 1 98 79 ILE B N 1
ATOM 2836 C CA . ILE B 1 79 ? 13.695 -4.113 13.109 1 98 79 ILE B CA 1
ATOM 2837 C C . ILE B 1 79 ? 14.703 -3.484 12.148 1 98 79 ILE B C 1
ATOM 2839 O O . ILE B 1 79 ? 15.336 -2.477 12.477 1 98 79 ILE B O 1
ATOM 2843 N N . LEU B 1 80 ? 14.812 -3.994 11 1 96.44 80 LEU B N 1
ATOM 2844 C CA . LEU B 1 80 ? 15.75 -3.469 10.016 1 96.44 80 LEU B CA 1
ATOM 2845 C C . LEU B 1 80 ? 15.359 -2.057 9.594 1 96.44 80 LEU B C 1
ATOM 2847 O O . LEU B 1 80 ? 16.219 -1.188 9.438 1 96.44 80 LEU B O 1
ATOM 2851 N N . VAL B 1 81 ? 14.086 -1.861 9.375 1 95.81 81 VAL B N 1
ATOM 2852 C CA . VAL B 1 81 ? 13.586 -0.543 8.992 1 95.81 81 VAL B CA 1
ATOM 2853 C C . VAL B 1 81 ? 13.953 0.48 10.062 1 95.81 81 VAL B C 1
ATOM 2855 O O . VAL B 1 81 ? 14.484 1.55 9.75 1 95.81 81 VAL B O 1
ATOM 2858 N N . LEU B 1 82 ? 13.742 0.112 11.312 1 96.44 82 LEU B N 1
ATOM 2859 C CA . LEU B 1 82 ? 13.984 1.06 12.398 1 96.44 82 LEU B CA 1
ATOM 2860 C C . LEU B 1 82 ? 15.477 1.315 12.57 1 96.44 82 LEU B C 1
ATOM 2862 O O . LEU B 1 82 ? 15.898 2.455 12.789 1 96.44 82 LEU B O 1
ATOM 2866 N N . VAL B 1 83 ? 16.266 0.334 12.5 1 95.31 83 VAL B N 1
ATOM 2867 C CA . VAL B 1 83 ? 17.703 0.448 12.68 1 95.31 83 VAL B CA 1
ATOM 2868 C C . VAL B 1 83 ? 18.281 1.372 11.617 1 95.31 83 VAL B C 1
ATOM 2870 O O . VAL B 1 83 ? 19.234 2.121 11.883 1 95.31 83 VAL B O 1
ATOM 2873 N N . LEU B 1 84 ? 17.703 1.386 10.461 1 91.12 84 LEU B N 1
ATOM 2874 C CA . LEU B 1 84 ? 18.234 2.191 9.375 1 91.12 84 LEU B CA 1
ATOM 2875 C C . LEU B 1 84 ? 17.547 3.549 9.305 1 91.12 84 LEU B C 1
ATOM 2877 O O . LEU B 1 84 ? 18.188 4.57 9.062 1 91.12 84 LEU B O 1
ATOM 2881 N N . ALA B 1 85 ? 16.266 3.543 9.555 1 92.5 85 ALA B N 1
ATOM 2882 C CA . ALA B 1 85 ? 15.492 4.758 9.336 1 92.5 85 ALA B CA 1
ATOM 2883 C C . ALA B 1 85 ? 15.711 5.766 10.461 1 92.5 85 ALA B C 1
ATOM 2885 O O . ALA B 1 85 ? 15.773 6.973 10.211 1 92.5 85 ALA B O 1
ATOM 2886 N N . VAL B 1 86 ? 15.812 5.297 11.703 1 93.69 86 VAL B N 1
ATOM 2887 C CA . VAL B 1 86 ? 15.891 6.203 12.844 1 93.69 86 VAL B CA 1
ATOM 2888 C C . VAL B 1 86 ? 17.141 7.062 12.742 1 93.69 86 VAL B C 1
ATOM 2890 O O . VAL B 1 86 ? 17.062 8.297 12.719 1 93.69 86 VAL B O 1
ATOM 2893 N N . PRO B 1 87 ? 18.312 6.492 12.617 1 91 87 PRO B N 1
ATOM 2894 C CA . PRO B 1 87 ? 19.5 7.348 12.484 1 91 87 PRO B CA 1
ATOM 2895 C C . PRO B 1 87 ? 19.5 8.172 11.203 1 91 87 PRO B C 1
ATOM 2897 O O . PRO B 1 87 ? 19.969 9.312 11.195 1 91 87 PRO B O 1
ATOM 2900 N N . SER B 1 88 ? 18.984 7.609 10.102 1 87.69 88 SER B N 1
ATOM 2901 C CA . SER B 1 88 ? 18.953 8.328 8.828 1 87.69 88 SER B CA 1
ATOM 2902 C C . SER B 1 88 ? 18.047 9.555 8.906 1 87.69 88 SER B C 1
ATOM 2904 O O . SER B 1 88 ? 18.422 10.625 8.422 1 87.69 88 SER B O 1
ATOM 2906 N N . ALA B 1 89 ? 16.922 9.344 9.469 1 89.75 89 ALA B N 1
ATOM 2907 C CA . ALA B 1 89 ? 15.992 10.453 9.617 1 89.75 89 ALA B CA 1
ATOM 2908 C C . ALA B 1 89 ? 16.578 11.555 10.5 1 89.75 89 ALA B C 1
ATOM 2910 O O . ALA B 1 89 ? 16.422 12.742 10.203 1 89.75 89 ALA B O 1
ATOM 2911 N N . TYR B 1 90 ? 17.234 11.188 11.562 1 90.69 90 TYR B N 1
ATOM 2912 C CA . TYR B 1 90 ? 17.891 12.148 12.453 1 90.69 90 TYR B CA 1
ATOM 2913 C C . TYR B 1 90 ? 18.969 12.93 11.719 1 90.69 90 TYR B C 1
ATOM 2915 O O . TYR B 1 90 ? 19.047 14.156 11.844 1 90.69 90 TYR B O 1
ATOM 2923 N N . GLY B 1 91 ? 19.75 12.203 11.023 1 86 91 GLY B N 1
ATOM 2924 C CA . GLY B 1 91 ? 20.781 12.867 10.234 1 86 91 GLY B CA 1
ATOM 2925 C C . GLY B 1 91 ? 20.219 13.859 9.234 1 86 91 GLY B C 1
ATOM 2926 O O . GLY B 1 91 ? 20.734 14.969 9.094 1 86 91 GLY B O 1
ATOM 2927 N N . LEU B 1 92 ? 19.172 13.531 8.617 1 85.06 92 LEU B N 1
ATOM 2928 C CA . LEU B 1 92 ? 18.578 14.391 7.598 1 85.06 92 LEU B CA 1
ATOM 2929 C C . LEU B 1 92 ? 17.875 15.586 8.242 1 85.06 92 LEU B C 1
ATOM 2931 O O . LEU B 1 92 ? 17.703 16.625 7.598 1 85.06 92 LEU B O 1
ATOM 2935 N N . ALA B 1 93 ? 17.5 15.398 9.445 1 87.06 93 ALA B N 1
ATOM 2936 C CA . ALA B 1 93 ? 16.812 16.484 10.156 1 87.06 93 ALA B CA 1
ATOM 2937 C C . ALA B 1 93 ? 17.828 17.484 10.727 1 87.06 93 ALA B C 1
ATOM 2939 O O . ALA B 1 93 ? 17.562 18.688 10.773 1 87.06 93 ALA B O 1
ATOM 2940 N N . ARG B 1 94 ? 18.938 17.062 11.148 1 86.62 94 ARG B N 1
ATOM 2941 C CA . ARG B 1 94 ? 19.812 17.891 11.953 1 86.62 94 ARG B CA 1
ATOM 2942 C C . ARG B 1 94 ? 21.016 18.375 11.141 1 86.62 94 ARG B C 1
ATOM 2944 O O . ARG B 1 94 ? 21.562 19.438 11.398 1 86.62 94 ARG B O 1
ATOM 2951 N N . PHE B 1 95 ? 21.391 17.625 10.211 1 82.56 95 PHE B N 1
ATOM 2952 C CA . PHE B 1 95 ? 22.594 17.969 9.477 1 82.56 95 PHE B CA 1
ATOM 2953 C C . PHE B 1 95 ? 22.266 18.562 8.117 1 82.56 95 PHE B C 1
ATOM 2955 O O . PHE B 1 95 ? 21.188 18.312 7.57 1 82.56 95 PHE B O 1
ATOM 2962 N N . LYS B 1 96 ? 23.125 19.406 7.668 1 79.25 96 LYS B N 1
ATOM 2963 C CA . LYS B 1 96 ? 22.969 19.984 6.336 1 79.25 96 LYS B CA 1
ATOM 2964 C C . LYS B 1 96 ? 23.484 19.031 5.262 1 79.25 96 LYS B C 1
ATOM 2966 O O . LYS B 1 96 ? 24.703 18.891 5.078 1 79.25 96 LYS B O 1
ATOM 2971 N N . VAL B 1 97 ? 22.641 18.312 4.711 1 75.56 97 VAL B N 1
ATOM 2972 C CA . VAL B 1 97 ? 22.984 17.375 3.652 1 75.56 97 VAL B CA 1
ATOM 2973 C C . VAL B 1 97 ? 22.75 18.031 2.289 1 75.56 97 VAL B C 1
ATOM 2975 O O . VAL B 1 97 ? 21.641 18.516 2.018 1 75.56 97 VAL B O 1
ATOM 2978 N N . LYS B 1 98 ? 23.797 18.062 1.484 1 76.19 98 LYS B N 1
ATOM 2979 C CA . LYS B 1 98 ? 23.656 18.578 0.13 1 76.19 98 LYS B CA 1
ATOM 2980 C C . LYS B 1 98 ? 22.797 17.656 -0.728 1 76.19 98 LYS B C 1
ATOM 2982 O O . LYS B 1 98 ? 23 16.438 -0.735 1 76.19 98 LYS B O 1
ATOM 2987 N N . GLY B 1 99 ? 21.719 18.188 -1.373 1 76.88 99 GLY B N 1
ATOM 2988 C CA . GLY B 1 99 ? 20.859 17.406 -2.252 1 76.88 99 GLY B CA 1
ATOM 2989 C C . GLY B 1 99 ? 19.734 16.703 -1.52 1 76.88 99 GLY B C 1
ATOM 2990 O O . GLY B 1 99 ? 19.234 15.68 -1.975 1 76.88 99 GLY B O 1
ATOM 2991 N N . LYS B 1 100 ? 19.438 17.109 -0.382 1 79.06 100 LYS B N 1
ATOM 2992 C CA . LYS B 1 100 ? 18.391 16.531 0.453 1 79.06 100 LYS B CA 1
ATOM 2993 C C . LYS B 1 100 ? 17.062 16.484 -0.289 1 79.06 100 LYS B C 1
ATOM 2995 O O . LYS B 1 100 ? 16.375 15.461 -0.277 1 79.06 100 LYS B O 1
ATOM 3000 N N . ASN B 1 101 ? 16.781 17.562 -1.011 1 77.56 101 ASN B N 1
ATOM 3001 C CA . ASN B 1 101 ? 15.492 17.656 -1.676 1 77.56 101 ASN B CA 1
ATOM 3002 C C . ASN B 1 101 ? 15.359 16.625 -2.797 1 77.56 101 ASN B C 1
ATOM 3004 O O . ASN B 1 101 ? 14.398 15.859 -2.83 1 77.56 101 ASN B O 1
ATOM 3008 N N . PRO B 1 102 ? 16.359 16.562 -3.639 1 76.88 102 PRO B N 1
ATOM 3009 C CA . PRO B 1 102 ? 16.266 15.531 -4.668 1 76.88 102 PRO B CA 1
ATOM 3010 C C . PRO B 1 102 ? 16.266 14.125 -4.086 1 76.88 102 PRO B C 1
ATOM 3012 O O . PRO B 1 102 ? 15.633 13.219 -4.641 1 76.88 102 PRO B O 1
ATOM 3015 N N . MET B 1 103 ? 16.906 13.945 -3.004 1 77.75 103 MET B N 1
ATOM 3016 C CA . MET B 1 103 ? 16.922 12.633 -2.361 1 77.75 103 MET B CA 1
ATOM 3017 C C . MET B 1 103 ? 15.523 12.25 -1.875 1 77.75 103 MET B C 1
ATOM 3019 O O . MET B 1 103 ? 15.07 11.125 -2.094 1 77.75 103 MET B O 1
ATOM 3023 N N . ILE B 1 104 ? 14.93 13.133 -1.285 1 76.69 104 ILE B N 1
ATOM 3024 C CA . ILE B 1 104 ? 13.586 12.906 -0.761 1 76.69 104 ILE B CA 1
ATOM 3025 C C . ILE B 1 104 ? 12.625 12.633 -1.913 1 76.69 104 ILE B C 1
ATOM 3027 O O . ILE B 1 104 ? 11.789 11.734 -1.833 1 76.69 104 ILE B O 1
ATOM 3031 N N . LEU B 1 105 ? 12.789 13.336 -2.982 1 75.19 105 LEU B N 1
ATOM 3032 C CA . LEU B 1 105 ? 11.93 13.156 -4.152 1 75.19 105 LEU B CA 1
ATOM 3033 C C . LEU B 1 105 ? 12.133 11.781 -4.773 1 75.19 105 LEU B C 1
ATOM 3035 O O . LEU B 1 105 ? 11.172 11.133 -5.184 1 75.19 105 LEU B O 1
ATOM 3039 N N . LEU B 1 106 ? 13.328 11.391 -4.812 1 75.69 106 LEU B N 1
ATOM 3040 C CA . LEU B 1 106 ? 13.641 10.078 -5.371 1 75.69 106 LEU B CA 1
ATOM 3041 C C . LEU B 1 106 ? 13.047 8.969 -4.512 1 75.69 106 LEU B C 1
ATOM 3043 O O . LEU B 1 106 ? 12.57 7.961 -5.039 1 75.69 106 LEU B O 1
ATOM 3047 N N . PHE B 1 107 ? 13.094 9.188 -3.248 1 74.81 107 PHE B N 1
ATOM 3048 C CA . PHE B 1 107 ? 12.469 8.234 -2.34 1 74.81 107 PHE B CA 1
ATOM 3049 C C . PHE B 1 107 ? 10.977 8.125 -2.609 1 74.81 107 PHE B C 1
ATOM 3051 O O . PHE B 1 107 ? 10.43 7.02 -2.678 1 74.81 107 PHE B O 1
ATOM 3058 N N . LEU B 1 108 ? 10.406 9.203 -2.846 1 74.25 108 LEU B N 1
ATOM 3059 C CA . LEU B 1 108 ? 8.969 9.242 -3.074 1 74.25 108 LEU B CA 1
ATOM 3060 C C . LEU B 1 108 ? 8.602 8.555 -4.383 1 74.25 108 LEU B C 1
ATOM 3062 O O . LEU B 1 108 ? 7.637 7.789 -4.441 1 74.25 108 LEU B O 1
ATOM 3066 N N . VAL B 1 109 ? 9.438 8.75 -5.32 1 74.31 109 VAL B N 1
ATOM 3067 C CA . VAL B 1 109 ? 9.172 8.164 -6.629 1 74.31 109 VAL B CA 1
ATOM 3068 C C . VAL B 1 109 ? 9.305 6.641 -6.543 1 74.31 109 VAL B C 1
ATOM 3070 O O . VAL B 1 109 ? 8.5 5.91 -7.121 1 74.31 109 VAL B O 1
ATOM 3073 N N . THR B 1 110 ? 10.312 6.18 -5.914 1 75.44 110 THR B N 1
ATOM 3074 C CA . THR B 1 110 ? 10.539 4.742 -5.805 1 75.44 110 THR B CA 1
ATOM 3075 C C . THR B 1 110 ? 9.391 4.066 -5.062 1 75.44 110 THR B C 1
ATOM 3077 O O . THR B 1 110 ? 9.062 2.912 -5.34 1 75.44 110 THR B O 1
ATOM 3080 N N . GLN B 1 111 ? 8.797 4.781 -4.18 1 76.06 111 GLN B N 1
ATOM 3081 C CA . GLN B 1 111 ? 7.691 4.234 -3.402 1 76.06 111 GLN B CA 1
ATOM 3082 C C . GLN B 1 111 ? 6.426 4.129 -4.246 1 76.06 111 GLN B C 1
ATOM 3084 O O . GLN B 1 111 ? 5.5 3.393 -3.896 1 76.06 111 GLN B O 1
ATOM 3089 N N . MET B 1 112 ? 6.422 4.867 -5.297 1 77.25 112 MET B N 1
ATOM 3090 C CA . MET B 1 112 ? 5.242 4.875 -6.152 1 77.25 112 MET B CA 1
ATOM 3091 C C . MET B 1 112 ? 5.309 3.756 -7.188 1 77.25 112 MET B C 1
ATOM 3093 O O . MET B 1 112 ? 4.336 3.498 -7.898 1 77.25 112 MET B O 1
ATOM 3097 N N . LEU B 1 113 ? 6.426 3.117 -7.238 1 83.81 113 LEU B N 1
ATOM 3098 C CA . LEU B 1 113 ? 6.555 2.025 -8.195 1 83.81 113 LEU B CA 1
ATOM 3099 C C . LEU B 1 113 ? 5.766 0.803 -7.742 1 83.81 113 LEU B C 1
ATOM 3101 O O . LEU B 1 113 ? 5.734 0.485 -6.555 1 83.81 113 LEU B O 1
ATOM 3105 N N . PRO B 1 114 ? 5.078 0.184 -8.719 1 85.06 114 PRO B N 1
ATOM 3106 C CA . PRO B 1 114 ? 4.465 -1.094 -8.344 1 85.06 114 PRO B CA 1
ATOM 3107 C C . PRO B 1 114 ? 5.477 -2.102 -7.809 1 85.06 114 PRO B C 1
ATOM 3109 O O . PRO B 1 114 ? 6.648 -2.074 -8.203 1 85.06 114 PRO B O 1
ATOM 3112 N N . ALA B 1 115 ? 5.016 -2.926 -6.969 1 85.38 115 ALA B N 1
ATOM 3113 C CA . ALA B 1 115 ? 5.875 -3.918 -6.328 1 85.38 115 ALA B CA 1
ATOM 3114 C C . ALA B 1 115 ? 6.559 -4.805 -7.367 1 85.38 115 ALA B C 1
ATOM 3116 O O . ALA B 1 115 ? 7.703 -5.223 -7.18 1 85.38 115 ALA B O 1
ATOM 3117 N N . THR B 1 116 ? 5.902 -5.066 -8.453 1 86.62 116 THR B N 1
ATOM 3118 C CA . THR B 1 116 ? 6.406 -5.992 -9.461 1 86.62 116 THR B CA 1
ATOM 3119 C C . THR B 1 116 ? 7.652 -5.422 -10.141 1 86.62 116 THR B C 1
ATOM 3121 O O . THR B 1 116 ? 8.492 -6.172 -10.633 1 86.62 116 THR B O 1
ATOM 3124 N N . VAL B 1 117 ? 7.742 -4.141 -10.18 1 82.38 117 VAL B N 1
ATOM 3125 C CA . VAL B 1 117 ? 8.875 -3.469 -10.805 1 82.38 117 VAL B CA 1
ATOM 3126 C C . VAL B 1 117 ? 10.141 -3.74 -10 1 82.38 117 VAL B C 1
ATOM 3128 O O . VAL B 1 117 ? 11.227 -3.898 -10.57 1 82.38 117 VAL B O 1
ATOM 3131 N N . ILE B 1 118 ? 9.953 -3.852 -8.719 1 84.12 118 ILE B N 1
ATOM 3132 C CA . ILE B 1 118 ? 11.094 -4.07 -7.824 1 84.12 118 ILE B CA 1
ATOM 3133 C C . ILE B 1 118 ? 11.352 -5.566 -7.684 1 84.12 118 ILE B C 1
ATOM 3135 O O . ILE B 1 118 ? 12.5 -5.988 -7.492 1 84.12 118 ILE B O 1
ATOM 3139 N N . LEU B 1 119 ? 10.375 -6.273 -7.895 1 88.44 119 LEU B N 1
ATOM 3140 C CA . LEU B 1 119 ? 10.438 -7.719 -7.727 1 88.44 119 LEU B CA 1
ATOM 3141 C C . LEU B 1 119 ? 11.414 -8.344 -8.711 1 88.44 119 LEU B C 1
ATOM 3143 O O . LEU B 1 119 ? 12.188 -9.234 -8.352 1 88.44 119 LEU B O 1
ATOM 3147 N N . THR B 1 120 ? 11.406 -7.902 -9.898 1 86.12 120 THR B N 1
ATOM 3148 C CA . THR B 1 120 ? 12.141 -8.547 -10.984 1 86.12 120 THR B CA 1
ATOM 3149 C C . THR B 1 120 ? 13.648 -8.375 -10.797 1 86.12 120 THR B C 1
ATOM 3151 O O . THR B 1 120 ? 14.391 -9.359 -10.797 1 86.12 120 THR B O 1
ATOM 3154 N N . PRO B 1 121 ? 14.062 -7.199 -10.586 1 85.31 121 PRO B N 1
ATOM 3155 C CA . PRO B 1 121 ? 15.508 -7.062 -10.375 1 85.31 121 PRO B CA 1
ATOM 3156 C C . PRO B 1 121 ? 15.977 -7.688 -9.062 1 85.31 121 PRO B C 1
ATOM 3158 O O . PRO B 1 121 ? 17.078 -8.234 -8.992 1 85.31 121 PRO B O 1
ATOM 3161 N N . LEU B 1 122 ? 15.242 -7.66 -8.078 1 88.5 122 LEU B N 1
ATOM 3162 C CA . LEU B 1 122 ? 15.641 -8.242 -6.797 1 88.5 122 LEU B CA 1
ATOM 3163 C C . LEU B 1 122 ? 15.695 -9.766 -6.891 1 88.5 122 LEU B C 1
ATOM 3165 O O . LEU B 1 122 ? 16.5 -10.406 -6.199 1 88.5 122 LEU B O 1
ATOM 3169 N N . PHE B 1 123 ? 14.812 -10.305 -7.672 1 89 123 PHE B N 1
ATOM 3170 C CA . PHE B 1 123 ? 14.859 -11.75 -7.855 1 89 123 PHE B CA 1
ATOM 3171 C C . PHE B 1 123 ? 16.219 -12.188 -8.383 1 89 123 PHE B C 1
ATOM 3173 O O . PHE B 1 123 ? 16.797 -13.156 -7.891 1 89 123 PHE B O 1
ATOM 3180 N N . ILE B 1 124 ? 16.656 -11.469 -9.398 1 81.75 124 ILE B N 1
ATOM 3181 C CA . ILE B 1 124 ? 17.953 -11.797 -10 1 81.75 124 ILE B CA 1
ATOM 3182 C C . ILE B 1 124 ? 19.047 -11.648 -8.953 1 81.75 124 ILE B C 1
ATOM 3184 O O . ILE B 1 124 ? 19.891 -12.539 -8.812 1 81.75 124 ILE B O 1
ATOM 3188 N N . VAL B 1 125 ? 19.016 -10.57 -8.242 1 83.5 125 VAL B N 1
ATOM 3189 C CA . VAL B 1 125 ? 20.047 -10.297 -7.234 1 83.5 125 VAL B CA 1
ATOM 3190 C C . VAL B 1 125 ? 20 -11.367 -6.145 1 83.5 125 VAL B C 1
ATOM 3192 O O . VAL B 1 125 ? 21.031 -11.914 -5.754 1 83.5 125 VAL B O 1
ATOM 3195 N N . PHE B 1 126 ? 18.828 -11.672 -5.656 1 90.25 126 PHE B N 1
ATOM 3196 C CA . PHE B 1 126 ? 18.672 -12.641 -4.578 1 90.25 126 PHE B CA 1
ATOM 3197 C C . PHE B 1 126 ? 19.031 -14.039 -5.051 1 90.25 126 PHE B C 1
ATOM 3199 O O . PHE B 1 126 ? 19.547 -14.852 -4.277 1 90.25 126 PHE B O 1
ATOM 3206 N N . ASN B 1 127 ? 18.641 -14.297 -6.277 1 86.62 127 ASN B N 1
ATOM 3207 C CA . ASN B 1 127 ? 19.062 -15.57 -6.855 1 86.62 127 ASN B CA 1
ATOM 3208 C C . ASN B 1 127 ? 20.578 -15.703 -6.871 1 86.62 127 ASN B C 1
ATOM 3210 O O . ASN B 1 127 ? 21.125 -16.75 -6.477 1 86.62 127 ASN B O 1
ATOM 3214 N N . ASN B 1 128 ? 21.266 -14.641 -7.297 1 83.69 128 ASN B N 1
ATOM 3215 C CA . ASN B 1 128 ? 22.719 -14.648 -7.383 1 83.69 128 ASN B CA 1
ATOM 3216 C C . ASN B 1 128 ? 23.359 -14.742 -6 1 83.69 128 ASN B C 1
ATOM 3218 O O . ASN B 1 128 ? 24.438 -15.328 -5.844 1 83.69 128 ASN B O 1
ATOM 3222 N N . LEU B 1 129 ? 22.703 -14.227 -4.992 1 89.62 129 LEU B N 1
ATOM 3223 C CA . LEU B 1 129 ? 23.25 -14.211 -3.639 1 89.62 129 LEU B CA 1
ATOM 3224 C C . LEU B 1 129 ? 22.75 -15.414 -2.846 1 89.62 129 LEU B C 1
ATOM 3226 O O . LEU B 1 129 ? 23.016 -15.531 -1.646 1 89.62 129 LEU B O 1
ATOM 3230 N N . SER B 1 130 ? 21.969 -16.281 -3.453 1 93.44 130 SER B N 1
ATOM 3231 C CA . SER B 1 130 ? 21.422 -17.484 -2.838 1 93.44 130 SER B CA 1
ATOM 3232 C C . SER B 1 130 ? 20.531 -17.141 -1.644 1 93.44 130 SER B C 1
ATOM 3234 O O . SER B 1 130 ? 20.641 -17.766 -0.586 1 93.44 130 SER B O 1
ATOM 3236 N N . LEU B 1 131 ? 19.812 -16.078 -1.82 1 95.06 131 LEU B N 1
ATOM 3237 C CA . LEU B 1 131 ? 18.906 -15.641 -0.766 1 95.06 131 LEU B CA 1
ATOM 3238 C C . LEU B 1 131 ? 17.484 -16.109 -1.033 1 95.06 131 LEU B C 1
ATOM 3240 O O . LEU B 1 131 ? 16.594 -15.93 -0.2 1 95.06 131 LEU B O 1
ATOM 3244 N N . LEU B 1 132 ? 17.281 -16.781 -2.162 1 93.94 132 LEU B N 1
ATOM 3245 C CA . LEU B 1 132 ? 15.961 -17.344 -2.441 1 93.94 132 LEU B CA 1
ATOM 3246 C C . LEU B 1 132 ? 15.664 -18.516 -1.505 1 93.94 132 LEU B C 1
ATOM 3248 O O . LEU B 1 132 ? 16.594 -19.203 -1.049 1 93.94 132 LEU B O 1
ATOM 3252 N N . ASN B 1 133 ? 14.383 -18.688 -1.173 1 96.69 133 ASN B N 1
ATOM 3253 C CA . ASN B 1 133 ? 13.93 -19.75 -0.275 1 96.69 133 ASN B CA 1
ATOM 3254 C C . ASN B 1 133 ? 14.516 -19.578 1.123 1 96.69 133 ASN B C 1
ATOM 3256 O O . ASN B 1 133 ? 14.969 -20.562 1.726 1 96.69 133 ASN B O 1
ATOM 3260 N N . THR B 1 134 ? 14.656 -18.344 1.508 1 96.81 134 THR B N 1
ATOM 3261 C CA . THR B 1 134 ? 14.992 -17.969 2.875 1 96.81 134 THR B CA 1
ATOM 3262 C C . THR B 1 134 ? 14.094 -16.844 3.359 1 96.81 134 THR B C 1
ATOM 3264 O O . THR B 1 134 ? 13.391 -16.219 2.562 1 96.81 134 THR B O 1
ATOM 3267 N N . TYR B 1 135 ? 14.172 -16.609 4.699 1 96.19 135 TYR B N 1
ATOM 3268 C CA . TYR B 1 135 ? 13.391 -15.5 5.25 1 96.19 135 TYR B CA 1
ATOM 3269 C C . TYR B 1 135 ? 13.953 -14.164 4.789 1 96.19 135 TYR B C 1
ATOM 3271 O O . TYR B 1 135 ? 13.25 -13.148 4.816 1 96.19 135 TYR B O 1
ATOM 3279 N N . TRP B 1 136 ? 15.141 -14.133 4.324 1 96.31 136 TRP B N 1
ATOM 3280 C CA . TRP B 1 136 ? 15.812 -12.867 4.059 1 96.31 136 TRP B CA 1
ATOM 3281 C C . TRP B 1 136 ? 15.297 -12.227 2.773 1 96.31 136 TRP B C 1
ATOM 3283 O O . TRP B 1 136 ? 15.305 -11.008 2.635 1 96.31 136 TRP B O 1
ATOM 3293 N N . GLY B 1 137 ? 14.844 -13.039 1.802 1 95.12 137 GLY B N 1
ATOM 3294 C CA . GLY B 1 137 ? 14.25 -12.469 0.602 1 95.12 137 GLY B CA 1
ATOM 3295 C C . GLY B 1 137 ? 13.148 -11.477 0.896 1 95.12 137 GLY B C 1
ATOM 3296 O O . GLY B 1 137 ? 13.297 -10.281 0.657 1 95.12 137 GLY B O 1
ATOM 3297 N N . PRO B 1 138 ? 12.094 -12.008 1.527 1 96.44 138 PRO B N 1
ATOM 3298 C CA . PRO B 1 138 ? 10.984 -11.102 1.854 1 96.44 138 PRO B CA 1
ATOM 3299 C C . PRO B 1 138 ? 11.359 -10.062 2.902 1 96.44 138 PRO B C 1
ATOM 3301 O O . PRO B 1 138 ? 10.922 -8.914 2.82 1 96.44 138 PRO B O 1
ATOM 3304 N N . VAL B 1 139 ? 12.188 -10.344 3.842 1 97.38 139 VAL B N 1
ATOM 3305 C CA . VAL B 1 139 ? 12.562 -9.43 4.914 1 97.38 139 VAL B CA 1
ATOM 3306 C C . VAL B 1 139 ? 13.281 -8.219 4.328 1 97.38 139 VAL B C 1
ATOM 3308 O O . VAL B 1 139 ? 12.922 -7.074 4.621 1 97.38 139 VAL B O 1
ATOM 3311 N N . LEU B 1 140 ? 14.234 -8.461 3.479 1 94.31 140 LEU B N 1
ATOM 3312 C CA . LEU B 1 140 ? 15.023 -7.379 2.898 1 94.31 140 LEU B CA 1
ATOM 3313 C C . LEU B 1 140 ? 14.172 -6.527 1.961 1 94.31 140 LEU B C 1
ATOM 3315 O O . LEU B 1 140 ? 14.328 -5.305 1.908 1 94.31 140 LEU B O 1
ATOM 3319 N N . THR B 1 141 ? 13.352 -7.172 1.222 1 92.94 141 THR B N 1
ATOM 3320 C CA . THR B 1 141 ? 12.508 -6.43 0.291 1 92.94 141 THR B CA 1
ATOM 3321 C C . THR B 1 141 ? 11.516 -5.551 1.045 1 92.94 141 THR B C 1
ATOM 3323 O O . THR B 1 141 ? 11.344 -4.375 0.716 1 92.94 141 THR B O 1
ATOM 3326 N N . CYS B 1 142 ? 10.859 -6.098 2.064 1 93.94 142 CYS B N 1
ATOM 3327 C CA . CYS B 1 142 ? 9.945 -5.312 2.881 1 93.94 142 CYS B CA 1
ATOM 3328 C C . CYS B 1 142 ? 10.672 -4.148 3.547 1 93.94 142 CYS B C 1
ATOM 3330 O O . CYS B 1 142 ? 10.133 -3.043 3.635 1 93.94 142 CYS B O 1
ATOM 3332 N N . ALA B 1 143 ? 11.852 -4.379 3.953 1 92.31 143 ALA B N 1
ATOM 3333 C CA . ALA B 1 143 ? 12.641 -3.318 4.566 1 92.31 143 ALA B CA 1
ATOM 3334 C C . ALA B 1 143 ? 12.977 -2.225 3.557 1 92.31 143 ALA B C 1
ATOM 3336 O O . ALA B 1 143 ? 12.938 -1.035 3.885 1 92.31 143 ALA B O 1
ATOM 3337 N N . THR B 1 144 ? 13.328 -2.654 2.395 1 87.06 144 THR B N 1
ATOM 3338 C CA . THR B 1 144 ? 13.664 -1.714 1.332 1 87.06 144 THR B CA 1
ATOM 3339 C C . THR B 1 144 ? 12.508 -0.752 1.069 1 87.06 144 THR B C 1
ATOM 3341 O O . THR B 1 144 ? 12.727 0.436 0.826 1 87.06 144 THR B O 1
ATOM 3344 N N . LEU B 1 145 ? 11.352 -1.249 1.204 1 85.62 145 LEU B N 1
ATOM 3345 C CA . LEU B 1 145 ? 10.18 -0.424 0.933 1 85.62 145 LEU B CA 1
ATOM 3346 C C . LEU B 1 145 ? 9.797 0.394 2.16 1 85.62 145 LEU B C 1
ATOM 3348 O O . LEU B 1 145 ? 9.258 1.498 2.033 1 85.62 145 LEU B O 1
ATOM 3352 N N . GLY B 1 146 ? 10.055 -0.122 3.311 1 89.44 146 GLY B N 1
ATOM 3353 C CA . GLY B 1 146 ? 9.625 0.507 4.551 1 89.44 146 GLY B CA 1
ATOM 3354 C C . GLY B 1 146 ? 10.555 1.614 5.008 1 89.44 146 GLY B C 1
ATOM 3355 O O . GLY B 1 146 ? 10.125 2.564 5.66 1 89.44 146 GLY B O 1
ATOM 3356 N N . VAL B 1 147 ? 11.797 1.592 4.617 1 90 147 VAL B N 1
ATOM 3357 C CA . VAL B 1 147 ? 12.805 2.502 5.148 1 90 147 VAL B CA 1
ATOM 3358 C C . VAL B 1 147 ? 12.516 3.926 4.68 1 90 147 VAL B C 1
ATOM 3360 O O . VAL B 1 147 ? 12.422 4.848 5.492 1 90 147 VAL B O 1
ATOM 3363 N N . PRO B 1 148 ? 12.336 4.117 3.373 1 85.56 148 PRO B N 1
ATOM 3364 C CA . PRO B 1 148 ? 12.109 5.496 2.93 1 85.56 148 PRO B CA 1
ATOM 3365 C C . PRO B 1 148 ? 10.883 6.129 3.586 1 85.56 148 PRO B C 1
ATOM 3367 O O . PRO B 1 148 ? 10.93 7.297 3.982 1 85.56 148 PRO B O 1
ATOM 3370 N N . PHE B 1 149 ? 9.883 5.391 3.756 1 85.44 149 PHE B N 1
ATOM 3371 C CA . PHE B 1 149 ? 8.664 5.898 4.383 1 85.44 149 PHE B CA 1
ATOM 3372 C C . PHE B 1 149 ? 8.922 6.27 5.836 1 85.44 149 PHE B C 1
ATOM 3374 O O . PHE B 1 149 ? 8.484 7.328 6.297 1 85.44 149 PHE B O 1
ATOM 3381 N N . SER B 1 150 ? 9.555 5.457 6.492 1 90.25 150 SER B N 1
ATOM 3382 C CA . SER B 1 150 ? 9.852 5.691 7.902 1 90.25 150 SER B CA 1
ATOM 3383 C C . SER B 1 150 ? 10.805 6.871 8.078 1 90.25 150 SER B C 1
ATOM 3385 O O . SER B 1 150 ? 10.672 7.648 9.023 1 90.25 150 SER B O 1
ATOM 3387 N N . VAL B 1 151 ? 11.711 7.004 7.184 1 89.06 151 VAL B N 1
ATOM 3388 C CA . VAL B 1 151 ? 12.656 8.109 7.246 1 89.06 151 VAL B CA 1
ATOM 3389 C C . VAL B 1 151 ? 11.906 9.438 7.113 1 89.06 151 VAL B C 1
ATOM 3391 O O . VAL B 1 151 ? 12.156 10.375 7.871 1 89.06 151 VAL B O 1
ATOM 3394 N N . LEU B 1 152 ? 11.047 9.492 6.246 1 85.06 152 LEU B N 1
ATOM 3395 C CA . LEU B 1 152 ? 10.32 10.734 6.004 1 85.06 152 LEU B CA 1
ATOM 3396 C C . LEU B 1 152 ? 9.461 11.109 7.203 1 85.06 152 LEU B C 1
ATOM 3398 O O . LEU B 1 152 ? 9.43 12.266 7.617 1 85.06 152 LEU B O 1
ATOM 3402 N N . ILE B 1 153 ? 8.836 10.164 7.758 1 86.31 153 ILE B N 1
ATOM 3403 C CA . ILE B 1 153 ? 7.969 10.414 8.906 1 86.31 153 ILE B CA 1
ATOM 3404 C C . ILE B 1 153 ? 8.812 10.844 10.109 1 86.31 153 ILE B C 1
ATOM 3406 O O . ILE B 1 153 ? 8.516 11.852 10.75 1 86.31 153 ILE B O 1
ATOM 3410 N N . LEU B 1 154 ? 9.805 10.164 10.328 1 91.62 154 LEU B N 1
ATOM 3411 C CA . LEU B 1 154 ? 10.633 10.422 11.5 1 91.62 154 LEU B CA 1
ATOM 3412 C C . LEU B 1 154 ? 11.398 11.734 11.344 1 91.62 154 LEU B C 1
ATOM 3414 O O . LEU B 1 154 ? 11.625 12.445 12.328 1 91.62 154 LEU B O 1
ATOM 3418 N N . ARG B 1 155 ? 11.766 11.953 10.133 1 89.38 155 ARG B N 1
ATOM 3419 C CA . ARG B 1 155 ? 12.438 13.227 9.914 1 89.38 155 ARG B CA 1
ATOM 3420 C C . ARG B 1 155 ? 11.555 14.398 10.328 1 89.38 155 ARG B C 1
ATOM 3422 O O . ARG B 1 155 ? 12.023 15.344 10.953 1 89.38 155 ARG B O 1
ATOM 3429 N N . THR B 1 156 ? 10.383 14.32 9.953 1 85.25 156 THR B N 1
ATOM 3430 C CA . THR B 1 156 ? 9.445 15.383 10.289 1 85.25 156 THR B CA 1
ATOM 3431 C C . THR B 1 156 ? 9.312 15.516 11.805 1 85.25 156 THR B C 1
ATOM 3433 O O . THR B 1 156 ? 9.242 16.625 12.328 1 85.25 156 THR B O 1
ATOM 3436 N N . PHE B 1 157 ? 9.336 14.5 12.461 1 88.69 157 PHE B N 1
ATOM 3437 C CA . PHE B 1 157 ? 9.266 14.523 13.914 1 88.69 157 PHE B CA 1
ATOM 3438 C C . PHE B 1 157 ? 10.531 15.125 14.516 1 88.69 157 PHE B C 1
ATOM 3440 O O . PHE B 1 157 ? 10.461 15.953 15.422 1 88.69 157 PHE B O 1
ATOM 3447 N N . PHE B 1 158 ? 11.609 14.766 14.016 1 92.75 158 PHE B N 1
ATOM 3448 C CA . PHE B 1 158 ? 12.891 15.227 14.539 1 92.75 158 PHE B CA 1
ATOM 3449 C C . PHE B 1 158 ? 13.047 16.734 14.328 1 92.75 158 PHE B C 1
ATOM 3451 O O . PHE B 1 158 ? 13.656 17.406 15.156 1 92.75 158 PHE B O 1
ATOM 3458 N N . LEU B 1 159 ? 12.547 17.172 13.242 1 90.44 159 LEU B N 1
ATOM 3459 C CA . LEU B 1 159 ? 12.602 18.609 12.969 1 90.44 159 LEU B CA 1
ATOM 3460 C C . LEU B 1 159 ? 11.812 19.391 14.023 1 90.44 159 LEU B C 1
ATOM 3462 O O . LEU B 1 159 ? 12.133 20.547 14.312 1 90.44 159 LEU B O 1
ATOM 3466 N N . GLY B 1 160 ? 10.883 18.703 14.633 1 91.88 160 GLY B N 1
ATOM 3467 C CA . GLY B 1 160 ? 10.055 19.359 15.633 1 91.88 160 GLY B CA 1
ATOM 3468 C C . GLY B 1 160 ? 10.688 19.391 17.016 1 91.88 160 GLY B C 1
ATOM 3469 O O . GLY B 1 160 ? 10.242 20.125 17.891 1 91.88 160 GLY B O 1
ATOM 3470 N N . ILE B 1 161 ? 11.711 18.688 17.172 1 92.38 161 ILE B N 1
ATOM 3471 C CA . ILE B 1 161 ? 12.414 18.672 18.453 1 92.38 161 ILE B CA 1
ATOM 3472 C C . ILE B 1 161 ? 13.344 19.891 18.531 1 92.38 161 ILE B C 1
ATOM 3474 O O . ILE B 1 161 ? 14.195 20.078 17.656 1 92.38 161 ILE B O 1
ATOM 3478 N N . PRO B 1 162 ? 13.18 20.672 19.547 1 94.81 162 PRO B N 1
ATOM 3479 C CA . PRO B 1 162 ? 14.047 21.844 19.688 1 94.81 162 PRO B CA 1
ATOM 3480 C C . PRO B 1 162 ? 15.531 21.484 19.703 1 94.81 162 PRO B C 1
ATOM 3482 O O . PRO B 1 162 ? 15.938 20.578 20.438 1 94.81 162 PRO B O 1
ATOM 3485 N N . LYS B 1 163 ? 16.266 22.234 19 1 92.5 163 LYS B N 1
ATOM 3486 C CA . LYS B 1 163 ? 17.703 22.016 18.938 1 92.5 163 LYS B CA 1
ATOM 3487 C C . LYS B 1 163 ? 18.375 22.312 20.266 1 92.5 163 LYS B C 1
ATOM 3489 O O . LYS B 1 163 ? 19.484 21.828 20.531 1 92.5 163 LYS B O 1
ATOM 3494 N N . GLU B 1 164 ? 17.688 23.062 20.984 1 94.5 164 GLU B N 1
ATOM 3495 C CA . GLU B 1 164 ? 18.203 23.484 22.281 1 94.5 164 GLU B CA 1
ATOM 3496 C C . GLU B 1 164 ? 18.453 22.281 23.188 1 94.5 164 GLU B C 1
ATOM 3498 O O . GLU B 1 164 ? 19.359 22.312 24.031 1 94.5 164 GLU B O 1
ATOM 3503 N N . LEU B 1 165 ? 17.703 21.297 22.984 1 93.69 165 LEU B N 1
ATOM 3504 C CA . LEU B 1 165 ? 17.891 20.094 23.781 1 93.69 165 LEU B CA 1
ATOM 3505 C C . LEU B 1 165 ? 19.25 19.438 23.469 1 93.69 165 LEU B C 1
ATOM 3507 O O . LEU B 1 165 ? 19.906 18.922 24.375 1 93.69 165 LEU B O 1
ATOM 3511 N N . GLU B 1 166 ? 19.578 19.484 22.281 1 92.62 166 GLU B N 1
ATOM 3512 C CA . GLU B 1 166 ? 20.859 18.922 21.875 1 92.62 166 GLU B CA 1
ATOM 3513 C C . GLU B 1 166 ? 22.031 19.812 22.312 1 92.62 166 GLU B C 1
ATOM 3515 O O . GLU B 1 166 ? 23.094 19.312 22.688 1 92.62 166 GLU B O 1
ATOM 3520 N N . GLU B 1 167 ? 21.859 21.047 22.234 1 93.19 167 GLU B N 1
ATOM 3521 C CA . GLU B 1 167 ? 22.859 22 22.703 1 93.19 167 GLU B CA 1
ATOM 3522 C C . GLU B 1 167 ? 23.125 21.844 24.203 1 93.19 167 GLU B C 1
ATOM 3524 O O . GLU B 1 167 ? 24.266 21.891 24.641 1 93.19 167 GLU B O 1
ATOM 3529 N N . ALA B 1 168 ? 22.047 21.688 24.906 1 95.12 168 ALA B N 1
ATOM 3530 C CA . ALA B 1 168 ? 22.172 21.484 26.344 1 95.12 168 ALA B CA 1
ATOM 3531 C C . ALA B 1 168 ? 22.953 20.219 26.672 1 95.12 168 ALA B C 1
ATOM 3533 O O . ALA B 1 168 ? 23.781 20.203 27.578 1 95.12 168 ALA B O 1
ATOM 3534 N N . ALA B 1 169 ? 22.672 19.219 25.938 1 93.88 169 ALA B N 1
ATOM 3535 C CA . ALA B 1 169 ? 23.406 17.969 26.141 1 93.88 169 ALA B CA 1
ATOM 3536 C C . ALA B 1 169 ? 24.891 18.141 25.828 1 93.88 169 ALA B C 1
ATOM 3538 O O . ALA B 1 169 ? 25.734 17.562 26.5 1 93.88 169 ALA B O 1
ATOM 3539 N N . SER B 1 170 ? 25.172 18.906 24.797 1 91.44 170 SER B N 1
ATOM 3540 C CA . SER B 1 170 ? 26.547 19.172 24.438 1 91.44 170 SER B CA 1
ATOM 3541 C C . SER B 1 170 ? 27.266 19.938 25.547 1 91.44 170 SER B C 1
ATOM 3543 O O . SER B 1 170 ? 28.453 19.688 25.812 1 91.44 170 SER B O 1
ATOM 3545 N N . ILE B 1 171 ? 26.578 20.828 26.094 1 93.5 171 ILE B N 1
ATOM 3546 C CA . ILE B 1 171 ? 27.141 21.609 27.203 1 93.5 171 ILE B CA 1
ATOM 3547 C C . ILE B 1 171 ? 27.453 20.703 28.375 1 93.5 171 ILE B C 1
ATOM 3549 O O . ILE B 1 171 ? 28.438 20.891 29.078 1 93.5 171 ILE B O 1
ATOM 3553 N N . ASP B 1 172 ? 26.672 19.688 28.609 1 93.56 172 ASP B N 1
ATOM 3554 C CA . ASP B 1 172 ? 26.875 18.719 29.688 1 93.56 172 ASP B CA 1
ATOM 3555 C C . ASP B 1 172 ? 27.953 17.719 29.312 1 93.56 172 ASP B C 1
ATOM 3557 O O . ASP B 1 172 ? 28.219 16.781 30.078 1 93.56 172 ASP B O 1
ATOM 3561 N N . GLY B 1 173 ? 28.562 17.859 28.109 1 91.62 173 GLY B N 1
ATOM 3562 C CA . GLY B 1 173 ? 29.688 17.031 27.719 1 91.62 173 GLY B CA 1
ATOM 3563 C C . GLY B 1 173 ? 29.281 15.82 26.906 1 91.62 173 GLY B C 1
ATOM 3564 O O . GLY B 1 173 ? 30.109 14.938 26.656 1 91.62 173 GLY B O 1
ATOM 3565 N N . CYS B 1 174 ? 28.031 15.766 26.578 1 91.31 174 CYS B N 1
ATOM 3566 C CA . CYS B 1 174 ? 27.578 14.625 25.797 1 91.31 174 CYS B CA 1
ATOM 3567 C C . CYS B 1 174 ? 27.938 14.797 24.328 1 91.31 174 CYS B C 1
ATOM 3569 O O . CYS B 1 174 ? 27.688 15.859 23.75 1 91.31 174 CYS B O 1
ATOM 3571 N N . GLY B 1 175 ? 28.531 13.766 23.75 1 91 175 GLY B N 1
ATOM 3572 C CA . GLY B 1 175 ? 28.766 13.758 22.312 1 91 175 GLY B CA 1
ATOM 3573 C C . GLY B 1 175 ? 27.484 13.578 21.5 1 91 175 GLY B C 1
ATOM 3574 O O . GLY B 1 175 ? 26.406 13.375 22.062 1 91 175 GLY B O 1
ATOM 3575 N N . ARG B 1 176 ? 27.562 13.734 20.281 1 86.81 176 ARG B N 1
ATOM 3576 C CA . ARG B 1 176 ? 26.391 13.711 19.391 1 86.81 176 ARG B CA 1
ATOM 3577 C C . ARG B 1 176 ? 25.703 12.352 19.438 1 86.81 176 ARG B C 1
ATOM 3579 O O . ARG B 1 176 ? 24.469 12.273 19.469 1 86.81 176 ARG B O 1
ATOM 3586 N N . PHE B 1 177 ? 26.547 11.359 19.391 1 90.19 177 PHE B N 1
ATOM 3587 C CA . PHE B 1 177 ? 25.984 10.008 19.406 1 90.19 177 PHE B CA 1
ATOM 3588 C C . PHE B 1 177 ? 25.297 9.719 20.734 1 90.19 177 PHE B C 1
ATOM 3590 O O . PHE B 1 177 ? 24.219 9.141 20.766 1 90.19 177 PHE B O 1
ATOM 3597 N N . ARG B 1 178 ? 25.922 10.133 21.781 1 92.81 178 ARG B N 1
ATOM 3598 C CA . ARG B 1 178 ? 25.328 9.953 23.109 1 92.81 178 ARG B CA 1
ATOM 3599 C C . ARG B 1 178 ? 24.047 10.781 23.25 1 92.81 178 ARG B C 1
ATOM 3601 O O . ARG B 1 178 ? 23.078 10.328 23.859 1 92.8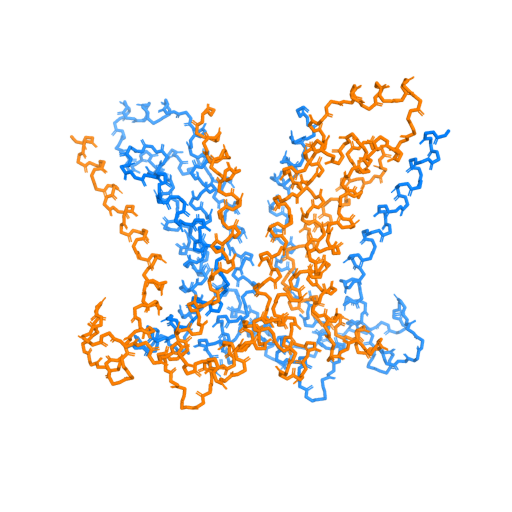1 178 ARG B O 1
ATOM 3608 N N . THR B 1 179 ? 24.094 11.984 22.688 1 93.81 179 THR B N 1
ATOM 3609 C CA . THR B 1 179 ? 22.906 12.836 22.703 1 93.81 179 THR B CA 1
ATOM 3610 C C . THR B 1 179 ? 21.766 12.188 21.922 1 93.81 179 THR B C 1
ATOM 3612 O O . THR B 1 179 ? 20.625 12.203 22.359 1 93.81 179 THR B O 1
ATOM 3615 N N . PHE B 1 180 ? 22.172 11.609 20.781 1 93.75 180 PHE B N 1
ATOM 3616 C CA . PHE B 1 180 ? 21.203 10.938 19.938 1 93.75 180 PHE B CA 1
ATOM 3617 C C . PHE B 1 180 ? 20.562 9.766 20.672 1 93.75 180 PHE B C 1
ATOM 3619 O O . PHE B 1 180 ? 19.328 9.672 20.75 1 93.75 180 PHE B O 1
ATOM 3626 N N . ILE B 1 181 ? 21.297 8.945 21.344 1 94.69 181 ILE B N 1
ATOM 3627 C CA . ILE B 1 181 ? 20.812 7.703 21.938 1 94.69 181 ILE B CA 1
ATOM 3628 C C . ILE B 1 181 ? 20.125 8 23.266 1 94.69 181 ILE B C 1
ATOM 3630 O O . ILE B 1 181 ? 19.109 7.395 23.594 1 94.69 181 ILE B O 1
ATOM 3634 N N . ARG B 1 182 ? 20.578 9.016 24.016 1 94.69 182 ARG B N 1
ATOM 3635 C CA . ARG B 1 182 ? 20.109 9.195 25.391 1 94.69 182 ARG B CA 1
ATOM 3636 C C . ARG B 1 182 ? 19.062 10.297 25.469 1 94.69 182 ARG B C 1
ATOM 3638 O O . ARG B 1 182 ? 18.281 10.352 26.422 1 94.69 182 ARG B O 1
ATOM 3645 N N . VAL B 1 183 ? 18.984 11.164 24.516 1 95.06 183 VAL B N 1
ATOM 3646 C CA . VAL B 1 183 ? 18.078 12.297 24.609 1 95.06 183 VAL B CA 1
ATOM 3647 C C . VAL B 1 183 ? 17.047 12.234 23.484 1 95.06 183 VAL B C 1
ATOM 3649 O O . VAL B 1 183 ? 15.844 12.148 23.734 1 95.06 183 VAL B O 1
ATOM 3652 N N . ILE B 1 184 ? 17.516 12.164 22.266 1 95 184 ILE B N 1
ATOM 3653 C CA . ILE B 1 184 ? 16.656 12.305 21.109 1 95 184 ILE B CA 1
ATOM 3654 C C . ILE B 1 184 ? 15.789 11.055 20.953 1 95 184 ILE B C 1
ATOM 3656 O O . ILE B 1 184 ? 14.57 11.148 20.766 1 95 184 ILE B O 1
ATOM 3660 N N . VAL B 1 185 ? 16.422 9.859 21.062 1 95.25 185 VAL B N 1
ATOM 3661 C CA . VAL B 1 185 ? 15.703 8.609 20.844 1 95.25 185 VAL B CA 1
ATOM 3662 C C . VAL B 1 185 ? 14.609 8.453 21.891 1 95.25 185 VAL B C 1
ATOM 3664 O O . VAL B 1 185 ? 13.453 8.18 21.562 1 95.25 185 VAL B O 1
ATOM 3667 N N . PRO B 1 186 ? 14.938 8.703 23.141 1 95.5 186 PRO B N 1
ATOM 3668 C CA . PRO B 1 186 ? 13.883 8.578 24.156 1 95.5 186 PRO B CA 1
ATOM 3669 C C . PRO B 1 186 ? 12.742 9.57 23.938 1 95.5 186 PRO B C 1
ATOM 3671 O O . PRO B 1 186 ? 11.57 9.219 24.125 1 95.5 186 PRO B O 1
ATOM 3674 N N . ILE B 1 187 ? 13.039 10.75 23.531 1 94.25 187 ILE B N 1
ATOM 3675 C CA . ILE B 1 187 ? 12.023 11.766 23.266 1 94.25 187 ILE B CA 1
ATOM 3676 C C . ILE B 1 187 ? 11.18 11.359 22.062 1 94.25 187 ILE B C 1
ATOM 3678 O O . ILE B 1 187 ? 9.984 11.672 22 1 94.25 187 ILE B O 1
ATOM 3682 N N . SER B 1 188 ? 11.711 10.625 21.203 1 94.56 188 SER B N 1
ATOM 3683 C CA . SER B 1 188 ? 11.07 10.273 19.938 1 94.56 188 SER B CA 1
ATOM 3684 C C . SER B 1 188 ? 10.383 8.914 20.031 1 94.56 188 SER B C 1
ATOM 3686 O O . SER B 1 188 ? 9.883 8.406 19.031 1 94.56 188 SER B O 1
ATOM 3688 N N . TYR B 1 189 ? 10.383 8.336 21.172 1 93.12 189 TYR B N 1
ATOM 3689 C CA . TYR B 1 189 ? 9.898 6.977 21.359 1 93.12 189 TYR B CA 1
ATOM 3690 C C . TYR B 1 189 ? 8.484 6.82 20.812 1 93.12 189 TYR B C 1
ATOM 3692 O O . TYR B 1 189 ? 8.188 5.855 20.094 1 93.12 189 TYR B O 1
ATOM 3700 N N . PRO B 1 190 ? 7.586 7.75 21 1 88.94 190 PRO B N 1
ATOM 3701 C CA . PRO B 1 190 ? 6.234 7.59 20.453 1 88.94 190 PRO B CA 1
ATOM 3702 C C . PRO B 1 190 ? 6.215 7.527 18.938 1 88.94 190 PRO B C 1
ATOM 3704 O O . PRO B 1 190 ? 5.512 6.695 18.359 1 88.94 190 PRO B O 1
ATOM 3707 N N . SER B 1 191 ? 6.977 8.391 18.359 1 90.69 191 SER B N 1
ATOM 3708 C CA . SER B 1 191 ? 7.027 8.406 16.891 1 90.69 191 SER B CA 1
ATOM 3709 C C . SER B 1 191 ? 7.703 7.148 16.344 1 90.69 191 SER B C 1
ATOM 3711 O O . SER B 1 191 ? 7.324 6.645 15.289 1 90.69 191 SER B O 1
ATOM 3713 N N . ILE B 1 192 ? 8.688 6.664 17.078 1 94.56 192 ILE B N 1
ATOM 3714 C CA . ILE B 1 192 ? 9.391 5.449 16.656 1 94.56 192 ILE B CA 1
ATOM 3715 C C . ILE B 1 192 ? 8.438 4.258 16.75 1 94.56 192 ILE B C 1
ATOM 3717 O O . ILE B 1 192 ? 8.422 3.404 15.852 1 94.56 192 ILE B O 1
ATOM 3721 N N . VAL B 1 193 ? 7.656 4.234 17.75 1 92.19 193 VAL B N 1
ATOM 3722 C CA . VAL B 1 193 ? 6.68 3.162 17.922 1 92.19 193 VAL B CA 1
ATOM 3723 C C . VAL B 1 193 ? 5.656 3.209 16.797 1 92.19 193 VAL B C 1
ATOM 3725 O O . VAL B 1 193 ? 5.254 2.168 16.266 1 92.19 193 VAL B O 1
ATOM 3728 N N . VAL B 1 194 ? 5.254 4.367 16.422 1 88.56 194 VAL B N 1
ATOM 3729 C CA . VAL B 1 194 ? 4.312 4.535 15.328 1 88.56 194 VAL B CA 1
ATOM 3730 C C . VAL B 1 194 ? 4.926 4 14.031 1 88.56 194 VAL B C 1
ATOM 3732 O O . VAL B 1 194 ? 4.273 3.266 13.289 1 88.56 194 VAL B O 1
ATOM 3735 N N . CYS B 1 195 ? 6.117 4.344 13.828 1 92.19 195 CYS B N 1
ATOM 3736 C CA . CYS B 1 195 ? 6.809 3.881 12.625 1 92.19 195 CYS B CA 1
ATOM 3737 C C . CYS B 1 195 ? 6.973 2.365 12.648 1 92.19 195 CYS B C 1
ATOM 3739 O O . CYS B 1 195 ? 6.852 1.711 11.609 1 92.19 195 CYS B O 1
ATOM 3741 N N . ALA B 1 196 ? 7.297 1.904 13.805 1 94.5 196 ALA B N 1
ATOM 3742 C CA . ALA B 1 196 ? 7.406 0.455 13.945 1 94.5 196 ALA B CA 1
ATOM 3743 C C . ALA B 1 196 ? 6.09 -0.234 13.602 1 94.5 196 ALA B C 1
ATOM 3745 O O . ALA B 1 196 ? 6.078 -1.244 12.898 1 94.5 196 ALA B O 1
ATOM 3746 N N . ALA B 1 197 ? 5.035 0.295 14.109 1 90.94 197 ALA B N 1
ATOM 3747 C CA . ALA B 1 197 ? 3.709 -0.274 13.867 1 90.94 197 ALA B CA 1
ATOM 3748 C C . ALA B 1 197 ? 3.359 -0.241 12.383 1 90.94 197 ALA B C 1
ATOM 3750 O O . ALA B 1 197 ? 2.852 -1.224 11.836 1 90.94 197 ALA B O 1
ATOM 3751 N N . ILE B 1 198 ? 3.639 0.821 11.758 1 88.5 198 ILE B N 1
ATOM 3752 C CA . ILE B 1 198 ? 3.33 0.979 10.344 1 88.5 198 ILE B CA 1
ATOM 3753 C C . ILE B 1 198 ? 4.176 0.01 9.523 1 88.5 198 ILE B C 1
ATOM 3755 O O . ILE B 1 198 ? 3.664 -0.665 8.625 1 88.5 198 ILE B O 1
ATOM 3759 N N . SER B 1 199 ? 5.434 -0.019 9.812 1 93.06 199 SER B N 1
ATOM 3760 C CA . SER B 1 199 ? 6.328 -0.932 9.109 1 93.06 199 SER B CA 1
ATOM 3761 C C . SER B 1 199 ? 5.887 -2.381 9.281 1 93.06 199 SER B C 1
ATOM 3763 O O . SER B 1 199 ? 5.891 -3.156 8.328 1 93.06 199 SER B O 1
ATOM 3765 N N . PHE B 1 200 ? 5.602 -2.709 10.5 1 93.5 200 PHE B N 1
ATOM 3766 C CA . PHE B 1 200 ? 5.133 -4.062 10.781 1 93.5 200 PHE B CA 1
ATOM 3767 C C . PHE B 1 200 ? 3.867 -4.367 9.984 1 93.5 200 PHE B C 1
ATOM 3769 O O . PHE B 1 200 ? 3.74 -5.449 9.406 1 93.5 200 PHE B O 1
ATOM 3776 N N . PHE B 1 201 ? 3.031 -3.457 9.961 1 88.88 201 PHE B N 1
ATOM 3777 C CA . PHE B 1 201 ? 1.759 -3.615 9.266 1 88.88 201 PHE B CA 1
ATOM 3778 C C . PHE B 1 201 ? 1.983 -3.898 7.785 1 88.88 201 PHE B C 1
ATOM 3780 O O . PHE B 1 201 ? 1.381 -4.816 7.227 1 88.88 201 PHE B O 1
ATOM 3787 N N . PHE B 1 202 ? 2.785 -3.191 7.191 1 89 202 PHE B N 1
ATOM 3788 C CA . PHE B 1 202 ? 3.053 -3.354 5.766 1 89 202 PHE B CA 1
ATOM 3789 C C . PHE B 1 202 ? 3.688 -4.711 5.484 1 89 202 PHE B C 1
ATOM 3791 O O . PHE B 1 202 ? 3.299 -5.402 4.539 1 89 202 PHE B O 1
ATOM 3798 N N . SER B 1 203 ? 4.574 -5.039 6.293 1 94.62 203 SER B N 1
ATOM 3799 C CA . SER B 1 203 ? 5.258 -6.312 6.102 1 94.62 203 SER B CA 1
ATOM 3800 C C . SER B 1 203 ? 4.336 -7.488 6.414 1 94.62 203 SER B C 1
ATOM 3802 O O . SER B 1 203 ? 4.445 -8.555 5.801 1 94.62 203 SER B O 1
ATOM 3804 N N . TRP B 1 204 ? 3.498 -7.273 7.371 1 93.88 204 TRP B N 1
ATOM 3805 C CA . TRP B 1 204 ? 2.518 -8.289 7.73 1 93.88 204 TRP B CA 1
ATOM 3806 C C . TRP B 1 204 ? 1.623 -8.633 6.543 1 93.88 204 TRP B C 1
ATOM 3808 O O . TRP B 1 204 ? 1.178 -9.773 6.398 1 93.88 204 TRP B O 1
ATOM 3818 N N . GLY B 1 205 ? 1.391 -7.723 5.691 1 92.31 205 GLY B N 1
ATOM 3819 C CA . GLY B 1 205 ? 0.511 -7.887 4.547 1 92.31 205 GLY B CA 1
ATOM 3820 C C . GLY B 1 205 ? 1.233 -8.383 3.307 1 92.31 205 GLY B C 1
ATOM 3821 O O . GLY B 1 205 ? 0.621 -8.547 2.25 1 92.31 205 GLY B O 1
ATOM 3822 N N . ASP B 1 206 ? 2.48 -8.648 3.463 1 92.56 206 ASP B N 1
ATOM 3823 C CA . ASP B 1 206 ? 3.266 -9.086 2.312 1 92.56 206 ASP B CA 1
ATOM 3824 C C . ASP B 1 206 ? 2.752 -10.414 1.769 1 92.56 206 ASP B C 1
ATOM 3826 O O . ASP B 1 206 ? 2.5 -11.352 2.533 1 92.56 206 ASP B O 1
ATOM 3830 N N . LEU B 1 207 ? 2.592 -10.5 0.528 1 91.81 207 LEU B N 1
ATOM 3831 C CA . LEU B 1 207 ? 2.168 -11.695 -0.198 1 91.81 207 LEU B CA 1
ATOM 3832 C C . LEU B 1 207 ? 3.082 -11.953 -1.39 1 91.81 207 LEU B C 1
ATOM 3834 O O . LEU B 1 207 ? 3.713 -13.016 -1.472 1 91.81 207 LEU B O 1
ATOM 3838 N N . ILE B 1 208 ? 3.293 -10.969 -2.084 1 91.12 208 ILE B N 1
ATOM 3839 C CA . ILE B 1 208 ? 3.883 -11.148 -3.406 1 91.12 208 ILE B CA 1
ATOM 3840 C C . ILE B 1 208 ? 5.387 -11.383 -3.273 1 91.12 208 ILE B C 1
ATOM 3842 O O . ILE B 1 208 ? 5.961 -12.188 -4.008 1 91.12 208 ILE B O 1
ATOM 3846 N N . PHE B 1 209 ? 6.008 -10.711 -2.393 1 93.94 209 PHE B N 1
ATOM 3847 C CA . PHE B 1 209 ? 7.445 -10.898 -2.227 1 93.94 209 PHE B CA 1
ATOM 3848 C C . PHE B 1 209 ? 7.746 -12.289 -1.687 1 93.94 209 PHE B C 1
ATOM 3850 O O . PHE B 1 209 ? 8.625 -12.984 -2.201 1 93.94 209 PHE B O 1
ATOM 3857 N N . SER B 1 210 ? 7 -12.625 -0.736 1 94.69 210 SER B N 1
ATOM 3858 C CA . SER B 1 210 ? 7.211 -13.93 -0.119 1 94.69 210 SER B CA 1
ATOM 3859 C C . SER B 1 210 ? 6.949 -15.062 -1.108 1 94.69 210 SER B C 1
ATOM 3861 O O . SER B 1 210 ? 7.715 -16.031 -1.178 1 94.69 210 SER B O 1
ATOM 3863 N N . MET B 1 211 ? 5.91 -14.922 -1.86 1 92.62 211 MET B N 1
ATOM 3864 C CA . MET B 1 211 ? 5.574 -15.984 -2.812 1 92.62 211 MET B CA 1
ATOM 3865 C C . MET B 1 211 ? 6.59 -16.031 -3.949 1 92.62 211 MET B C 1
ATOM 3867 O O . MET B 1 211 ? 6.855 -17.094 -4.504 1 92.62 211 MET B O 1
ATOM 3871 N N . THR B 1 212 ? 7.113 -14.93 -4.25 1 92.44 212 THR B N 1
ATOM 3872 C CA . THR B 1 212 ? 8.062 -14.867 -5.355 1 92.44 212 THR B CA 1
ATOM 3873 C C . THR B 1 212 ? 9.43 -15.375 -4.922 1 92.44 212 THR B C 1
ATOM 3875 O O . THR B 1 212 ? 10.078 -16.141 -5.652 1 92.44 212 THR B O 1
ATOM 3878 N N . PHE B 1 213 ? 9.852 -15.039 -3.764 1 95 213 PHE B N 1
ATOM 3879 C CA . PHE B 1 213 ? 11.227 -15.328 -3.355 1 95 213 PHE B CA 1
ATOM 3880 C C . PHE B 1 213 ? 11.305 -16.656 -2.623 1 95 213 PHE B C 1
ATOM 3882 O O . PHE B 1 213 ? 12.391 -17.188 -2.402 1 95 213 PHE B O 1
ATOM 3889 N N . ASN B 1 214 ? 10.188 -17.156 -2.234 1 94.88 214 ASN B N 1
ATOM 3890 C CA . ASN B 1 214 ? 10.141 -18.453 -1.564 1 94.88 214 ASN B CA 1
ATOM 3891 C C . ASN B 1 214 ? 9.242 -19.438 -2.311 1 94.88 214 ASN B C 1
ATOM 3893 O O . ASN B 1 214 ? 8.016 -19.281 -2.314 1 94.88 214 ASN B O 1
ATOM 3897 N N . ARG B 1 215 ? 9.852 -20.484 -2.791 1 90 215 ARG B N 1
ATOM 3898 C CA . ARG B 1 215 ? 9.078 -21.531 -3.447 1 90 215 ARG B CA 1
ATOM 3899 C C . ARG B 1 215 ? 8.656 -22.609 -2.451 1 90 215 ARG B C 1
ATOM 3901 O O . ARG B 1 215 ? 7.734 -23.375 -2.717 1 90 215 ARG B O 1
ATOM 3908 N N . ASN B 1 216 ? 9.367 -22.625 -1.381 1 93.25 216 ASN B N 1
ATOM 3909 C CA . ASN B 1 216 ? 9.008 -23.531 -0.297 1 93.25 216 ASN B CA 1
ATOM 3910 C C . ASN B 1 216 ? 7.832 -23 0.516 1 93.25 216 ASN B C 1
ATOM 3912 O O . ASN B 1 216 ? 7.969 -22 1.236 1 93.25 216 ASN B O 1
ATOM 3916 N N . GLN B 1 217 ? 6.781 -23.688 0.512 1 92.06 217 GLN B N 1
ATOM 3917 C CA . GLN B 1 217 ? 5.551 -23.25 1.163 1 92.06 217 GLN B CA 1
ATOM 3918 C C . GLN B 1 217 ? 5.723 -23.188 2.678 1 92.06 217 GLN B C 1
ATOM 3920 O O . GLN B 1 217 ? 4.973 -22.5 3.363 1 92.06 217 GLN B O 1
ATOM 3925 N N . ASP B 1 218 ? 6.707 -23.906 3.203 1 94.38 218 ASP B N 1
ATOM 3926 C CA . ASP B 1 218 ? 6.949 -23.906 4.645 1 94.38 218 ASP B CA 1
ATOM 3927 C C . ASP B 1 218 ? 7.418 -22.531 5.129 1 94.38 218 ASP B C 1
ATOM 3929 O O . ASP B 1 218 ? 7.363 -22.25 6.324 1 94.38 218 ASP B O 1
ATOM 3933 N N . LEU B 1 219 ? 7.848 -21.734 4.227 1 96.5 219 LEU B N 1
ATOM 3934 C CA . LEU B 1 219 ? 8.375 -20.422 4.582 1 96.5 219 LEU B CA 1
ATOM 3935 C C . LEU B 1 219 ? 7.367 -19.312 4.254 1 96.5 219 LEU B C 1
ATOM 3937 O O . LEU B 1 219 ? 7.633 -18.141 4.484 1 96.5 219 LEU B O 1
ATOM 3941 N N . TRP B 1 220 ? 6.219 -19.719 3.801 1 96 220 TRP B N 1
ATOM 3942 C CA . TRP B 1 220 ? 5.219 -18.75 3.375 1 96 220 TRP B CA 1
ATOM 3943 C C . TRP B 1 220 ? 4.574 -18.078 4.578 1 96 220 TRP B C 1
ATOM 3945 O O . TRP B 1 220 ? 4.324 -18.719 5.602 1 96 220 TRP B O 1
ATOM 3955 N N . PRO B 1 221 ? 4.324 -16.766 4.426 1 96.06 221 PRO B N 1
ATOM 3956 C CA . PRO B 1 221 ? 3.539 -16.078 5.457 1 96.06 221 PRO B CA 1
ATOM 3957 C C . PRO B 1 221 ? 2.055 -16.438 5.395 1 96.06 221 PRO B C 1
ATOM 3959 O O . PRO B 1 221 ? 1.619 -17.125 4.477 1 96.06 221 PRO B O 1
ATOM 3962 N N . LEU B 1 222 ? 1.412 -15.961 6.387 1 93.44 222 LEU B N 1
ATOM 3963 C CA . LEU B 1 222 ? -0.016 -16.219 6.543 1 93.44 222 LEU B CA 1
ATOM 3964 C C . LEU B 1 222 ? -0.782 -15.789 5.293 1 93.44 222 LEU B C 1
ATOM 3966 O O . LEU B 1 222 ? -1.686 -16.5 4.844 1 93.44 222 LEU B O 1
ATOM 3970 N N . THR B 1 223 ? -0.468 -14.672 4.711 1 93.12 223 THR B N 1
ATOM 3971 C CA . THR B 1 223 ? -1.156 -14.133 3.545 1 93.12 223 THR B CA 1
ATOM 3972 C C . THR B 1 223 ? -0.994 -15.062 2.346 1 93.12 223 THR B C 1
ATOM 3974 O O . THR B 1 223 ? -1.953 -15.32 1.613 1 93.12 223 THR B O 1
ATOM 3977 N N . ALA B 1 224 ? 0.166 -15.586 2.166 1 92.62 224 ALA B N 1
ATOM 3978 C CA . ALA B 1 224 ? 0.409 -16.547 1.09 1 92.62 224 ALA B CA 1
ATOM 3979 C C . ALA B 1 224 ? -0.385 -17.828 1.308 1 92.62 224 ALA B C 1
ATOM 3981 O O . ALA B 1 224 ? -0.899 -18.422 0.354 1 92.62 224 ALA B O 1
ATOM 3982 N N . GLY B 1 225 ? -0.403 -18.234 2.537 1 90.62 225 GLY B N 1
ATOM 3983 C CA . GLY B 1 225 ? -1.211 -19.391 2.859 1 90.62 225 GLY B CA 1
ATOM 3984 C C . GLY B 1 225 ? -2.68 -19.219 2.52 1 90.62 225 GLY B C 1
ATOM 3985 O O . GLY B 1 225 ? -3.299 -20.109 1.934 1 90.62 225 GLY B O 1
ATOM 3986 N N . ILE B 1 226 ? -3.199 -18.094 2.889 1 89.81 226 ILE B N 1
ATOM 3987 C CA . ILE B 1 226 ? -4.594 -17.781 2.604 1 89.81 226 ILE B CA 1
ATOM 3988 C C . ILE B 1 226 ? -4.816 -17.734 1.093 1 89.81 226 ILE B C 1
ATOM 3990 O O . ILE B 1 226 ? -5.762 -18.328 0.578 1 89.81 226 ILE B O 1
ATOM 3994 N N . TYR B 1 227 ? -3.947 -17.062 0.442 1 89.12 227 TYR B N 1
ATOM 3995 C CA . TYR B 1 227 ? -4.066 -16.906 -1.004 1 89.12 227 TYR B CA 1
ATOM 3996 C C . TYR B 1 227 ? -4.039 -18.266 -1.698 1 89.12 227 TYR B C 1
ATOM 3998 O O . TYR B 1 227 ? -4.824 -18.516 -2.615 1 89.12 227 TYR B O 1
ATOM 4006 N N . ASN B 1 228 ? -3.152 -19.031 -1.305 1 87.19 228 ASN B N 1
ATOM 4007 C CA . ASN B 1 228 ? -3.041 -20.375 -1.874 1 87.19 228 ASN B CA 1
ATOM 4008 C C . ASN B 1 228 ? -4.301 -21.203 -1.62 1 87.19 228 ASN B C 1
ATOM 4010 O O . ASN B 1 228 ? -4.684 -22.016 -2.451 1 87.19 228 ASN B O 1
ATOM 4014 N N . ALA B 1 229 ? -4.895 -21.016 -0.553 1 85.06 229 ALA B N 1
ATOM 4015 C CA . ALA B 1 229 ? -6.09 -21.766 -0.172 1 85.06 229 ALA B CA 1
ATOM 4016 C C . ALA B 1 229 ? -7.281 -21.375 -1.045 1 85.06 229 ALA B C 1
ATOM 4018 O O . ALA B 1 229 ? -8.148 -22.203 -1.325 1 85.06 229 ALA B O 1
ATOM 4019 N N . ILE B 1 230 ? -7.422 -20.141 -1.457 1 82.69 230 ILE B N 1
ATOM 4020 C CA . ILE B 1 230 ? -8.531 -19.656 -2.268 1 82.69 230 ILE B CA 1
ATOM 4021 C C . ILE B 1 230 ? -8.609 -20.453 -3.57 1 82.69 230 ILE B C 1
ATOM 4023 O O . ILE B 1 230 ? -9.695 -20.766 -4.055 1 82.69 230 ILE B O 1
ATOM 4027 N N . GLY B 1 231 ? -7.461 -20.75 -4.184 1 74.69 231 GLY B N 1
ATOM 4028 C CA . GLY B 1 231 ? -7.445 -21.406 -5.48 1 74.69 231 GLY B CA 1
ATOM 4029 C C . GLY B 1 231 ? -7.434 -22.922 -5.391 1 74.69 231 GLY B C 1
ATOM 4030 O O . GLY B 1 231 ? -7.465 -23.609 -6.414 1 74.69 231 GLY B O 1
ATOM 4031 N N . ARG B 1 232 ? -7.488 -23.375 -4.238 1 76.75 232 ARG B N 1
ATOM 4032 C CA . ARG B 1 232 ? -7.395 -24.812 -4.078 1 76.75 232 ARG B CA 1
ATOM 4033 C C . ARG B 1 232 ? -8.758 -25.484 -4.266 1 76.75 232 ARG B C 1
ATOM 4035 O O . ARG B 1 232 ? -9.773 -24.953 -3.826 1 76.75 232 ARG B O 1
ATOM 4042 N N . TYR B 1 233 ? -8.609 -26.562 -4.988 1 70.44 233 TYR B N 1
ATOM 4043 C CA . TYR B 1 233 ? -9.82 -27.359 -5.148 1 70.44 233 TYR B CA 1
ATOM 4044 C C . TYR B 1 233 ? -10.266 -27.953 -3.814 1 70.44 233 TYR B C 1
ATOM 4046 O O . TYR B 1 233 ? -9.445 -28.391 -3.012 1 70.44 233 TYR B O 1
ATOM 4054 N N . GLY B 1 234 ? -11.523 -27.906 -3.566 1 71.5 234 GLY B N 1
ATOM 4055 C CA . GLY B 1 234 ? -12.086 -28.516 -2.369 1 71.5 234 GLY B CA 1
ATOM 4056 C C . GLY B 1 234 ? -11.93 -27.641 -1.134 1 71.5 234 GLY B C 1
ATOM 4057 O O . GLY B 1 234 ? -11.953 -28.141 -0.008 1 71.5 234 GLY B O 1
ATOM 4058 N N . ILE B 1 235 ? -11.688 -26.5 -1.418 1 72 235 ILE B N 1
ATOM 4059 C CA . ILE B 1 235 ? -11.484 -25.609 -0.282 1 72 235 ILE B CA 1
ATOM 4060 C C . ILE B 1 235 ? -12.781 -25.484 0.515 1 72 235 ILE B C 1
ATOM 4062 O O . ILE B 1 235 ? -13.867 -25.422 -0.064 1 72 235 ILE B O 1
ATOM 4066 N N . GLU B 1 236 ? -12.539 -25.672 1.83 1 83.69 236 GLU B N 1
ATOM 4067 C CA . GLU B 1 236 ? -13.641 -25.344 2.727 1 83.69 236 GLU B CA 1
ATOM 4068 C C . GLU B 1 236 ? -13.656 -23.859 3.07 1 83.69 236 GLU B C 1
ATOM 4070 O O . GLU B 1 236 ? -12.789 -23.391 3.805 1 83.69 236 GLU B O 1
ATOM 4075 N N . TRP B 1 237 ? -14.734 -23.297 2.705 1 86.31 237 TRP B N 1
ATOM 4076 C CA . TRP B 1 237 ? -14.797 -21.844 2.768 1 86.31 237 TRP B CA 1
ATOM 4077 C C . TRP B 1 237 ? -14.883 -21.359 4.211 1 86.31 237 TRP B C 1
ATOM 4079 O O . TRP B 1 237 ? -14.383 -20.297 4.547 1 86.31 237 TRP B O 1
ATOM 4089 N N . ASN B 1 238 ? -15.562 -22.109 5.012 1 89.75 238 ASN B N 1
ATOM 4090 C CA . ASN B 1 238 ? -15.594 -21.75 6.422 1 89.75 238 ASN B CA 1
ATOM 4091 C C . ASN B 1 238 ? -14.195 -21.734 7.035 1 89.75 238 ASN B C 1
ATOM 4093 O O . ASN B 1 238 ? -13.844 -20.828 7.777 1 89.75 238 ASN B O 1
ATOM 4097 N N . ASP B 1 239 ? -13.43 -22.719 6.641 1 88.62 239 ASP B N 1
ATOM 4098 C CA . ASP B 1 239 ? -12.055 -22.781 7.121 1 88.62 239 ASP B CA 1
ATOM 4099 C C . ASP B 1 239 ? -11.227 -21.609 6.594 1 88.62 239 ASP B C 1
ATOM 4101 O O . ASP B 1 239 ? -10.453 -21 7.336 1 88.62 239 ASP B O 1
ATOM 4105 N N . LEU B 1 240 ? -11.453 -21.328 5.418 1 88.38 240 LEU B N 1
ATOM 4106 C CA . LEU B 1 240 ? -10.727 -20.219 4.809 1 88.38 240 LEU B CA 1
ATOM 4107 C C . LEU B 1 240 ? -11.094 -18.906 5.488 1 88.38 240 LEU B C 1
ATOM 4109 O O . LEU B 1 240 ? -10.219 -18.078 5.738 1 88.38 240 LEU B O 1
ATOM 4113 N N . MET B 1 241 ? -12.352 -18.766 5.785 1 91.19 241 MET B N 1
ATOM 4114 C CA . MET B 1 241 ? -12.805 -17.547 6.441 1 91.19 241 MET B CA 1
ATOM 4115 C C . MET B 1 241 ? -12.297 -17.469 7.875 1 91.19 241 MET B C 1
ATOM 4117 O O . MET B 1 241 ? -11.992 -16.391 8.383 1 91.19 241 MET B O 1
ATOM 4121 N N . ALA B 1 242 ? -12.234 -18.578 8.461 1 91.06 242 ALA B N 1
ATOM 4122 C CA . ALA B 1 242 ? -11.641 -18.625 9.797 1 91.06 242 ALA B CA 1
ATOM 4123 C C . ALA B 1 242 ? -10.164 -18.234 9.75 1 91.06 242 ALA B C 1
ATOM 4125 O O . ALA B 1 242 ? -9.688 -17.484 10.602 1 91.06 242 ALA B O 1
ATOM 4126 N N . PHE B 1 243 ? -9.508 -18.797 8.758 1 89.69 243 PHE B N 1
ATOM 4127 C CA . PHE B 1 243 ? -8.102 -18.469 8.523 1 89.69 243 PHE B CA 1
ATOM 4128 C C . PHE B 1 243 ? -7.91 -16.969 8.336 1 89.69 243 PHE B C 1
ATOM 4130 O O . PHE B 1 243 ? -7.039 -16.375 8.961 1 89.69 243 PHE B O 1
ATOM 4137 N N . ALA B 1 244 ? -8.727 -16.375 7.586 1 89.69 244 ALA B N 1
ATOM 4138 C CA . ALA B 1 244 ? -8.68 -14.938 7.328 1 89.69 244 ALA B CA 1
ATOM 4139 C C . ALA B 1 244 ? -8.992 -14.141 8.594 1 89.69 244 ALA B C 1
ATOM 4141 O O . ALA B 1 244 ? -8.367 -13.109 8.852 1 89.69 244 ALA B O 1
ATOM 4142 N N . THR B 1 245 ? -9.891 -14.609 9.344 1 90.19 245 THR B N 1
ATOM 4143 C CA . THR B 1 245 ? -10.289 -13.938 10.57 1 90.19 245 THR B CA 1
ATOM 4144 C C . THR B 1 245 ? -9.125 -13.875 11.555 1 90.19 245 THR B C 1
ATOM 4146 O O . THR B 1 245 ? -8.867 -12.828 12.156 1 90.19 245 THR B O 1
ATOM 4149 N N . VAL B 1 246 ? -8.422 -14.93 11.641 1 88.62 246 VAL B N 1
ATOM 4150 C CA . VAL B 1 246 ? -7.285 -14.992 12.547 1 88.62 246 VAL B CA 1
ATOM 4151 C C . VAL B 1 246 ? -6.199 -14.031 12.078 1 88.62 246 VAL B C 1
ATOM 4153 O O . VAL B 1 246 ? -5.496 -13.43 12.898 1 88.62 246 VAL B O 1
ATOM 4156 N N . SER B 1 247 ? -6.102 -13.867 10.836 1 89.38 247 SER B N 1
ATOM 4157 C CA . SER B 1 247 ? -5.066 -13.016 10.258 1 89.38 247 SER B CA 1
ATOM 4158 C C . SER B 1 247 ? -5.301 -11.555 10.602 1 89.38 247 SER B C 1
ATOM 4160 O O . SER B 1 247 ? -4.406 -10.719 10.445 1 89.38 247 SER B O 1
ATOM 4162 N N . VAL B 1 248 ? -6.453 -11.195 11.094 1 89.31 248 VAL B N 1
ATOM 4163 C CA . VAL B 1 248 ? -6.812 -9.82 11.422 1 89.31 248 VAL B CA 1
ATOM 4164 C C . VAL B 1 248 ? -6.309 -9.477 12.82 1 89.31 248 VAL B C 1
ATOM 4166 O O . VAL B 1 248 ? -6.152 -8.297 13.156 1 89.31 248 VAL B O 1
ATOM 4169 N N . LEU B 1 249 ? -5.988 -10.383 13.602 1 87.12 249 LEU B N 1
ATOM 4170 C CA . LEU B 1 249 ? -5.691 -10.195 15.016 1 87.12 249 LEU B CA 1
ATOM 4171 C C . LEU B 1 249 ? -4.504 -9.258 15.203 1 87.12 249 LEU B C 1
ATOM 4173 O O . LEU B 1 249 ? -4.59 -8.281 15.953 1 87.12 249 LEU B O 1
ATOM 4177 N N . PRO B 1 250 ? -3.373 -9.445 14.516 1 86.94 250 PRO B N 1
ATOM 4178 C CA . PRO B 1 250 ? -2.248 -8.523 14.695 1 86.94 250 PRO B CA 1
ATOM 4179 C C . PRO B 1 250 ? -2.576 -7.098 14.258 1 86.94 250 PRO B C 1
ATOM 4181 O O . PRO B 1 250 ? -2.039 -6.137 14.82 1 86.94 250 PRO B O 1
ATOM 4184 N N . VAL B 1 251 ? -3.438 -7.027 13.297 1 85.56 251 VAL B N 1
ATOM 4185 C CA . VAL B 1 251 ? -3.844 -5.715 12.805 1 85.56 251 VAL B CA 1
ATOM 4186 C C . VAL B 1 251 ? -4.602 -4.965 13.898 1 85.56 251 VAL B C 1
ATOM 4188 O O . VAL B 1 251 ? -4.418 -3.76 14.078 1 85.56 251 VAL B O 1
ATOM 4191 N N . ILE B 1 252 ? -5.441 -5.676 14.641 1 83.69 252 ILE B N 1
ATOM 4192 C CA . ILE B 1 252 ? -6.184 -5.078 15.742 1 83.69 252 ILE B CA 1
ATOM 4193 C C . ILE B 1 252 ? -5.211 -4.555 16.797 1 83.69 252 ILE B C 1
ATOM 4195 O O . ILE B 1 252 ? -5.379 -3.447 17.312 1 83.69 252 ILE B O 1
ATOM 4199 N N . VAL B 1 253 ? -4.195 -5.301 17.078 1 84.88 253 VAL B N 1
ATOM 4200 C CA . VAL B 1 253 ? -3.195 -4.902 18.062 1 84.88 253 VAL B CA 1
ATOM 4201 C C . VAL B 1 253 ? -2.484 -3.637 17.594 1 84.88 253 VAL B C 1
ATOM 4203 O O . VAL B 1 253 ? -2.316 -2.689 18.375 1 84.88 253 VAL B O 1
ATOM 4206 N N . ILE B 1 254 ? -2.141 -3.605 16.375 1 85.69 254 ILE B N 1
ATOM 4207 C CA . ILE B 1 254 ? -1.454 -2.453 15.797 1 85.69 254 ILE B CA 1
ATOM 4208 C C . ILE B 1 254 ? -2.369 -1.23 15.844 1 85.69 254 ILE B C 1
ATOM 4210 O O . ILE B 1 254 ? -1.921 -0.125 16.156 1 85.69 254 ILE B O 1
ATOM 4214 N N . PHE B 1 255 ? -3.551 -1.473 15.562 1 81.31 255 PHE B N 1
ATOM 4215 C CA . PHE B 1 255 ? -4.52 -0.383 15.602 1 81.31 255 PHE B CA 1
ATOM 4216 C C . PHE B 1 255 ? -4.605 0.215 17 1 81.31 255 PHE B C 1
ATOM 4218 O O . PHE B 1 255 ? -4.66 1.437 17.156 1 81.31 255 PHE B O 1
ATOM 4225 N N . VAL B 1 256 ? -4.73 -0.658 17.938 1 80 256 VAL B N 1
ATOM 4226 C CA . VAL B 1 256 ? -4.824 -0.203 19.328 1 80 256 VAL B CA 1
ATOM 4227 C C . VAL B 1 256 ? -3.598 0.637 19.688 1 80 256 VAL B C 1
ATOM 4229 O O . VAL B 1 256 ? -3.711 1.65 20.375 1 80 256 VAL B O 1
ATOM 4232 N N . ILE B 1 257 ? -2.494 0.339 19.172 1 81.12 257 ILE B N 1
ATOM 4233 C CA . ILE B 1 257 ? -1.257 1.072 19.422 1 81.12 257 ILE B CA 1
ATOM 4234 C C . ILE B 1 257 ? -1.312 2.426 18.719 1 81.12 257 ILE B C 1
ATOM 4236 O O . ILE B 1 257 ? -0.895 3.441 19.281 1 81.12 257 ILE B O 1
ATOM 4240 N N . LEU B 1 258 ? -1.938 2.463 17.531 1 80.62 258 LEU B N 1
ATOM 4241 C CA . LEU B 1 258 ? -1.883 3.645 16.672 1 80.62 258 LEU B CA 1
ATOM 4242 C C . LEU B 1 258 ? -3.047 4.586 16.969 1 80.62 258 LEU B C 1
ATOM 4244 O O . LEU B 1 258 ? -3.016 5.758 16.594 1 80.62 258 LEU B O 1
ATOM 4248 N N . GLN B 1 259 ? -4.027 4.039 17.594 1 76.94 259 GLN B N 1
ATOM 4249 C CA . GLN B 1 259 ? -5.289 4.77 17.703 1 76.94 259 GLN B CA 1
ATOM 4250 C C . GLN B 1 259 ? -5.09 6.102 18.406 1 76.94 259 GLN B C 1
ATOM 4252 O O . GLN B 1 259 ? -5.719 7.102 18.062 1 76.94 259 GLN B O 1
ATOM 4257 N N . LYS B 1 260 ? -4.258 6.176 19.375 1 73.81 260 LYS B N 1
ATOM 4258 C CA . LYS B 1 260 ? -4.051 7.438 20.094 1 73.81 260 LYS B CA 1
ATOM 4259 C C . LYS B 1 260 ? -3.447 8.492 19.172 1 73.81 260 LYS B C 1
ATOM 4261 O O . LYS B 1 260 ? -3.863 9.656 19.188 1 73.81 260 LYS B O 1
ATOM 4266 N N . GLN B 1 261 ? -2.594 8.055 18.375 1 71.69 261 GLN B N 1
ATOM 4267 C CA . GLN B 1 261 ? -1.926 8.977 17.469 1 71.69 261 GLN B CA 1
ATOM 4268 C C . GLN B 1 261 ? -2.828 9.336 16.281 1 71.69 261 GLN B C 1
ATOM 4270 O O . GLN B 1 261 ? -2.82 10.477 15.82 1 71.69 261 GLN B O 1
ATOM 4275 N N . LEU B 1 262 ? -3.559 8.297 15.836 1 66.44 262 LEU B N 1
ATOM 4276 C CA . LEU B 1 262 ? -4.457 8.508 14.703 1 66.44 262 LEU B CA 1
ATOM 4277 C C . LEU B 1 262 ? -5.602 9.438 15.086 1 66.44 262 LEU B C 1
ATOM 4279 O O . LEU B 1 262 ? -5.996 10.297 14.289 1 66.44 262 LEU B O 1
ATOM 4283 N N . VAL B 1 263 ? -6.023 9.227 16.25 1 61.72 263 VAL B N 1
ATOM 4284 C CA . VAL B 1 263 ? -7.129 10.039 16.734 1 61.72 263 VAL B CA 1
ATOM 4285 C C . VAL B 1 263 ? -6.672 11.484 16.906 1 61.72 263 VAL B C 1
ATOM 4287 O O . VAL B 1 263 ? -7.406 12.422 16.578 1 61.72 263 VAL B O 1
ATOM 4290 N N . LYS B 1 264 ? -5.508 11.656 17.328 1 62.47 264 LYS B N 1
ATOM 4291 C CA . LYS B 1 264 ? -4.977 13.008 17.516 1 62.47 264 LYS B CA 1
ATOM 4292 C C . LYS B 1 264 ? -4.844 13.719 16.172 1 62.47 264 LYS B C 1
ATOM 4294 O O . LYS B 1 264 ? -5.152 14.906 16.062 1 62.47 264 LYS B O 1
ATOM 4299 N N . GLY B 1 265 ? -4.445 13 15.227 1 55.72 265 GLY B N 1
ATOM 4300 C CA . GLY B 1 265 ? -4.305 13.57 13.891 1 55.72 265 GLY B CA 1
ATOM 4301 C C . GLY B 1 265 ? -5.633 13.93 13.258 1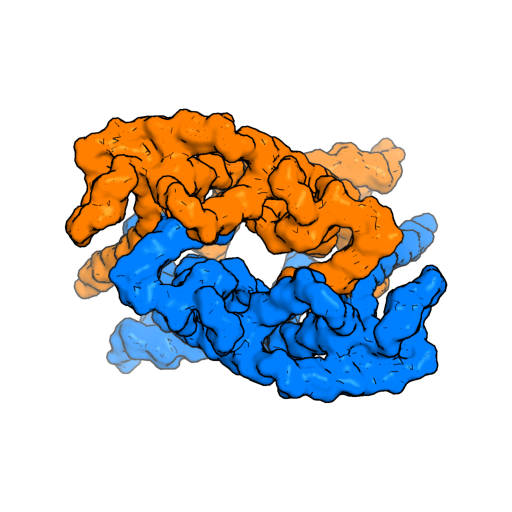 55.72 265 GLY B C 1
ATOM 4302 O O . GLY B 1 265 ? -5.75 14.961 12.602 1 55.72 265 GLY B O 1
ATOM 4303 N N . LEU B 1 266 ? -6.559 12.984 13.484 1 53.62 266 LEU B N 1
ATOM 4304 C CA . LEU B 1 266 ? -7.887 13.219 12.938 1 53.62 266 LEU B CA 1
ATOM 4305 C C . LEU B 1 266 ? -8.547 14.414 13.602 1 53.62 266 LEU B C 1
ATOM 4307 O O . LEU B 1 266 ? -9.234 15.203 12.945 1 53.62 266 LEU B O 1
ATOM 4311 N N . VAL B 1 267 ? -8.328 14.5 14.875 1 50.16 267 VAL B N 1
ATOM 4312 C CA . VAL B 1 267 ? -8.914 15.594 15.648 1 50.16 267 VAL B CA 1
ATOM 4313 C C . VAL B 1 267 ? -8.188 16.891 15.344 1 50.16 267 VAL B C 1
ATOM 4315 O O . VAL B 1 267 ? -8.805 17.953 15.273 1 50.16 267 VAL B O 1
ATOM 4318 N N . SER B 1 268 ? -6.93 16.828 15.305 1 49.47 268 SER B N 1
ATOM 4319 C CA . SER B 1 268 ? -6.172 18.062 15.055 1 49.47 268 SER B CA 1
ATOM 4320 C C . SER B 1 268 ? -6.516 18.656 13.695 1 49.47 268 SER B C 1
ATOM 4322 O O . SER B 1 268 ? -6.508 19.875 13.523 1 49.47 268 SER B O 1
ATOM 4324 N N . GLY B 1 269 ? -6.773 17.875 12.766 1 44.47 269 GLY B N 1
ATOM 4325 C CA . GLY B 1 269 ? -7.293 18.406 11.516 1 44.47 269 GLY B CA 1
ATOM 4326 C C . GLY B 1 269 ? -8.664 19.031 11.664 1 44.47 269 GLY B C 1
ATOM 4327 O O . GLY B 1 269 ? -9.117 19.75 10.766 1 44.47 269 GLY B O 1
ATOM 4328 N N . SER B 1 270 ? -9.438 18.594 12.625 1 41.06 270 SER B N 1
ATOM 4329 C CA . SER B 1 270 ? -10.75 19.188 12.906 1 41.06 270 SER B CA 1
ATOM 4330 C C . SER B 1 270 ? -10.617 20.516 13.648 1 41.06 270 SER B C 1
ATOM 4332 O O . SER B 1 270 ? -11.57 21.297 13.695 1 41.06 270 SER B O 1
ATOM 4334 N N . ILE B 1 271 ? -9.586 20.656 14.469 1 36.47 271 ILE B N 1
ATOM 4335 C CA . ILE B 1 271 ? -9.5 21.844 15.312 1 36.47 271 ILE B CA 1
ATOM 4336 C C . ILE B 1 271 ? -8.781 22.953 14.555 1 36.47 271 ILE B C 1
ATOM 4338 O O . ILE B 1 271 ? -8.672 24.078 15.055 1 36.47 271 ILE B O 1
ATOM 4342 N N . LYS B 1 272 ? -8.25 22.828 13.352 1 38.5 272 LYS B N 1
ATOM 4343 C CA . LYS B 1 272 ? -7.836 24.156 12.891 1 38.5 272 LYS B CA 1
ATOM 4344 C C . LYS B 1 272 ? -9.008 24.938 12.312 1 38.5 272 LYS B C 1
ATOM 4346 O O . LYS B 1 272 ? -9.875 24.359 11.648 1 38.5 272 LYS B O 1
#

Foldseek 3Di:
DVVVVVVVVVVVVVVVVCVVCVVVLVLVQLLQEALVQPPDPDHDSHHPGGHNVLLVVLVVVCLVLQAVLLCVLLVLLLVLLLVQQQVLLLCLQPDDDPCSVVVLVVLVVVLPDDPVVVQVVLLVVCVVVVVFQHSCQLSVSLNVNLNSVLSVQNNVVNNPDDCVQVVVCVVVVDDPVRCCVPPVCVVCVLSSLLSSLVSSVSSSQDAPRQVSRHVDCSSHHLNVVLVVLVPDPPRRSSSSSSSVSVSCVSVVVSCVSCVVVVVCVVVVVVPD/DVVVVVVVVVVVVVVVVCVVCVVVLVLVQLLQEALVQPPDPDHDSHHPGGHNVLLVVLVVPCLVLQAVLLCVLLVLLLVLLLVQQLVLLLCLQPDDDPCSVVVLVVLVVVLPDDPVVVQVVLLVVCVVVVVFQHSCQLSVSLNVNLNSVLSVQNNVVNNPDDCVQVVVCVVVVDDPVRCCVPPVCVVCVLSSLLSSLVSSVSSSQDAPRQVSRHVDCSSHHLNVVLVVLVPDPPRRSSNSSSSVSVSCVSVVVSCVSCVVVVVCVVVVVVPD

Radius of gyration: 24.73 Å; Cα contacts (8 Å, |Δi|>4): 659; chains: 2; bounding box: 69×63×59 Å

Organism: NCBI:txid482461

pLDDT: mean 85.54, std 11.01, range [35.94, 98.12]

Secondary structure (DSSP, 8-state):
-HHHHHHHHHHHHHHHHHHHHHHHHHHHHHTTS-HHHHTSSS--SS-SS---HHHHHHHHTTHHHHHHHHHHHHHHHHHHHHHHHHHHHHHHHHS--TTHHHHHHHHHHHHTS-HHHHHHHHHHHHHHTT-TTSTHHHHHHHHHHHHHHHHHHHHHHHHHS-HHHHHHHHHTT--HHHHIIIIIHHHTHHHHHHHHHHHHHHHHT--HHHHHH---GGG--HHHHHHHHHTSTT--HHHHHHHHHHHTHHHHHHHHHHHHHHHHHHHHHHH-/-HHHHHHHHHHHHHHHHHHHHHHHHHHHHHTTS-HHHHTSSS--SS-SS---HHHHHHHHTTHHHHHHHHHHHHHHHHHHHHHHHHHHHHHHHHS--TTHHHHHHHHHHHHTS-HHHHHHHHHHHHHHTT-TTSTHHHHHHHHHHHHHHHHHHHHHHHHHS-HHHHHHHHHTT--HHHHIIIIIHHHTHHHHHHHHHHHHHHHHT--HHHHHH---GGG--HHHHHHHHHTSTT--HHHHHHHHHHHTHHHHHHHHHHHHHHHHHHHHHHH-